Protein AF-A0A5C5FW45-F1 (afdb_monomer)

Structure (mmCIF, N/CA/C/O backbone):
data_AF-A0A5C5FW45-F1
#
_entry.id   AF-A0A5C5FW45-F1
#
loop_
_atom_site.group_PDB
_atom_site.id
_atom_site.type_symbol
_atom_site.label_atom_id
_atom_site.label_alt_id
_atom_site.label_comp_id
_atom_site.label_asym_id
_atom_site.label_entity_id
_atom_site.label_seq_id
_atom_site.pdbx_PDB_ins_code
_atom_site.Cartn_x
_atom_site.Cartn_y
_atom_site.Cartn_z
_atom_site.occupancy
_atom_site.B_iso_or_equiv
_atom_site.auth_seq_id
_atom_site.auth_comp_id
_atom_site.auth_asym_id
_atom_site.auth_atom_id
_atom_site.pdbx_PDB_model_num
ATOM 1 N N . MET A 1 1 ? -10.918 19.985 85.681 1.00 41.72 1 MET A N 1
ATOM 2 C CA . MET A 1 1 ? -12.193 20.568 86.143 1.00 41.72 1 MET A CA 1
ATOM 3 C C . MET A 1 1 ? -12.943 19.518 86.945 1.00 41.72 1 MET A C 1
ATOM 5 O O . MET A 1 1 ? -13.151 18.430 86.439 1.00 41.72 1 MET A O 1
ATOM 9 N N . ARG A 1 2 ? -13.214 19.870 88.206 1.00 37.56 2 ARG A N 1
ATOM 10 C CA . ARG A 1 2 ? -14.243 19.406 89.155 1.00 37.56 2 ARG A CA 1
ATOM 11 C C . ARG A 1 2 ? -14.847 17.993 89.010 1.00 37.56 2 ARG A C 1
ATOM 13 O O . ARG A 1 2 ? -15.637 17.720 88.117 1.00 37.56 2 ARG A O 1
ATOM 20 N N . TYR A 1 3 ? -14.532 17.192 90.030 1.00 40.47 3 TYR A N 1
ATOM 21 C CA . TYR A 1 3 ? -15.326 16.121 90.638 1.00 40.47 3 TYR A CA 1
ATOM 22 C C . TYR A 1 3 ? -16.831 16.421 90.696 1.00 40.47 3 TYR A C 1
ATOM 24 O O . TYR A 1 3 ? -17.191 17.474 91.217 1.00 40.47 3 TYR A O 1
ATOM 32 N N . ILE A 1 4 ? -17.670 15.446 90.317 1.00 49.06 4 ILE A N 1
ATOM 33 C CA . ILE A 1 4 ? -18.947 15.153 90.995 1.00 49.06 4 ILE A CA 1
ATOM 34 C C . ILE A 1 4 ? -19.133 13.628 91.060 1.00 49.06 4 ILE A C 1
ATOM 36 O O . ILE A 1 4 ? -19.554 12.972 90.114 1.00 49.06 4 ILE A O 1
ATOM 40 N N . THR A 1 5 ? -18.784 13.086 92.220 1.00 48.81 5 THR A N 1
ATOM 41 C CA . THR A 1 5 ? -19.364 11.895 92.849 1.00 48.81 5 THR A CA 1
ATOM 42 C C . THR A 1 5 ? -20.823 12.164 93.226 1.00 48.81 5 THR A C 1
ATOM 44 O O . THR A 1 5 ? -21.064 13.187 93.862 1.00 48.81 5 THR A O 1
ATOM 47 N N . ALA A 1 6 ? -21.766 11.256 92.942 1.00 44.22 6 ALA A N 1
ATOM 48 C CA . ALA A 1 6 ? -23.039 11.199 93.677 1.00 44.22 6 ALA A CA 1
ATOM 49 C C . ALA A 1 6 ? -23.880 9.937 93.388 1.00 44.22 6 ALA A C 1
ATOM 51 O O . ALA A 1 6 ? -24.436 9.777 92.310 1.00 44.22 6 ALA A O 1
ATOM 52 N N . PHE A 1 7 ? -24.014 9.133 94.447 1.00 45.94 7 PHE A N 1
ATOM 53 C CA . PHE A 1 7 ? -25.191 8.373 94.885 1.00 45.94 7 PHE A CA 1
ATOM 54 C C . PHE A 1 7 ? -25.723 7.199 94.050 1.00 45.94 7 PHE A C 1
ATOM 56 O O . PHE A 1 7 ? -26.656 7.300 93.260 1.00 45.94 7 PHE A O 1
ATOM 63 N N . ALA A 1 8 ? -25.208 6.024 94.422 1.00 48.69 8 ALA A N 1
ATOM 64 C CA . ALA A 1 8 ? -25.955 4.777 94.437 1.00 48.69 8 ALA A CA 1
ATOM 65 C C . ALA A 1 8 ? -27.114 4.860 95.452 1.00 48.69 8 ALA A C 1
ATOM 67 O O . ALA A 1 8 ? -26.883 5.056 96.646 1.00 48.69 8 ALA A O 1
ATOM 68 N N . ALA A 1 9 ? -28.345 4.670 94.978 1.00 48.38 9 ALA A N 1
ATOM 69 C CA . ALA A 1 9 ? -29.506 4.356 95.802 1.00 48.38 9 ALA A CA 1
ATOM 70 C C . ALA A 1 9 ? -30.006 2.961 95.403 1.00 48.38 9 ALA A C 1
ATOM 72 O O . ALA A 1 9 ? -30.673 2.773 94.387 1.00 48.38 9 ALA A O 1
ATOM 73 N N . LEU A 1 10 ? -29.609 1.972 96.202 1.00 47.12 10 LEU A N 1
ATOM 74 C CA . LEU A 1 10 ? -30.090 0.595 96.165 1.00 47.12 10 LEU A CA 1
ATOM 75 C C . LEU A 1 10 ? -31.496 0.569 96.781 1.00 47.12 10 LEU A C 1
ATOM 77 O O . LEU A 1 10 ? -31.642 0.611 97.999 1.00 47.12 10 LEU A O 1
ATOM 81 N N . VAL A 1 11 ? -32.532 0.511 95.941 1.00 50.19 11 VAL A N 1
ATOM 82 C CA . VAL A 1 11 ? -33.899 0.182 96.370 1.00 50.19 11 VAL A CA 1
ATOM 83 C C . VAL A 1 11 ? -34.140 -1.287 96.043 1.00 50.19 11 VAL A C 1
ATOM 85 O O . VAL A 1 11 ? -34.416 -1.653 94.903 1.00 50.19 11 VAL A O 1
ATOM 88 N N . ALA A 1 12 ? -34.003 -2.141 97.055 1.00 51.41 12 ALA A N 1
ATOM 89 C CA . ALA A 1 12 ? -34.423 -3.535 97.001 1.00 51.41 12 ALA A CA 1
ATOM 90 C C . ALA A 1 12 ? -35.956 -3.599 97.123 1.00 51.41 12 ALA A C 1
ATOM 92 O O . ALA A 1 12 ? -36.507 -3.752 98.210 1.00 51.41 12 ALA A O 1
ATOM 93 N N . GLY A 1 13 ? -36.648 -3.429 95.996 1.00 49.34 13 GLY A N 1
ATOM 94 C CA . GLY A 1 13 ? -38.068 -3.743 95.874 1.00 49.34 13 GLY A CA 1
ATOM 95 C C . GLY A 1 13 ? -38.241 -5.236 95.610 1.00 49.34 13 GLY A C 1
ATOM 96 O O . GLY A 1 13 ? -37.914 -5.714 94.526 1.00 49.34 13 GLY A O 1
ATOM 97 N N . ALA A 1 14 ? -38.752 -5.975 96.592 1.00 50.53 14 ALA A N 1
ATOM 98 C CA . ALA A 1 14 ? -39.216 -7.345 96.410 1.00 50.53 14 ALA A CA 1
ATOM 99 C C . ALA A 1 14 ? -40.459 -7.340 95.503 1.00 50.53 14 ALA A C 1
ATOM 101 O O . ALA A 1 14 ? -41.590 -7.209 95.969 1.00 50.53 14 ALA A O 1
ATOM 102 N N . ALA A 1 15 ? -40.247 -7.432 94.189 1.00 50.91 15 ALA A N 1
ATOM 103 C CA . ALA A 1 15 ? -41.321 -7.670 93.240 1.00 50.91 15 ALA A CA 1
ATOM 104 C C . ALA A 1 15 ? -41.749 -9.136 93.355 1.00 50.91 15 ALA A C 1
ATOM 106 O O . ALA A 1 15 ? -40.992 -10.053 93.035 1.00 50.91 15 ALA A O 1
ATOM 107 N N . LEU A 1 16 ? -42.979 -9.348 93.820 1.00 46.97 16 LEU A N 1
ATOM 108 C CA . LEU A 1 16 ? -43.719 -10.582 93.598 1.00 46.97 16 LEU A CA 1
ATOM 109 C C . LEU A 1 16 ? -43.704 -10.843 92.088 1.00 46.97 16 LEU A C 1
ATOM 111 O O . LEU A 1 16 ? -44.321 -10.102 91.326 1.00 46.97 16 LEU A O 1
ATOM 115 N N . ALA A 1 17 ? -42.955 -11.856 91.653 1.00 46.78 17 ALA A N 1
ATOM 116 C CA . ALA A 1 17 ? -42.943 -12.323 90.277 1.00 46.78 17 ALA A CA 1
ATOM 117 C C . ALA A 1 17 ? -44.314 -12.934 89.954 1.00 46.78 17 ALA A C 1
ATOM 119 O O . ALA A 1 17 ? -44.490 -14.150 89.963 1.00 46.78 17 ALA A O 1
ATOM 120 N N . SER A 1 18 ? -45.315 -12.088 89.700 1.00 53.38 18 SER A N 1
ATOM 121 C CA . SER A 1 18 ? -46.502 -12.504 88.970 1.00 53.38 18 SER A CA 1
ATOM 122 C C . SER A 1 18 ? -45.998 -12.945 87.605 1.00 53.38 18 SER A C 1
ATOM 124 O O . SER A 1 18 ? -45.477 -12.116 86.855 1.00 53.38 18 SER A O 1
ATOM 126 N N . ALA A 1 19 ? -46.062 -14.247 87.327 1.00 58.03 19 ALA A N 1
ATOM 127 C CA . ALA A 1 19 ? -45.695 -14.802 86.036 1.00 58.03 19 ALA A CA 1
ATOM 128 C C . ALA A 1 19 ? -46.361 -13.950 84.951 1.00 58.03 19 ALA A C 1
ATOM 130 O O . ALA A 1 19 ? -47.591 -13.887 84.885 1.00 58.03 19 ALA A O 1
ATOM 131 N N . ALA A 1 20 ? -45.550 -13.217 84.182 1.00 63.06 20 ALA A N 1
ATOM 132 C CA . ALA A 1 20 ? -46.061 -12.360 83.128 1.00 63.06 20 ALA A CA 1
ATOM 133 C C . ALA A 1 20 ? -46.954 -13.223 82.223 1.00 63.06 20 ALA A C 1
ATOM 135 O O . ALA A 1 20 ? -46.548 -14.341 81.882 1.00 63.06 20 ALA A O 1
ATOM 136 N N . PRO A 1 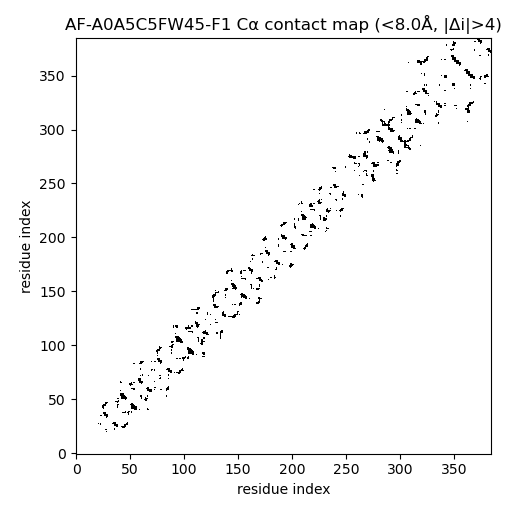21 ? -48.171 -12.763 81.883 1.00 74.81 21 PRO A N 1
ATOM 137 C CA . PRO A 1 21 ? -49.086 -13.545 81.069 1.00 74.81 21 PRO A CA 1
ATOM 138 C C . PRO A 1 21 ? -48.382 -13.953 79.771 1.00 74.81 21 PRO A C 1
ATOM 140 O O . PRO A 1 21 ? -47.899 -13.110 79.013 1.00 74.81 21 PRO A O 1
ATOM 143 N N . ILE A 1 22 ? -48.282 -15.264 79.544 1.00 82.75 22 ILE A N 1
ATOM 144 C CA . ILE A 1 22 ? -47.680 -15.819 78.334 1.00 82.75 22 ILE A CA 1
ATOM 145 C C . ILE A 1 22 ? -48.723 -15.683 77.230 1.00 82.75 22 ILE A C 1
ATOM 147 O O . ILE A 1 22 ? -49.700 -16.431 77.186 1.00 82.75 22 ILE A O 1
ATOM 151 N N . CYS A 1 23 ? -48.539 -14.693 76.362 1.00 89.12 23 CYS A N 1
ATOM 152 C CA . CYS A 1 23 ? -49.390 -14.532 75.193 1.00 89.12 23 CYS A CA 1
ATOM 153 C C . CYS A 1 23 ? -49.230 -15.723 74.239 1.00 89.12 23 CYS A C 1
ATOM 155 O O . CYS A 1 23 ? -48.144 -16.293 74.101 1.00 89.12 23 CYS A O 1
ATOM 157 N N . ALA A 1 24 ? -50.324 -16.105 73.577 1.00 89.44 24 ALA A N 1
ATOM 158 C CA . ALA A 1 24 ? -50.309 -17.186 72.600 1.00 89.44 24 ALA A CA 1
ATOM 159 C C . ALA A 1 24 ? -49.443 -16.826 71.373 1.00 89.44 24 ALA A C 1
ATOM 161 O O . ALA A 1 24 ? -49.064 -15.671 71.162 1.00 89.44 24 ALA A O 1
ATOM 162 N N . SER A 1 25 ? -49.147 -17.816 70.524 1.00 86.31 25 SER A N 1
ATOM 163 C CA . SER A 1 25 ? -48.470 -17.569 69.241 1.00 86.31 25 SER A CA 1
ATOM 164 C C . SER A 1 25 ? -49.217 -16.498 68.427 1.00 86.31 25 SER A C 1
ATOM 166 O O . SER A 1 25 ? -50.448 -16.502 68.396 1.00 86.31 25 SER A O 1
ATOM 168 N N . ARG A 1 26 ? -48.475 -15.594 67.766 1.00 91.56 26 ARG A N 1
ATOM 169 C CA . ARG A 1 26 ? -48.977 -14.399 67.048 1.00 91.56 26 ARG A CA 1
ATOM 170 C C . ARG A 1 26 ? -49.588 -13.291 67.913 1.00 91.56 26 ARG A C 1
ATOM 172 O O . ARG A 1 26 ? -50.303 -12.440 67.389 1.00 91.56 26 ARG A O 1
ATOM 179 N N . GLN A 1 27 ? -49.297 -13.255 69.209 1.00 94.62 27 GLN A N 1
ATOM 180 C CA . GLN A 1 27 ? -49.718 -12.163 70.085 1.00 94.62 27 GLN A CA 1
ATOM 181 C C . GLN A 1 27 ? -48.533 -11.520 70.810 1.00 94.62 27 GLN A C 1
ATOM 183 O O . GLN A 1 27 ? -47.504 -12.161 71.020 1.00 94.62 27 GLN A O 1
ATOM 188 N N . TYR A 1 28 ? -48.694 -10.260 71.210 1.00 94.19 28 TYR A N 1
ATOM 189 C CA . TYR A 1 28 ? -47.754 -9.527 72.059 1.00 94.19 28 TYR A CA 1
ATOM 190 C C . TYR A 1 28 ? -48.471 -8.965 73.288 1.00 94.19 28 TYR A C 1
ATOM 192 O O . TYR A 1 28 ? -49.662 -8.654 73.227 1.00 94.19 28 TYR A O 1
ATOM 200 N N . LEU A 1 29 ? -47.748 -8.827 74.401 1.00 94.88 29 LEU A N 1
ATOM 201 C CA . LEU A 1 29 ? -48.277 -8.203 75.611 1.00 94.88 29 LEU A CA 1
ATOM 202 C C . LEU A 1 29 ? -48.255 -6.683 75.447 1.00 94.88 29 LEU A C 1
ATOM 204 O O . LEU A 1 29 ? -47.193 -6.064 75.389 1.00 94.88 29 LEU A O 1
ATOM 208 N N . ASP A 1 30 ? -49.430 -6.074 75.369 1.00 93.06 30 ASP A N 1
ATOM 209 C CA . ASP A 1 30 ? -49.564 -4.631 75.261 1.00 93.06 30 ASP A CA 1
ATOM 210 C C . ASP A 1 30 ? -49.322 -3.982 76.626 1.00 93.06 30 ASP A C 1
ATOM 212 O O . ASP A 1 30 ? -50.157 -4.074 77.522 1.00 93.06 30 ASP A O 1
ATOM 216 N N . ALA A 1 31 ? -48.177 -3.316 76.789 1.00 89.69 31 ALA A N 1
ATOM 217 C CA . ALA A 1 31 ? -47.758 -2.754 78.075 1.00 89.69 31 ALA A CA 1
ATOM 218 C C . ALA A 1 31 ? -48.751 -1.735 78.667 1.00 89.69 31 ALA A C 1
ATOM 220 O O . ALA A 1 31 ? -48.792 -1.565 79.881 1.00 89.69 31 ALA A O 1
ATOM 221 N N . ALA A 1 32 ? -49.554 -1.069 77.828 1.00 91.44 32 ALA A N 1
ATOM 222 C CA . ALA A 1 32 ? -50.538 -0.085 78.274 1.00 91.44 32 ALA A CA 1
ATOM 223 C C . ALA A 1 32 ? -51.795 -0.731 78.878 1.00 91.44 32 ALA A C 1
ATOM 225 O O . ALA A 1 32 ? -52.352 -0.206 79.837 1.00 91.44 32 ALA A O 1
ATOM 226 N N . THR A 1 33 ? -52.252 -1.853 78.317 1.00 92.62 33 THR A N 1
ATOM 227 C CA . THR A 1 33 ? -53.494 -2.523 78.746 1.00 92.62 33 THR A CA 1
ATOM 228 C C . THR A 1 33 ? -53.258 -3.784 79.573 1.00 92.62 33 THR A C 1
ATOM 230 O O . THR A 1 33 ? -54.187 -4.274 80.208 1.00 92.62 33 THR A O 1
ATOM 233 N N . GLY A 1 34 ? -52.043 -4.336 79.558 1.00 90.38 34 GLY A N 1
ATOM 234 C CA . GLY A 1 34 ? -51.732 -5.635 80.157 1.00 90.38 34 GLY A CA 1
ATOM 235 C C . GLY A 1 34 ? -52.391 -6.819 79.438 1.00 90.38 34 GLY A C 1
ATOM 236 O O . GLY A 1 34 ? -52.371 -7.932 79.958 1.00 90.38 34 GLY A O 1
ATOM 237 N N . LEU A 1 35 ? -52.981 -6.598 78.257 1.00 92.75 35 LEU A N 1
ATOM 238 C CA . LEU A 1 35 ? -53.672 -7.620 77.475 1.00 92.75 35 LEU A CA 1
ATOM 239 C C . LEU A 1 35 ? -52.823 -8.081 76.290 1.00 92.75 35 LEU A C 1
ATOM 241 O O . LEU A 1 35 ? -52.060 -7.314 75.701 1.00 92.75 35 LEU A O 1
ATOM 245 N N . CYS A 1 36 ? -52.998 -9.341 75.903 1.00 94.81 36 CYS A N 1
ATOM 246 C CA . CYS A 1 36 ? -52.393 -9.877 74.692 1.00 94.81 36 CYS A CA 1
ATOM 247 C C . CYS A 1 36 ? -53.145 -9.365 73.454 1.00 94.81 36 CYS A C 1
ATOM 249 O O . CYS A 1 36 ? -54.340 -9.621 73.297 1.00 94.81 36 CYS A O 1
ATOM 251 N N . LYS A 1 37 ? -52.447 -8.656 72.562 1.00 95.56 37 LYS A N 1
ATOM 252 C CA . LYS A 1 37 ? -52.977 -8.170 71.277 1.00 95.56 37 LYS A CA 1
ATOM 253 C C . LYS A 1 37 ? -52.381 -8.957 70.115 1.00 95.56 37 LYS A C 1
ATOM 255 O O . LYS A 1 37 ? -51.263 -9.454 70.210 1.00 95.56 37 LYS A O 1
ATOM 260 N N . GLN A 1 38 ? -53.130 -9.079 69.019 1.00 95.81 38 GLN A N 1
ATOM 261 C CA . GLN A 1 38 ? -52.660 -9.747 67.802 1.00 95.81 38 GLN A CA 1
ATOM 262 C C . GLN A 1 38 ? -51.523 -8.962 67.144 1.00 95.81 38 GLN A C 1
ATOM 264 O O . GLN A 1 38 ? -51.552 -7.732 67.083 1.00 95.81 38 GLN A O 1
ATOM 269 N N . CYS A 1 39 ? -50.543 -9.696 66.628 1.00 96.06 39 CYS A N 1
ATOM 270 C CA . CYS A 1 39 ? -49.522 -9.146 65.752 1.00 96.06 39 CYS A CA 1
ATOM 271 C C . CYS A 1 39 ? -50.110 -8.733 64.390 1.00 96.06 39 CYS A C 1
ATOM 273 O O . CYS A 1 39 ? -51.158 -9.251 63.991 1.00 96.06 39 CYS A O 1
ATOM 275 N N . PRO A 1 40 ? -49.419 -7.851 63.642 1.00 94.62 40 PRO A N 1
ATOM 276 C CA . PRO A 1 40 ? -49.719 -7.582 62.236 1.00 94.62 40 PRO A CA 1
ATOM 277 C C . PRO A 1 40 ? -49.857 -8.862 61.405 1.00 94.62 40 PRO A C 1
ATOM 279 O O . PRO A 1 40 ? -49.209 -9.875 61.682 1.00 94.62 40 PRO A O 1
ATOM 282 N N . SER A 1 41 ? -50.703 -8.825 60.372 1.00 93.50 41 SER A N 1
ATOM 283 C CA . SER A 1 41 ? -51.081 -10.009 59.585 1.00 93.50 41 SER A CA 1
ATOM 284 C C . SER A 1 41 ? -49.923 -10.683 58.848 1.00 93.50 41 SER A C 1
ATOM 286 O O . SER A 1 41 ? -50.070 -11.816 58.409 1.00 93.50 41 SER A O 1
ATOM 288 N N . ASP A 1 42 ? -48.796 -10.005 58.702 1.00 93.94 42 ASP A N 1
ATOM 289 C CA . ASP A 1 42 ? -47.555 -10.413 58.045 1.00 93.94 42 ASP A CA 1
ATOM 290 C C . ASP A 1 42 ? -46.445 -10.834 59.034 1.00 93.94 42 ASP A C 1
ATOM 292 O O . ASP A 1 42 ? -45.458 -11.460 58.630 1.00 93.94 42 ASP A O 1
ATOM 296 N N . ALA A 1 43 ? -46.632 -10.580 60.334 1.00 95.62 43 ALA A N 1
ATOM 297 C CA . ALA A 1 43 ? -45.733 -10.985 61.410 1.00 95.62 43 ALA A CA 1
ATOM 298 C C . ALA A 1 43 ? -46.148 -12.333 62.035 1.00 95.62 43 ALA A C 1
ATOM 300 O O . ALA A 1 43 ? -47.330 -12.678 62.131 1.00 95.62 43 ALA A O 1
ATOM 301 N N . LEU A 1 44 ? -45.161 -13.133 62.448 1.00 94.56 44 LEU A N 1
ATOM 302 C CA . LEU A 1 44 ? -45.361 -14.376 63.206 1.00 94.56 44 LEU A CA 1
ATOM 303 C C . LEU A 1 44 ? -45.185 -14.141 64.713 1.00 94.56 44 LEU A C 1
ATOM 305 O O . LEU A 1 44 ? -45.954 -14.670 65.513 1.00 94.56 44 LEU A O 1
ATOM 309 N N . THR A 1 45 ? -44.199 -13.326 65.088 1.00 94.69 45 THR A N 1
ATOM 310 C CA . THR A 1 45 ? -44.010 -12.804 66.448 1.00 94.69 45 THR A CA 1
ATOM 311 C C . THR A 1 45 ? -43.714 -11.310 66.375 1.00 94.69 45 THR A C 1
ATOM 313 O O . THR A 1 45 ? -43.084 -10.846 65.422 1.00 94.69 45 THR A O 1
ATOM 316 N N . CYS A 1 46 ? -44.162 -10.542 67.364 1.00 96.12 46 CYS A N 1
ATOM 317 C CA . CYS A 1 46 ? -44.008 -9.090 67.412 1.00 96.12 46 CYS A CA 1
ATOM 318 C C . CYS A 1 46 ? -43.853 -8.616 68.863 1.00 96.12 46 CYS A C 1
ATOM 320 O O . CYS A 1 46 ? -44.245 -9.322 69.792 1.00 96.12 46 CYS A O 1
ATOM 322 N N . SER A 1 47 ? -43.259 -7.439 69.062 1.00 94.75 47 SER A N 1
ATOM 323 C CA . SER A 1 47 ? -43.188 -6.774 70.373 1.00 94.75 47 SER A CA 1
ATOM 324 C C . SER A 1 47 ? -44.212 -5.646 70.518 1.00 94.75 47 SER A C 1
ATOM 326 O O . SER A 1 47 ? -44.462 -5.187 71.628 1.00 94.75 47 SER A O 1
ATOM 328 N N . SER A 1 48 ? -44.789 -5.181 69.409 1.00 94.44 48 SER A N 1
ATOM 329 C CA . SER A 1 48 ? -45.870 -4.194 69.374 1.00 94.44 48 SER A CA 1
ATOM 330 C C . SER A 1 48 ? -46.712 -4.365 68.104 1.00 94.44 48 SER A C 1
ATOM 332 O O . SER A 1 48 ? -46.372 -5.164 67.229 1.00 94.44 48 SER A O 1
ATOM 334 N N . ALA A 1 49 ? -47.768 -3.560 67.958 1.00 92.06 49 ALA A N 1
ATOM 335 C CA . ALA A 1 49 ? -48.572 -3.492 66.737 1.00 92.06 49 ALA A CA 1
ATOM 336 C C . ALA A 1 49 ? -47.793 -3.032 65.484 1.00 92.06 49 ALA A C 1
ATOM 338 O O . ALA A 1 49 ? -48.331 -3.119 64.388 1.00 92.06 49 ALA A O 1
ATOM 339 N N . THR A 1 50 ? -46.559 -2.534 65.624 1.00 93.69 50 THR A N 1
ATOM 340 C CA . THR A 1 50 ? -45.735 -2.032 64.508 1.00 93.69 50 THR A CA 1
ATOM 341 C C . THR A 1 50 ? -44.327 -2.624 64.457 1.00 93.69 50 THR A C 1
ATOM 343 O O . THR A 1 50 ? -43.615 -2.388 63.495 1.00 93.69 50 THR A O 1
ATOM 346 N N . VAL A 1 51 ? -43.901 -3.385 65.471 1.00 95.44 51 VAL A N 1
ATOM 347 C CA . VAL A 1 51 ? -42.533 -3.916 65.568 1.00 95.44 51 VAL A CA 1
ATOM 348 C C . VAL A 1 51 ? -42.576 -5.440 65.533 1.00 95.44 51 VAL A C 1
ATOM 350 O O . VAL A 1 51 ? -42.892 -6.094 66.532 1.00 95.44 51 VAL A O 1
ATOM 353 N N . ALA A 1 52 ? -42.242 -6.017 64.381 1.00 96.31 52 ALA A N 1
ATOM 354 C CA . ALA A 1 52 ? -42.129 -7.455 64.191 1.00 96.31 52 ALA A CA 1
ATOM 355 C C . ALA A 1 52 ? -40.778 -7.996 64.698 1.00 96.31 52 ALA A C 1
ATOM 357 O O . ALA A 1 52 ? -39.724 -7.371 64.575 1.00 96.31 52 ALA A O 1
ATOM 358 N N . LEU A 1 53 ? -40.805 -9.204 65.257 1.00 95.12 53 LEU A N 1
ATOM 359 C CA . LEU A 1 53 ? -39.617 -9.957 65.676 1.00 95.12 53 LEU A CA 1
ATOM 360 C C . LEU A 1 53 ? -39.320 -11.116 64.716 1.00 95.12 53 LEU A C 1
ATOM 362 O O . LEU A 1 53 ? -38.163 -11.490 64.542 1.00 95.12 53 LEU A O 1
ATOM 366 N N . SER A 1 54 ? -40.352 -11.670 64.076 1.00 95.75 54 SER A N 1
ATOM 367 C CA . SER A 1 54 ? -40.232 -12.637 62.984 1.00 95.75 54 SER A CA 1
ATOM 368 C C . SER A 1 54 ? -41.426 -12.530 62.037 1.00 95.75 54 SER A C 1
ATOM 370 O O . SER A 1 54 ? -42.519 -12.134 62.448 1.00 95.75 54 SER A O 1
ATOM 372 N N . CYS A 1 55 ? -41.232 -12.903 60.773 1.00 96.44 55 CYS A N 1
ATOM 373 C CA . CYS A 1 55 ? -42.249 -12.779 59.731 1.00 96.44 55 CYS A CA 1
ATOM 374 C C . CYS A 1 55 ? -42.883 -14.119 59.355 1.00 96.44 55 CYS A C 1
ATOM 376 O O . CYS A 1 55 ? -42.311 -15.196 59.564 1.00 96.44 55 CYS A O 1
ATOM 378 N N . GLN A 1 56 ? -44.086 -14.052 58.786 1.00 94.81 56 GLN A N 1
ATOM 379 C CA . GLN A 1 56 ? -44.767 -15.222 58.243 1.00 94.81 56 GLN A CA 1
ATOM 380 C C . GLN A 1 56 ? -44.044 -15.785 57.013 1.00 94.81 56 GLN A C 1
ATOM 382 O O . GLN A 1 56 ? -43.177 -15.148 56.415 1.00 94.81 56 GLN A O 1
ATOM 387 N N . ARG A 1 57 ? -44.392 -17.018 56.628 1.00 94.06 57 ARG A N 1
ATOM 388 C CA . ARG A 1 57 ? -43.814 -17.670 55.446 1.00 94.06 57 ARG A CA 1
ATOM 389 C C . ARG A 1 57 ? -44.105 -16.827 54.197 1.00 94.06 57 ARG A C 1
ATOM 391 O O . ARG A 1 57 ? -45.260 -16.534 53.923 1.00 94.06 57 ARG A O 1
ATOM 398 N N . GLY A 1 58 ? -43.059 -16.495 53.441 1.00 93.31 58 GLY A N 1
ATOM 399 C CA . GLY A 1 58 ? -43.145 -15.629 52.256 1.00 93.31 58 GLY A CA 1
ATOM 400 C C . GLY A 1 58 ? -42.819 -14.154 52.524 1.00 93.31 58 GLY A C 1
ATOM 401 O O . GLY A 1 58 ? -42.625 -13.408 51.564 1.00 93.31 58 GLY A O 1
ATOM 402 N N . SER A 1 59 ? -42.687 -13.762 53.796 1.00 96.56 59 SER A N 1
ATOM 403 C CA . SER A 1 59 ? -42.289 -12.418 54.222 1.00 96.56 59 SER A CA 1
ATOM 404 C C . SER A 1 59 ? -40.910 -12.420 54.890 1.00 96.56 59 SER A C 1
ATOM 406 O O . SER A 1 59 ? -40.471 -13.426 55.453 1.00 96.56 59 SER A O 1
ATOM 408 N N . PHE A 1 60 ? -40.235 -11.274 54.834 1.00 97.75 60 PHE A N 1
ATOM 409 C CA . PHE A 1 60 ? -38.857 -11.069 55.270 1.00 97.75 60 PHE A CA 1
ATOM 410 C C . PHE A 1 60 ? -38.785 -9.877 56.222 1.00 97.75 60 PHE A C 1
ATOM 412 O O . PHE A 1 60 ? -39.414 -8.848 55.979 1.00 97.75 60 PHE A O 1
ATOM 419 N N . LEU A 1 61 ? -38.022 -10.020 57.306 1.00 98.00 61 LEU A N 1
ATOM 420 C CA . LEU A 1 61 ? -37.863 -8.974 58.317 1.00 98.00 61 LEU A CA 1
ATOM 421 C C . LEU A 1 61 ? -36.866 -7.901 57.852 1.00 98.00 61 LEU A C 1
ATOM 423 O O . LEU A 1 61 ? -35.726 -8.226 57.509 1.00 98.00 61 LEU A O 1
ATOM 427 N N . THR A 1 62 ? -37.268 -6.631 57.881 1.00 97.62 62 THR A N 1
ATOM 428 C CA . THR A 1 62 ? -36.401 -5.482 57.575 1.00 97.62 62 THR A CA 1
ATOM 429 C C . THR A 1 62 ? -35.604 -5.018 58.803 1.00 97.62 62 THR A C 1
ATOM 431 O O . THR A 1 62 ? -35.903 -5.379 59.945 1.00 97.62 62 THR A O 1
ATOM 434 N N . ALA A 1 63 ? -34.596 -4.162 58.594 1.00 95.25 63 ALA A N 1
ATOM 435 C CA . ALA A 1 63 ? -33.857 -3.521 59.689 1.00 95.25 63 ALA A CA 1
ATOM 436 C C . ALA A 1 63 ? -34.759 -2.659 60.598 1.00 95.25 63 ALA A C 1
ATOM 438 O O . ALA A 1 63 ? -34.520 -2.592 61.803 1.00 95.25 63 ALA A O 1
ATOM 439 N N . ASN A 1 64 ? -35.830 -2.083 60.038 1.00 95.75 64 ASN A N 1
ATOM 440 C CA . ASN A 1 64 ? -36.820 -1.276 60.757 1.00 95.75 64 ASN A CA 1
ATOM 441 C C . ASN A 1 64 ? -37.849 -2.112 61.530 1.00 95.75 64 ASN A C 1
ATOM 443 O O . ASN A 1 64 ? -38.721 -1.540 62.172 1.00 95.75 64 ASN A O 1
ATOM 447 N N . LYS A 1 65 ? -37.715 -3.448 61.522 1.00 95.75 65 LYS A N 1
ATOM 448 C CA . LYS A 1 65 ? -38.638 -4.393 62.169 1.00 95.75 65 LYS A CA 1
ATOM 449 C C . LYS A 1 65 ? -40.018 -4.478 61.508 1.00 95.75 65 LYS A C 1
ATOM 451 O O . LYS A 1 65 ? -40.979 -4.859 62.166 1.00 95.75 65 LYS A O 1
ATOM 456 N N . ASP A 1 66 ? -40.087 -4.233 60.203 1.00 96.31 66 ASP A N 1
ATOM 457 C CA . ASP A 1 66 ? -41.281 -4.469 59.386 1.00 96.31 66 ASP A CA 1
ATOM 458 C C . ASP A 1 66 ? -41.179 -5.812 58.651 1.00 96.31 66 ASP A C 1
ATOM 460 O O . ASP A 1 66 ? -40.076 -6.274 58.339 1.00 96.31 66 ASP A O 1
ATOM 464 N N . CYS A 1 67 ? -42.316 -6.426 58.330 1.00 97.06 67 CYS A N 1
ATOM 465 C CA . CYS A 1 67 ? -42.371 -7.606 57.473 1.00 97.06 67 CYS A CA 1
ATOM 466 C C . CYS A 1 67 ? -42.755 -7.199 56.048 1.00 97.06 67 CYS A C 1
ATOM 468 O O . CYS A 1 67 ? -43.747 -6.523 55.817 1.00 97.06 67 CYS A O 1
ATOM 470 N N . VAL A 1 68 ? -41.955 -7.605 55.064 1.00 97.12 68 VAL A N 1
ATOM 471 C CA . VAL A 1 68 ? -42.187 -7.250 53.655 1.00 97.12 68 VAL A CA 1
ATOM 472 C C . VAL A 1 68 ? -42.076 -8.474 52.756 1.00 97.12 68 VAL A C 1
ATOM 474 O O . VAL A 1 68 ? -41.399 -9.445 53.091 1.00 97.12 68 VAL A O 1
ATOM 477 N N . THR A 1 69 ? -42.733 -8.457 51.598 1.00 96.62 69 THR A N 1
ATOM 478 C CA . THR A 1 69 ? -42.542 -9.495 50.575 1.00 96.62 69 THR A CA 1
ATOM 479 C C . THR A 1 69 ? -41.147 -9.385 49.950 1.00 96.62 69 THR A C 1
ATOM 481 O O . THR A 1 69 ? -40.518 -8.330 50.004 1.00 96.62 69 THR A O 1
ATOM 484 N N . ALA A 1 70 ? -40.653 -10.457 49.319 1.00 95.31 70 ALA A N 1
ATOM 485 C CA . ALA A 1 70 ? -39.290 -10.500 48.768 1.00 95.31 70 ALA A CA 1
ATOM 486 C C . ALA A 1 70 ? -38.950 -9.314 47.838 1.00 95.31 70 ALA A C 1
ATOM 488 O O . ALA A 1 70 ? -37.877 -8.728 47.931 1.00 95.31 70 ALA A O 1
ATOM 489 N N . ASN A 1 71 ? -39.891 -8.915 46.978 1.00 93.69 71 ASN A N 1
ATOM 490 C CA . ASN A 1 71 ? -39.762 -7.790 46.041 1.00 93.69 71 ASN A CA 1
ATOM 491 C C . ASN A 1 71 ? -39.956 -6.400 46.683 1.00 93.69 71 ASN A C 1
ATOM 493 O O . ASN A 1 71 ? -39.950 -5.392 45.978 1.00 93.69 71 ASN A O 1
ATOM 497 N N . LYS A 1 72 ? -40.198 -6.348 47.995 1.00 95.62 72 LYS A N 1
ATOM 498 C CA . LYS A 1 72 ? -40.393 -5.132 48.794 1.00 95.62 72 LYS A CA 1
ATOM 499 C C . LYS A 1 72 ? -39.320 -4.965 49.870 1.00 95.62 72 LYS A C 1
ATOM 501 O O . LYS A 1 72 ? -39.436 -4.063 50.696 1.00 95.62 72 LYS A O 1
ATOM 506 N N . CYS A 1 73 ? -38.273 -5.794 49.855 1.00 96.38 73 CYS A N 1
ATOM 507 C CA . CYS A 1 73 ? -37.079 -5.508 50.639 1.00 96.38 73 CYS A CA 1
ATOM 508 C C . CYS A 1 73 ? -36.543 -4.101 50.284 1.00 96.38 73 CYS A C 1
ATOM 510 O O . CYS A 1 73 ? -36.590 -3.714 49.111 1.00 96.38 73 CYS A O 1
ATOM 512 N N . PRO A 1 74 ? -36.074 -3.314 51.272 1.00 96.31 74 PRO A N 1
ATOM 513 C CA . PRO A 1 74 ? -35.563 -1.967 51.031 1.00 96.31 74 PRO A CA 1
ATOM 514 C C . PRO A 1 74 ? -34.444 -1.927 49.973 1.00 96.31 74 PRO A C 1
ATOM 516 O O . PRO A 1 74 ? -33.747 -2.930 49.784 1.00 96.31 74 PRO A O 1
ATOM 519 N N . PRO A 1 75 ? -34.206 -0.776 49.316 1.00 95.44 75 PRO A N 1
ATOM 520 C CA . PRO A 1 75 ? -33.075 -0.616 48.405 1.00 95.44 75 PRO A CA 1
ATOM 521 C C . PRO A 1 75 ? -31.755 -1.067 49.041 1.00 95.44 75 PRO A C 1
ATOM 523 O O . PRO A 1 75 ? -31.560 -0.912 50.249 1.00 95.44 75 PRO A O 1
ATOM 526 N N . LYS A 1 76 ? -30.841 -1.603 48.225 1.00 96.56 76 LYS A N 1
ATOM 527 C CA . LYS A 1 76 ? -29.552 -2.172 48.666 1.00 96.56 76 LYS A CA 1
ATOM 528 C C . LYS A 1 76 ? -29.664 -3.401 49.575 1.00 96.56 76 LYS A C 1
ATOM 530 O O . LYS A 1 76 ? -28.700 -3.746 50.261 1.00 96.56 76 LYS A O 1
ATOM 535 N N . THR A 1 77 ? -30.811 -4.076 49.577 1.00 97.31 77 THR A N 1
ATOM 536 C CA . THR A 1 77 ? -31.005 -5.347 50.284 1.00 97.31 77 THR A CA 1
ATOM 537 C C . THR A 1 77 ? -31.636 -6.405 49.377 1.00 97.31 77 THR A C 1
ATOM 539 O O . THR A 1 77 ? -32.233 -6.079 48.353 1.00 97.31 77 THR A O 1
ATOM 542 N N . PHE A 1 78 ? -31.500 -7.674 49.756 1.00 97.56 78 PHE A N 1
ATOM 543 C CA . PHE A 1 78 ? -32.136 -8.824 49.118 1.00 97.56 78 PHE A CA 1
ATOM 544 C C . PHE A 1 78 ? -32.832 -9.698 50.162 1.00 97.56 78 PHE A C 1
ATOM 546 O O . PHE A 1 78 ? -32.503 -9.670 51.350 1.00 97.56 78 PHE A O 1
ATOM 553 N N . ALA A 1 79 ? -33.792 -10.496 49.710 1.00 97.75 79 ALA A N 1
ATOM 554 C CA . ALA A 1 79 ? -34.543 -11.411 50.552 1.00 97.75 79 ALA A CA 1
ATOM 555 C C . ALA A 1 79 ? -33.728 -12.687 50.837 1.00 97.75 79 ALA A C 1
ATOM 557 O O . ALA A 1 79 ? -33.592 -13.553 49.973 1.00 97.75 79 ALA A O 1
ATOM 558 N N . ASP A 1 80 ? -33.191 -12.827 52.050 1.00 97.06 80 ASP A N 1
ATOM 559 C CA . ASP A 1 80 ? -32.461 -14.029 52.458 1.00 97.06 80 ASP A CA 1
ATOM 560 C C . ASP A 1 80 ? -33.433 -15.129 52.897 1.00 97.06 80 ASP A C 1
ATOM 562 O O . ASP A 1 80 ? -34.015 -15.076 53.984 1.00 97.06 80 ASP A O 1
ATOM 566 N N . GLY A 1 81 ? -33.593 -16.153 52.058 1.00 94.12 81 GLY A N 1
ATOM 567 C CA . GLY A 1 81 ? -34.465 -17.297 52.332 1.00 94.12 81 GLY A CA 1
ATOM 568 C C . GLY A 1 81 ? -34.073 -18.104 53.573 1.00 94.12 81 GLY A C 1
ATOM 569 O O . GLY A 1 81 ? -34.956 -18.664 54.225 1.00 94.12 81 GLY A O 1
ATOM 570 N N . ALA A 1 82 ? -32.783 -18.139 53.931 1.00 93.62 82 ALA A N 1
ATOM 571 C CA . ALA A 1 82 ? -32.301 -18.885 55.092 1.00 93.62 82 ALA A CA 1
ATOM 572 C C . ALA A 1 82 ? -32.600 -18.138 56.399 1.00 93.62 82 ALA A C 1
ATOM 574 O O . ALA A 1 82 ? -33.146 -18.715 57.338 1.00 93.62 82 ALA A O 1
ATOM 575 N N . GLY A 1 83 ? -32.282 -16.840 56.444 1.00 93.94 83 GLY A N 1
ATOM 576 C CA . GLY A 1 83 ? -32.530 -15.988 57.607 1.00 93.94 83 GLY A CA 1
ATOM 577 C C . GLY A 1 83 ? -33.966 -15.471 57.731 1.00 93.94 83 GLY A C 1
ATOM 578 O O . GLY A 1 83 ? -34.344 -15.013 58.806 1.00 93.94 83 GLY A O 1
ATOM 579 N N . ARG A 1 84 ? -34.766 -15.525 56.654 1.00 95.31 84 ARG A N 1
ATOM 580 C CA . ARG A 1 84 ? -36.064 -14.827 56.524 1.00 95.31 84 ARG A CA 1
ATOM 581 C C . ARG A 1 84 ? -35.963 -13.335 56.857 1.00 95.31 84 ARG A C 1
ATOM 583 O O . ARG A 1 84 ? -36.859 -12.749 57.467 1.00 95.31 84 ARG A O 1
ATOM 590 N N . THR A 1 85 ? -34.860 -12.712 56.457 1.00 97.31 85 THR A N 1
ATOM 591 C CA . THR A 1 85 ? -34.589 -11.286 5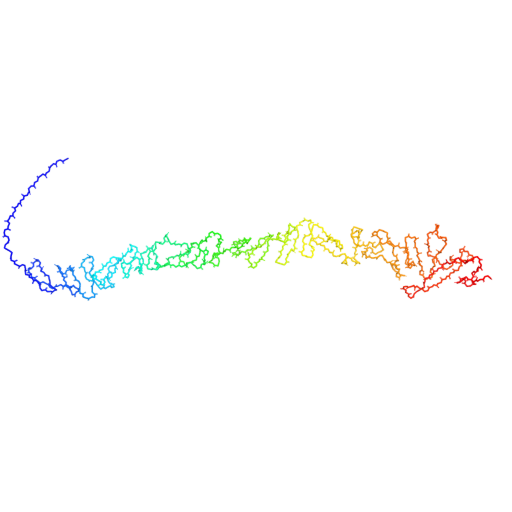6.659 1.00 97.31 85 THR A CA 1
ATOM 592 C C . THR A 1 85 ? -34.188 -10.628 55.344 1.00 97.31 85 THR A C 1
ATOM 594 O O . THR A 1 85 ? -33.716 -11.297 54.426 1.00 97.31 85 THR A O 1
ATOM 597 N N . CYS A 1 86 ? -34.377 -9.316 55.235 1.00 97.94 86 CYS A N 1
ATOM 598 C CA . CYS A 1 86 ? -33.765 -8.542 54.161 1.00 97.94 86 CYS A CA 1
ATOM 599 C C . CYS A 1 86 ? -32.306 -8.257 54.551 1.00 97.94 86 CYS A C 1
ATOM 601 O O . CYS A 1 86 ? -32.054 -7.542 55.524 1.00 97.94 86 CYS A O 1
ATOM 603 N N . LYS A 1 87 ? -31.344 -8.833 53.826 1.00 97.56 87 LYS A N 1
ATOM 604 C CA . LYS A 1 87 ? -29.905 -8.644 54.063 1.00 97.56 87 LYS A CA 1
ATOM 605 C C . LYS A 1 87 ? -29.318 -7.656 53.071 1.00 97.56 87 LYS A C 1
ATOM 607 O O . LYS A 1 87 ? -29.727 -7.628 51.918 1.00 97.56 87 LYS A O 1
ATOM 612 N N . SER A 1 88 ? -28.346 -6.862 53.506 1.00 97.00 88 SER A N 1
ATOM 613 C CA . SER A 1 88 ? -27.654 -5.921 52.625 1.00 97.00 88 SER A CA 1
ATOM 614 C C . SER A 1 88 ? -26.928 -6.634 51.487 1.00 97.00 88 SER A C 1
ATOM 616 O O . SER A 1 88 ? -26.369 -7.717 51.675 1.00 97.00 88 SER A O 1
ATOM 618 N N . CYS A 1 89 ? -26.906 -5.999 50.319 1.00 97.75 89 CYS A N 1
ATOM 619 C CA . CYS A 1 89 ? -26.081 -6.432 49.200 1.00 97.75 89 CYS A CA 1
ATOM 620 C C . CYS A 1 89 ? -24.596 -6.425 49.578 1.00 97.75 89 CYS A C 1
ATOM 622 O O . CYS A 1 89 ? -24.149 -5.597 50.372 1.00 97.75 89 CYS A O 1
ATOM 624 N N . TYR A 1 90 ? -23.815 -7.318 48.963 1.00 97.62 90 TYR A N 1
ATOM 625 C CA . TYR A 1 90 ? -22.365 -7.365 49.177 1.00 97.62 90 TYR A CA 1
ATOM 626 C C . TYR A 1 90 ? -21.670 -6.069 48.740 1.00 97.62 90 TYR A C 1
ATOM 628 O O . TYR A 1 90 ? -20.758 -5.580 49.404 1.00 97.62 90 TYR A O 1
ATOM 636 N N . GLN A 1 91 ? -22.084 -5.516 47.597 1.00 97.06 91 GLN A N 1
ATOM 637 C CA . GLN A 1 91 ? -21.472 -4.322 47.023 1.00 97.06 91 GLN A CA 1
ATOM 638 C C . GLN A 1 91 ? -22.200 -3.058 47.476 1.00 97.06 91 GLN A C 1
ATOM 640 O O . GLN A 1 91 ? -23.415 -2.946 47.339 1.00 97.06 91 GLN A O 1
ATOM 645 N N . VAL A 1 92 ? -21.439 -2.078 47.966 1.00 96.19 92 VAL A N 1
ATOM 646 C CA . VAL A 1 92 ? -21.974 -0.814 48.508 1.00 96.19 92 VAL A CA 1
ATOM 647 C C . VAL A 1 92 ? -22.714 0.043 47.467 1.00 96.19 92 VAL A C 1
ATOM 649 O O . VAL A 1 92 ? -23.613 0.812 47.817 1.00 96.19 92 VAL A O 1
ATOM 652 N N . ASN A 1 93 ? -22.341 -0.105 46.195 1.00 96.50 93 ASN A N 1
ATOM 653 C CA . ASN A 1 93 ? -22.896 0.598 45.037 1.00 96.50 93 ASN A CA 1
ATOM 654 C C . ASN A 1 93 ? -23.904 -0.251 44.235 1.00 96.50 93 ASN A C 1
ATOM 656 O O . ASN A 1 93 ? -24.241 0.110 43.106 1.00 96.50 93 ASN A O 1
ATOM 660 N N . ALA A 1 94 ? -24.367 -1.381 44.780 1.00 97.50 94 ALA A N 1
ATOM 661 C CA . ALA A 1 94 ? -25.485 -2.128 44.211 1.00 97.50 94 ALA A CA 1
ATOM 662 C C . ALA A 1 94 ? -26.813 -1.518 44.678 1.00 97.50 94 ALA A C 1
ATOM 664 O O . ALA A 1 94 ? -27.089 -1.463 45.877 1.00 97.50 94 ALA A O 1
ATOM 665 N N . ALA A 1 95 ? -27.650 -1.108 43.725 1.00 96.50 95 ALA A N 1
ATOM 666 C CA . ALA A 1 95 ? -29.008 -0.643 43.994 1.00 96.50 95 ALA A CA 1
ATOM 667 C C . ALA A 1 95 ? -29.935 -1.823 44.336 1.00 96.50 95 ALA A C 1
ATOM 669 O O . ALA A 1 95 ? -30.768 -1.728 45.240 1.00 96.50 95 ALA A O 1
ATOM 670 N N . THR A 1 96 ? -29.757 -2.952 43.636 1.00 96.69 96 THR A N 1
ATOM 671 C CA . THR A 1 96 ? -30.437 -4.233 43.898 1.00 96.69 96 THR A CA 1
ATOM 672 C C . THR A 1 96 ? -29.470 -5.407 43.722 1.00 96.69 96 THR A C 1
ATOM 674 O O . THR A 1 96 ? -28.493 -5.313 42.970 1.00 96.69 96 THR A O 1
ATOM 677 N N . CYS A 1 97 ? -29.735 -6.518 44.409 1.00 97.62 97 CYS A N 1
ATOM 678 C CA . CYS A 1 97 ? -28.968 -7.756 44.295 1.00 97.62 97 CYS A CA 1
ATOM 679 C C . CYS A 1 97 ? -29.864 -8.993 44.470 1.00 97.62 97 CYS A C 1
ATOM 681 O O . CYS A 1 97 ? -30.907 -8.925 45.120 1.00 97.62 97 CYS A O 1
ATOM 683 N N . SER A 1 98 ? -29.447 -10.124 43.900 1.00 96.69 98 SER A N 1
ATOM 684 C CA . SER A 1 98 ? -30.068 -11.440 44.084 1.00 96.69 98 SER A CA 1
ATOM 685 C C . SER A 1 98 ? -29.657 -12.101 45.398 1.00 96.69 98 SER A C 1
ATOM 687 O O . SER A 1 98 ? -30.432 -12.863 45.972 1.00 96.69 98 SER A O 1
ATOM 689 N N . ASP A 1 99 ? -28.438 -11.824 45.863 1.00 96.12 99 ASP A N 1
ATOM 690 C CA . ASP A 1 99 ? -27.835 -12.434 47.043 1.00 96.12 99 ASP A CA 1
ATOM 691 C C . ASP A 1 99 ? -26.688 -11.579 47.620 1.00 96.12 99 ASP A C 1
ATOM 693 O O . ASP A 1 99 ? -26.338 -10.508 47.115 1.00 96.12 99 ASP A O 1
ATOM 697 N N . GLY A 1 100 ? -26.100 -12.063 48.717 1.00 95.31 100 GLY A N 1
ATOM 698 C CA . GLY A 1 100 ? -24.986 -11.430 49.423 1.00 95.31 100 GLY A CA 1
ATOM 699 C C . GLY A 1 100 ? -23.604 -11.821 48.895 1.00 95.31 100 GLY A C 1
ATOM 700 O O . GLY A 1 100 ? -22.629 -11.680 49.632 1.00 95.31 100 GLY A O 1
ATOM 701 N N . SER A 1 101 ? -23.495 -12.358 47.676 1.00 97.12 101 SER A N 1
ATOM 702 C CA . SER A 1 101 ? -22.214 -12.740 47.077 1.00 97.12 101 SER A CA 1
ATOM 703 C C . SER A 1 101 ? -21.542 -11.569 46.338 1.00 97.12 101 SER A C 1
ATOM 705 O O . SER A 1 101 ? -22.208 -10.614 45.924 1.00 97.12 101 SER A O 1
ATOM 707 N N . PRO A 1 102 ? -20.221 -11.643 46.078 1.00 96.50 102 PRO A N 1
ATOM 708 C CA . PRO A 1 102 ? -19.508 -10.638 45.291 1.00 96.50 102 PRO A CA 1
ATOM 709 C C . PRO A 1 102 ? -19.999 -10.451 43.852 1.00 96.50 102 PRO A C 1
ATOM 711 O O . PRO A 1 102 ? -19.580 -9.484 43.221 1.00 96.50 102 PRO A O 1
ATOM 714 N N . THR A 1 10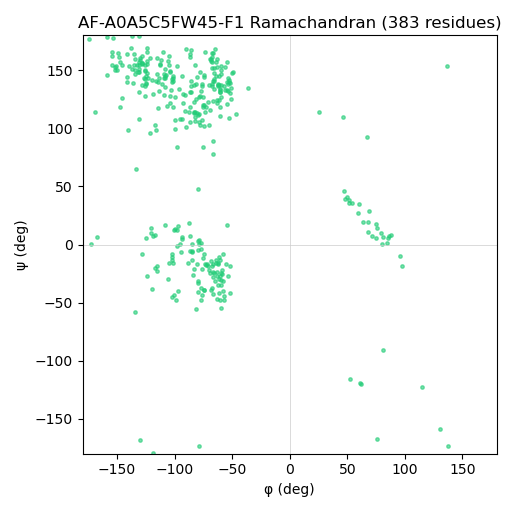3 ? -20.828 -11.356 43.326 1.00 96.81 103 THR A N 1
ATOM 715 C CA . THR A 1 103 ? -21.392 -11.346 41.963 1.00 96.81 103 THR A CA 1
ATOM 716 C C . THR A 1 103 ? -22.924 -11.314 41.963 1.00 96.81 103 THR A C 1
ATOM 718 O O . THR A 1 103 ? -23.539 -11.592 40.940 1.00 96.81 103 THR A O 1
ATOM 721 N N . GLY A 1 104 ? -23.549 -11.005 43.100 1.00 96.94 104 GLY A N 1
ATOM 722 C CA . GLY A 1 104 ? -25.004 -11.010 43.241 1.00 96.94 104 GLY A CA 1
ATOM 723 C C . GLY A 1 104 ? -25.696 -9.719 42.802 1.00 96.94 104 GLY A C 1
ATOM 724 O O . GLY A 1 104 ? -26.904 -9.615 42.960 1.00 96.94 104 GLY A O 1
ATOM 725 N N . ALA A 1 105 ? -24.990 -8.692 42.317 1.00 97.75 105 ALA A N 1
ATOM 726 C CA . ALA A 1 105 ? -25.639 -7.429 41.956 1.00 97.75 105 ALA A CA 1
ATOM 727 C C . ALA A 1 105 ? -26.515 -7.591 40.702 1.00 97.75 105 ALA A C 1
ATOM 729 O O . ALA A 1 105 ? -26.097 -8.197 39.719 1.00 97.75 105 ALA A O 1
ATOM 730 N N . THR A 1 106 ? -27.714 -7.007 40.720 1.00 96.81 106 THR A N 1
ATOM 731 C CA . THR A 1 106 ? -28.674 -7.042 39.599 1.00 96.81 106 THR A CA 1
ATOM 732 C C . THR A 1 106 ? -28.969 -5.660 39.027 1.00 96.81 106 THR A C 1
ATOM 734 O O . THR A 1 106 ? -29.399 -5.553 37.884 1.00 96.81 106 THR A O 1
ATOM 737 N N . ALA A 1 107 ? -28.712 -4.597 39.791 1.00 97.00 107 ALA A N 1
ATOM 738 C CA . ALA A 1 107 ? -28.684 -3.219 39.312 1.00 97.00 107 ALA A CA 1
ATOM 739 C C . ALA A 1 107 ? -27.729 -2.394 40.179 1.00 97.00 107 ALA A C 1
ATOM 741 O O . ALA A 1 107 ? -27.537 -2.693 41.361 1.00 97.00 107 ALA A O 1
ATOM 742 N N . CYS A 1 108 ? -27.162 -1.335 39.611 1.00 97.50 108 CYS A N 1
ATOM 743 C CA . CYS A 1 108 ? -26.182 -0.484 40.278 1.00 97.50 108 CYS A CA 1
ATOM 744 C C . CYS A 1 108 ? -26.729 0.920 40.534 1.00 97.50 108 CYS A C 1
ATOM 746 O O . CYS A 1 108 ? -27.636 1.376 39.840 1.00 97.50 108 CYS A O 1
ATOM 748 N N . ASP A 1 109 ? -26.166 1.591 41.536 1.00 96.62 109 ASP A N 1
ATOM 749 C CA . ASP A 1 109 ? -26.436 3.003 41.793 1.00 96.62 109 ASP A CA 1
ATOM 750 C C . ASP A 1 109 ? -25.955 3.876 40.622 1.00 96.62 109 ASP A C 1
ATOM 752 O O . ASP A 1 109 ? -25.026 3.511 39.892 1.00 96.62 109 ASP A O 1
ATOM 756 N N . SER A 1 110 ? -26.537 5.071 40.490 1.00 94.69 110 SER A N 1
ATOM 757 C CA . SER A 1 110 ? -26.093 6.078 39.522 1.00 94.69 110 SER A CA 1
ATOM 758 C C . SER A 1 110 ? -24.588 6.341 39.639 1.00 94.69 110 SER A C 1
ATOM 760 O O . SER A 1 110 ? -24.062 6.575 40.728 1.00 94.69 110 SER A O 1
ATOM 762 N N . GLY A 1 111 ? -23.887 6.312 38.503 1.00 93.56 111 GLY A N 1
ATOM 763 C CA . GLY A 1 111 ? -22.425 6.433 38.452 1.00 93.56 111 GLY A CA 1
ATOM 764 C C . GLY A 1 111 ? -21.680 5.101 38.597 1.00 93.56 111 GLY A C 1
ATOM 765 O O . GLY A 1 111 ? -20.450 5.100 38.695 1.00 93.56 111 GLY A O 1
ATOM 766 N N . SER A 1 112 ? -22.392 3.971 38.593 1.00 96.69 112 SER A N 1
ATOM 767 C CA . SER A 1 112 ? -21.832 2.619 38.529 1.00 96.69 112 SER A CA 1
ATOM 768 C C . SER A 1 112 ? -22.472 1.791 37.411 1.00 96.69 112 SER A C 1
ATOM 770 O O . SER A 1 112 ? -23.588 2.051 36.985 1.00 96.69 112 SER A O 1
ATOM 772 N N . CYS A 1 113 ? -21.753 0.775 36.944 1.00 97.25 113 CYS A N 1
ATOM 773 C CA . CYS A 1 113 ? -22.079 -0.027 35.772 1.00 97.25 113 CYS A CA 1
ATOM 774 C C . CYS A 1 113 ? -22.117 -1.499 36.141 1.00 97.25 113 CYS A C 1
ATOM 776 O O . CYS A 1 113 ? -21.146 -2.026 36.692 1.00 97.25 113 CYS A O 1
ATOM 778 N N . LEU A 1 114 ? -23.207 -2.168 35.793 1.00 97.81 114 LEU A N 1
ATOM 779 C CA . LEU A 1 114 ? -23.375 -3.592 35.994 1.00 97.81 114 LEU A CA 1
ATOM 780 C C . LEU A 1 114 ? -22.561 -4.373 34.959 1.00 97.81 114 LEU A C 1
ATOM 782 O O . LEU A 1 114 ? -22.696 -4.165 33.755 1.00 97.81 114 LEU A O 1
ATOM 786 N N . SER A 1 115 ? -21.724 -5.291 35.433 1.00 97.19 115 SER A N 1
ATOM 787 C CA . SER A 1 115 ? -20.934 -6.212 34.619 1.00 97.19 115 SER A CA 1
ATOM 788 C C . SER A 1 115 ? -20.755 -7.532 35.356 1.00 97.19 115 SER A C 1
ATOM 790 O O . SER A 1 115 ? -20.182 -7.558 36.445 1.00 97.19 115 SER A O 1
ATOM 792 N N . ALA A 1 116 ? -21.268 -8.625 34.781 1.00 95.88 116 ALA A N 1
ATOM 793 C CA . ALA A 1 116 ? -21.184 -9.978 35.347 1.00 95.88 116 ALA A CA 1
ATOM 794 C C . ALA A 1 116 ? -21.557 -10.042 36.848 1.00 95.88 116 ALA A C 1
ATOM 796 O O . ALA A 1 116 ? -20.830 -10.615 37.662 1.00 95.88 116 ALA A O 1
ATOM 797 N N . GLY A 1 117 ? -22.661 -9.385 37.221 1.00 96.62 117 GLY A N 1
ATOM 798 C CA . GLY A 1 117 ? -23.147 -9.358 38.602 1.00 96.62 117 GLY A CA 1
ATOM 799 C C . GLY A 1 117 ? -22.360 -8.444 39.551 1.00 96.62 117 GLY A C 1
ATOM 800 O O . GLY A 1 117 ? -22.486 -8.550 40.771 1.00 96.62 117 GLY A O 1
ATOM 801 N N . LYS A 1 118 ? -21.514 -7.555 39.015 1.00 97.12 118 LYS A N 1
ATOM 802 C CA . LYS A 1 118 ? -20.729 -6.579 39.780 1.00 97.12 118 LYS A CA 1
ATOM 803 C C . LYS A 1 118 ? -21.000 -5.154 39.320 1.00 97.12 118 LYS A C 1
ATOM 805 O O . LYS A 1 118 ? -21.121 -4.903 38.129 1.00 97.12 118 LYS A O 1
ATOM 810 N N . CYS A 1 119 ? -21.009 -4.223 40.258 1.00 97.50 119 CYS A N 1
ATOM 811 C CA . CYS A 1 119 ? -21.104 -2.791 40.042 1.00 97.50 119 CYS A CA 1
ATOM 812 C C . CYS A 1 119 ? -19.712 -2.158 40.022 1.00 97.50 119 CYS A C 1
ATOM 814 O O . CYS A 1 119 ? -19.037 -2.017 41.043 1.00 97.50 119 CYS A O 1
ATOM 816 N N . LEU A 1 120 ? -19.276 -1.749 38.835 1.00 96.75 120 LEU A N 1
ATOM 817 C CA . LEU A 1 120 ? -18.018 -1.043 38.613 1.00 96.75 120 LEU A CA 1
ATOM 818 C C . LEU A 1 120 ? -18.284 0.459 38.579 1.00 96.75 120 LEU A C 1
ATOM 820 O O . LEU A 1 120 ? -19.193 0.889 37.881 1.00 96.75 120 LEU A O 1
ATOM 824 N N . TYR A 1 121 ? -17.498 1.277 39.274 1.00 95.75 121 TYR A N 1
ATOM 825 C CA . TYR A 1 121 ? -17.650 2.730 39.154 1.00 95.75 121 TYR A CA 1
ATOM 826 C C . TYR A 1 121 ? -17.401 3.185 37.711 1.00 95.75 121 TYR A C 1
ATOM 828 O O . TYR A 1 121 ? -16.408 2.787 37.098 1.00 95.75 121 TYR A O 1
ATOM 836 N N . ALA A 1 122 ? -18.276 4.045 37.187 1.00 92.69 122 ALA A N 1
ATOM 837 C CA . ALA A 1 122 ? -18.231 4.508 35.801 1.00 92.69 122 ALA A CA 1
ATOM 838 C C . ALA A 1 122 ? -16.896 5.190 35.450 1.00 92.69 122 ALA A C 1
ATOM 840 O O . ALA A 1 122 ? -16.398 5.051 34.340 1.00 92.69 122 ALA A O 1
ATOM 841 N N . ASN A 1 123 ? -16.254 5.858 36.413 1.00 91.06 123 ASN A N 1
ATOM 842 C CA . ASN A 1 123 ? -14.935 6.479 36.239 1.00 91.06 123 ASN A CA 1
ATOM 843 C C . ASN A 1 123 ? -13.750 5.490 36.271 1.00 91.06 123 ASN A C 1
ATOM 845 O O . ASN A 1 123 ? -12.608 5.909 36.100 1.00 91.06 123 ASN A O 1
ATOM 849 N N . ARG A 1 124 ? -13.997 4.199 36.519 1.00 93.19 124 ARG A N 1
ATOM 850 C CA . ARG A 1 124 ? -12.989 3.125 36.583 1.00 93.19 124 ARG A CA 1
ATOM 851 C C . ARG A 1 124 ? -13.238 2.016 35.563 1.00 93.19 124 ARG A C 1
ATOM 853 O O . ARG A 1 124 ? -12.608 0.961 35.645 1.00 93.19 124 ARG A O 1
ATOM 860 N N . ILE A 1 125 ? -14.158 2.219 34.622 1.00 94.31 125 ILE A N 1
ATOM 861 C CA . ILE A 1 125 ? -14.368 1.260 33.539 1.00 94.31 125 ILE A CA 1
ATOM 862 C C . ILE A 1 125 ? -13.127 1.212 32.644 1.00 94.31 125 ILE A C 1
ATOM 864 O O . ILE A 1 125 ? -12.458 2.219 32.409 1.00 94.31 125 ILE A O 1
ATOM 868 N N . ARG A 1 126 ? -12.795 0.010 32.174 1.00 93.75 126 ARG A N 1
ATOM 869 C CA . ARG A 1 126 ? -11.646 -0.208 31.290 1.00 93.75 126 ARG A CA 1
ATOM 870 C C . ARG A 1 126 ? -11.858 0.489 29.932 1.00 93.75 126 ARG A C 1
ATOM 872 O O . ARG A 1 126 ? -13.007 0.603 29.502 1.00 93.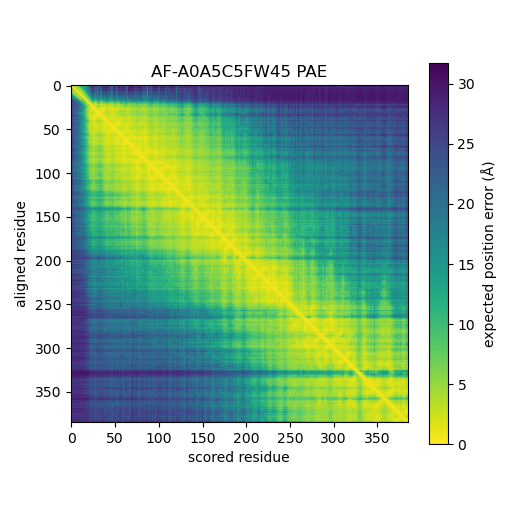75 126 ARG A O 1
ATOM 879 N N . PRO A 1 127 ? -10.780 0.893 29.231 1.00 94.19 127 PRO A N 1
ATOM 880 C CA . PRO A 1 127 ? -10.884 1.505 27.908 1.00 94.19 127 PRO A CA 1
ATOM 881 C C . PRO A 1 127 ? -11.690 0.653 26.919 1.00 94.19 127 PRO A C 1
ATOM 883 O O . PRO A 1 127 ? -11.596 -0.577 26.938 1.00 94.19 127 PRO A O 1
ATOM 886 N N . GLY A 1 128 ? -12.460 1.313 26.053 1.00 95.19 128 GLY A N 1
ATOM 887 C CA . GLY A 1 128 ? -13.323 0.662 25.056 1.00 95.19 128 GLY A CA 1
ATOM 888 C C . GLY A 1 128 ? -14.719 0.278 25.560 1.00 95.19 128 GLY A C 1
ATOM 889 O O . GLY A 1 128 ? -15.471 -0.375 24.838 1.00 95.19 128 GLY A O 1
ATOM 890 N N . PHE A 1 129 ? -15.084 0.690 26.776 1.00 96.44 129 PHE A N 1
ATOM 891 C CA . PHE A 1 129 ? -16.416 0.495 27.343 1.00 96.44 129 PHE A CA 1
ATOM 892 C C . PHE A 1 129 ? -17.012 1.825 27.802 1.00 96.44 129 PHE A C 1
ATOM 894 O O . PHE A 1 129 ? -16.292 2.758 28.158 1.00 96.44 129 PHE A O 1
ATOM 901 N N . TYR A 1 130 ? -18.337 1.878 27.824 1.00 95.69 130 TYR A N 1
ATOM 902 C CA . TYR A 1 130 ? -19.137 2.955 28.393 1.00 95.69 130 TYR A CA 1
ATOM 903 C C . TYR A 1 130 ? -20.309 2.368 29.185 1.00 95.69 130 TYR A C 1
ATOM 905 O O . TYR A 1 130 ? -20.431 1.150 29.334 1.00 95.69 130 TYR A O 1
ATOM 913 N N . CYS A 1 131 ? -21.123 3.241 29.768 1.00 96.19 131 CYS A N 1
ATOM 914 C CA . CYS A 1 131 ? -22.100 2.869 30.783 1.00 96.19 131 CYS A CA 1
ATOM 915 C C . CYS A 1 131 ? -23.479 3.483 30.513 1.00 96.19 131 CYS A C 1
ATOM 917 O O . CYS A 1 131 ? -23.918 4.344 31.279 1.00 96.19 131 CYS A O 1
ATOM 919 N N . PRO A 1 132 ? -24.146 3.106 29.409 1.00 95.25 132 PRO A N 1
ATOM 920 C CA . PRO A 1 132 ? -25.534 3.490 29.200 1.00 95.25 132 PRO A CA 1
ATOM 921 C C . PRO A 1 132 ? -26.407 2.768 30.233 1.00 95.25 132 PRO A C 1
ATOM 923 O O . PRO A 1 132 ? -26.193 1.589 30.514 1.00 95.25 132 PRO A O 1
ATOM 926 N N . ASP A 1 133 ? -27.353 3.487 30.837 1.00 94.38 133 ASP A N 1
ATOM 927 C CA . ASP A 1 133 ? -28.359 2.927 31.752 1.00 94.38 133 ASP A CA 1
ATOM 928 C C . ASP A 1 133 ? -27.789 2.056 32.891 1.00 94.38 133 ASP A C 1
ATOM 930 O O . ASP A 1 133 ? -28.387 1.064 33.303 1.00 94.38 133 ASP A O 1
ATOM 934 N N . ASN A 1 134 ? -26.612 2.424 33.417 1.00 95.25 134 ASN A N 1
ATOM 935 C CA . ASN A 1 134 ? -25.884 1.678 34.453 1.00 95.25 134 ASN A CA 1
ATOM 936 C C . ASN A 1 134 ? -25.512 0.235 34.049 1.00 95.25 134 ASN A C 1
ATOM 938 O O . ASN A 1 134 ? -25.332 -0.622 34.917 1.00 95.25 134 ASN A O 1
ATOM 942 N N . VAL A 1 135 ? -25.347 -0.054 32.755 1.00 95.69 135 VAL A N 1
ATOM 943 C CA . VAL A 1 135 ? -24.898 -1.357 32.237 1.00 95.69 135 VAL A CA 1
ATOM 944 C C . VAL A 1 135 ? -23.593 -1.188 31.469 1.00 95.69 135 VAL A C 1
ATOM 946 O O . VAL A 1 135 ? -23.477 -0.338 30.591 1.00 95.69 135 VAL A O 1
ATOM 949 N N . LEU A 1 136 ? -22.580 -2.001 31.778 1.00 96.88 136 LEU A N 1
ATOM 950 C CA . LEU A 1 136 ? -21.301 -1.934 31.074 1.00 96.88 136 LEU A CA 1
ATOM 951 C C . LEU A 1 136 ? -21.462 -2.422 29.627 1.00 96.88 136 LEU A C 1
ATOM 953 O O . LEU A 1 136 ? -21.709 -3.602 29.389 1.00 96.88 136 LEU A O 1
ATOM 957 N N . THR A 1 137 ? -21.245 -1.527 28.667 1.00 96.25 137 THR A N 1
ATOM 958 C CA . THR A 1 137 ? -21.442 -1.788 27.235 1.00 96.25 137 THR A CA 1
ATOM 959 C C . THR A 1 137 ? -20.169 -1.465 26.454 1.00 96.25 137 THR A C 1
ATOM 961 O O . THR A 1 137 ? -19.452 -0.524 26.789 1.00 96.25 137 THR A O 1
ATOM 964 N N . ALA A 1 138 ? -19.845 -2.253 25.426 1.00 95.94 138 ALA A N 1
ATOM 965 C CA . ALA A 1 138 ? -18.692 -1.994 24.561 1.00 95.94 138 ALA A CA 1
ATOM 966 C C . ALA A 1 138 ? -18.958 -0.818 23.601 1.00 95.94 138 ALA A C 1
ATOM 968 O O . ALA A 1 138 ? -20.078 -0.645 23.120 1.00 95.94 138 ALA A O 1
ATOM 969 N N . CYS A 1 139 ? -17.934 -0.015 23.305 1.00 96.62 139 CYS A N 1
ATOM 970 C CA . CYS A 1 139 ? -18.022 1.055 22.307 1.00 96.62 139 CYS A CA 1
ATOM 971 C C . CYS A 1 139 ? -18.179 0.490 20.875 1.00 96.62 139 CYS A C 1
ATOM 973 O O . CYS A 1 139 ? -17.666 -0.585 20.568 1.00 96.62 139 CYS A O 1
ATOM 975 N N . LYS A 1 140 ? -18.819 1.239 19.963 1.00 92.56 140 LYS A N 1
ATOM 976 C CA . LYS A 1 140 ? -19.163 0.798 18.590 1.00 92.56 140 LYS A CA 1
ATOM 977 C C . LYS A 1 140 ? -18.009 0.841 17.563 1.00 92.56 140 LYS A C 1
ATOM 979 O O . LYS A 1 140 ? -18.231 0.527 16.403 1.00 92.56 140 LYS A O 1
ATOM 984 N N . GLY A 1 141 ? -16.785 1.189 17.968 1.00 89.06 141 GLY A N 1
ATOM 985 C CA . GLY A 1 141 ? -15.640 1.422 17.064 1.00 89.06 141 GLY A CA 1
ATOM 986 C C . GLY A 1 141 ? -14.533 0.360 17.075 1.00 89.06 141 GLY A C 1
ATOM 987 O O . GLY A 1 141 ? -13.416 0.656 16.655 1.00 89.06 141 GLY A O 1
ATOM 988 N N . GLY A 1 142 ? -14.802 -0.837 17.607 1.00 91.31 142 GLY A N 1
ATOM 989 C CA . GLY A 1 142 ? -13.844 -1.949 17.652 1.00 91.31 142 GLY A CA 1
ATOM 990 C C . GLY A 1 142 ? -12.743 -1.824 18.717 1.00 91.31 142 GLY A C 1
ATOM 991 O O . GLY A 1 142 ? -12.795 -0.986 19.620 1.00 91.31 142 GLY A O 1
ATOM 992 N N . ASP A 1 143 ? -11.721 -2.678 18.613 1.00 91.69 143 ASP A N 1
ATOM 993 C CA . ASP A 1 143 ? -10.676 -2.838 19.637 1.00 91.69 143 ASP A CA 1
ATOM 994 C C . ASP A 1 143 ? -9.768 -1.613 19.813 1.00 91.69 143 ASP A C 1
ATOM 996 O O . ASP A 1 143 ? -9.099 -1.484 20.842 1.00 91.69 143 ASP A O 1
ATOM 1000 N N . GLY A 1 144 ? -9.750 -0.692 18.849 1.00 94.88 144 GLY A N 1
ATOM 1001 C CA . GLY A 1 144 ? -8.956 0.536 18.896 1.00 94.88 144 GLY A CA 1
ATOM 1002 C C . GLY A 1 144 ? -9.505 1.621 19.822 1.00 94.88 144 GLY A C 1
ATOM 1003 O O . GLY A 1 144 ? -8.808 2.599 20.091 1.00 94.88 144 GLY A O 1
ATOM 1004 N N . VAL A 1 145 ? -10.735 1.486 20.325 1.00 97.38 145 VAL A N 1
ATOM 1005 C CA . VAL A 1 145 ? -11.402 2.555 21.082 1.00 97.38 145 VAL A CA 1
ATOM 1006 C C . VAL A 1 145 ? -10.869 2.649 22.509 1.00 97.38 145 VAL A C 1
ATOM 1008 O O . VAL A 1 145 ? -10.771 1.655 23.229 1.00 97.38 145 VAL A O 1
ATOM 1011 N N . SER A 1 146 ? -10.548 3.869 22.938 1.00 96.44 146 SER A N 1
ATOM 1012 C CA . SER A 1 146 ? -10.157 4.171 24.318 1.00 96.44 146 SER A CA 1
ATOM 1013 C C . SER A 1 146 ? -11.334 4.735 25.115 1.00 96.44 146 SER A C 1
ATOM 1015 O O . SER A 1 146 ? -11.631 4.235 26.200 1.00 96.44 146 SER A O 1
ATOM 1017 N N . LYS A 1 147 ? -12.058 5.711 24.553 1.00 95.25 147 LYS A N 1
ATOM 1018 C CA . LYS A 1 147 ? -13.269 6.300 25.144 1.00 95.25 147 LYS A CA 1
ATOM 1019 C C . LYS A 1 147 ? -14.348 6.477 24.082 1.00 95.25 147 LYS A C 1
ATOM 1021 O O . LYS A 1 147 ? -14.035 6.695 22.912 1.00 95.25 147 LYS A O 1
ATOM 1026 N N . CYS A 1 148 ? -15.605 6.419 24.503 1.00 96.50 148 CYS A N 1
ATOM 1027 C CA . CYS A 1 148 ? -16.755 6.771 23.680 1.00 96.50 148 CYS A CA 1
ATOM 1028 C C . CYS A 1 148 ? -17.754 7.642 24.455 1.00 96.50 148 CYS A C 1
ATOM 1030 O O . CYS A 1 148 ? -17.662 7.768 25.678 1.00 96.50 148 CYS A O 1
ATOM 1032 N N . ASN A 1 149 ? -18.662 8.293 23.729 1.00 94.94 149 ASN A N 1
ATOM 1033 C CA . ASN A 1 149 ? -19.750 9.088 24.297 1.00 94.94 149 ASN A CA 1
ATOM 1034 C C . ASN A 1 149 ? -20.915 8.198 24.794 1.00 94.94 149 ASN A C 1
ATOM 1036 O O . ASN A 1 149 ? -20.827 6.970 24.783 1.00 94.94 149 ASN A O 1
ATOM 1040 N N . SER A 1 150 ? -22.021 8.821 25.214 1.00 92.88 150 SER A N 1
ATOM 1041 C CA . SER A 1 150 ? -23.240 8.136 25.677 1.00 92.88 150 SER A CA 1
ATOM 1042 C C . SER A 1 150 ? -23.948 7.293 24.613 1.00 92.88 150 SER A C 1
ATOM 1044 O O . SER A 1 150 ? -24.750 6.444 24.975 1.00 92.88 150 SER A O 1
ATOM 1046 N N . ASP A 1 151 ? -23.645 7.485 23.328 1.00 94.94 151 ASP A N 1
ATOM 1047 C CA . ASP A 1 151 ? -24.220 6.710 22.217 1.00 94.94 151 ASP A CA 1
ATOM 1048 C C . ASP A 1 151 ? -23.321 5.532 21.796 1.00 94.94 151 ASP A C 1
ATOM 1050 O O . ASP A 1 151 ? -23.628 4.785 20.852 1.00 94.94 151 ASP A O 1
ATOM 1054 N N . GLY A 1 152 ? -22.179 5.379 22.477 1.00 95.19 152 GLY A N 1
ATOM 1055 C CA . GLY A 1 152 ? -21.138 4.409 22.161 1.00 95.19 152 GLY A CA 1
ATOM 1056 C C . GLY A 1 152 ? -20.220 4.829 21.007 1.00 95.19 152 GLY A C 1
ATOM 1057 O O . GLY A 1 152 ? -19.428 4.001 20.552 1.00 95.19 152 GLY A O 1
ATOM 1058 N N . ILE A 1 153 ? -20.296 6.081 20.536 1.00 96.69 153 ILE A N 1
ATOM 1059 C CA . ILE A 1 153 ? -19.457 6.617 19.452 1.00 96.69 153 ILE A CA 1
ATOM 1060 C C . ILE A 1 153 ? -18.067 6.961 20.003 1.00 96.69 153 ILE A C 1
ATOM 1062 O O . ILE A 1 153 ? -17.981 7.689 20.997 1.00 96.69 153 ILE A O 1
ATOM 1066 N N . PRO A 1 154 ? -16.973 6.468 19.393 1.00 97.06 154 PRO A N 1
ATOM 1067 C CA . PRO A 1 154 ? -15.615 6.762 19.838 1.00 97.06 154 PRO A CA 1
ATOM 1068 C C . PRO A 1 154 ? -15.325 8.263 19.895 1.00 97.06 154 PRO A C 1
ATOM 1070 O O . PRO A 1 154 ? -15.589 8.999 18.949 1.00 97.06 154 PRO A O 1
ATOM 1073 N N . THR A 1 155 ? -14.742 8.704 21.004 1.00 96.81 155 THR A N 1
ATOM 1074 C CA . THR A 1 155 ? -14.257 10.079 21.208 1.00 96.81 155 THR A CA 1
ATOM 1075 C C . THR A 1 155 ? -12.743 10.130 21.371 1.00 96.81 155 THR A C 1
ATOM 1077 O O . THR A 1 155 ? -12.138 11.183 21.198 1.00 96.81 155 THR A O 1
ATOM 1080 N N . SER A 1 156 ? -12.106 8.997 21.684 1.00 96.94 156 SER A N 1
ATOM 1081 C CA . SER A 1 156 ? -10.653 8.859 21.651 1.00 96.94 156 SER A CA 1
ATOM 1082 C C . SER A 1 156 ? -10.233 7.418 21.374 1.00 96.94 156 SER A C 1
ATOM 1084 O O . SER A 1 156 ? -10.903 6.464 21.783 1.00 96.94 156 SER A O 1
ATOM 1086 N N . CYS A 1 157 ? -9.078 7.258 20.734 1.00 97.56 157 CYS A N 1
ATOM 1087 C CA . CYS A 1 157 ? -8.507 5.961 20.386 1.00 97.56 157 CYS A CA 1
ATOM 1088 C C . CYS A 1 157 ? -7.325 5.589 21.294 1.00 97.56 157 CYS A C 1
ATOM 1090 O O . CYS A 1 157 ? -6.789 6.422 22.029 1.00 97.56 157 CYS A O 1
ATOM 1092 N N . LYS A 1 158 ? -6.966 4.304 21.307 1.00 96.75 158 LYS A N 1
ATOM 1093 C CA . LYS A 1 158 ? -5.762 3.786 21.969 1.00 96.75 158 LYS A CA 1
ATOM 1094 C C . LYS A 1 158 ? -4.505 4.275 21.225 1.00 96.75 158 LYS A C 1
ATOM 1096 O O . LYS A 1 158 ? -4.597 4.589 20.040 1.00 96.75 158 LYS A O 1
ATOM 1101 N N . PRO A 1 159 ? -3.326 4.315 21.874 1.00 96.19 159 PRO A N 1
ATOM 1102 C CA . PRO A 1 159 ? -2.072 4.628 21.188 1.00 96.19 159 PRO A CA 1
ATOM 1103 C C . PRO A 1 159 ? -1.864 3.756 19.939 1.00 96.19 159 PRO A C 1
ATOM 1105 O O . PRO A 1 159 ? -2.094 2.547 19.984 1.00 96.19 159 PRO A O 1
ATOM 1108 N N . GLY A 1 160 ? -1.451 4.381 18.833 1.00 94.69 160 GLY A N 1
ATOM 1109 C CA . GLY A 1 160 ? -1.286 3.727 17.528 1.00 94.69 160 GLY A CA 1
ATOM 1110 C C . GLY A 1 160 ? -2.563 3.619 16.684 1.00 94.69 160 GLY A C 1
ATOM 1111 O O . GLY A 1 160 ? -2.509 3.058 15.596 1.00 94.69 160 GLY A O 1
ATOM 1112 N N . TYR A 1 161 ? -3.695 4.141 17.162 1.00 97.12 161 TYR A N 1
ATOM 1113 C CA . TYR A 1 161 ? -4.937 4.248 16.398 1.00 97.12 161 TYR A CA 1
ATOM 1114 C C . TYR A 1 161 ? -5.310 5.716 16.176 1.00 97.12 161 TYR A C 1
ATOM 1116 O O . TYR A 1 161 ? -5.124 6.556 17.057 1.00 97.12 161 TYR A O 1
ATOM 1124 N N . ASN A 1 162 ? -5.920 5.990 15.030 1.00 96.88 162 ASN A N 1
ATOM 1125 C CA . ASN A 1 162 ? -6.420 7.293 14.618 1.00 96.88 162 ASN A CA 1
ATOM 1126 C C . ASN A 1 162 ? -7.952 7.317 14.655 1.00 96.88 162 ASN A C 1
ATOM 1128 O O . ASN A 1 162 ? -8.607 6.319 14.347 1.00 96.88 162 ASN A O 1
ATOM 1132 N N . LEU A 1 163 ? -8.536 8.448 15.053 1.00 97.44 163 LEU A N 1
ATOM 1133 C CA . LEU A 1 163 ? -9.988 8.605 15.150 1.00 97.44 163 LEU A CA 1
ATOM 1134 C C . LEU A 1 163 ? -10.582 8.960 13.779 1.00 97.44 163 LEU A C 1
ATOM 1136 O O . LEU A 1 163 ? -10.354 10.055 13.273 1.00 97.44 163 LEU A O 1
ATOM 1140 N N . ALA A 1 164 ? -11.387 8.059 13.215 1.00 96.81 164 ALA A N 1
ATOM 1141 C CA . ALA A 1 164 ? -12.138 8.280 11.981 1.00 96.81 164 ALA A CA 1
ATOM 1142 C C . ALA A 1 164 ? -13.585 8.673 12.318 1.00 96.81 164 ALA A C 1
ATOM 1144 O O . ALA A 1 164 ? -14.488 7.832 12.382 1.00 96.81 164 ALA A O 1
ATOM 1145 N N . THR A 1 165 ? -13.799 9.963 12.586 1.00 94.06 165 THR A N 1
ATOM 1146 C CA . THR A 1 165 ? -15.066 10.513 13.096 1.00 94.06 165 THR A CA 1
ATOM 1147 C C . THR A 1 165 ? -16.272 10.224 12.195 1.00 94.06 165 THR A C 1
ATOM 1149 O O . THR A 1 165 ? -17.334 9.881 12.706 1.00 94.06 165 THR A O 1
ATOM 1152 N N . MET A 1 166 ? -16.125 10.303 10.868 1.00 93.19 166 MET A N 1
ATOM 1153 C CA . MET A 1 166 ? -17.207 10.046 9.904 1.00 93.19 166 MET A CA 1
ATOM 1154 C C . MET A 1 166 ? -17.644 8.579 9.906 1.00 93.19 166 MET A C 1
ATOM 1156 O O . MET A 1 166 ? -18.797 8.275 9.619 1.00 93.19 166 MET A O 1
ATOM 1160 N N . ARG A 1 167 ? -16.730 7.668 10.256 1.00 93.50 167 ARG A N 1
ATOM 1161 C CA . ARG A 1 167 ? -16.978 6.222 10.335 1.00 93.50 167 ARG A CA 1
ATOM 1162 C C . ARG A 1 167 ? -17.267 5.737 11.757 1.00 93.50 167 ARG A C 1
ATOM 1164 O O . ARG A 1 167 ? -17.485 4.544 11.948 1.00 93.50 167 ARG A O 1
ATOM 1171 N N . ALA A 1 168 ? -17.248 6.632 12.750 1.00 95.69 168 ALA A N 1
ATOM 1172 C CA . ALA A 1 168 ? -17.418 6.310 14.167 1.00 95.69 168 ALA A CA 1
ATOM 1173 C C . ALA A 1 168 ? -16.514 5.148 14.642 1.00 95.69 168 ALA A C 1
ATOM 1175 O O . ALA A 1 168 ? -16.944 4.278 15.402 1.00 95.69 168 ALA A O 1
ATOM 1176 N N . THR A 1 169 ? -15.255 5.124 14.193 1.00 96.44 169 THR A N 1
ATOM 1177 C CA . THR A 1 169 ? -14.312 4.020 14.443 1.00 96.44 169 THR A CA 1
ATOM 1178 C C . THR A 1 169 ? -12.889 4.518 14.707 1.00 96.44 169 THR A C 1
ATOM 1180 O O . THR A 1 169 ? -12.555 5.672 14.435 1.00 96.44 169 THR A O 1
ATOM 1183 N N . CYS A 1 170 ? -12.052 3.645 15.267 1.00 97.25 170 CYS A N 1
ATOM 1184 C CA . CYS A 1 170 ? -10.622 3.865 15.448 1.00 97.25 170 CYS A CA 1
ATOM 1185 C C . CYS A 1 170 ? -9.844 3.003 14.449 1.00 97.25 170 CYS A C 1
ATOM 1187 O O . CYS A 1 170 ? -9.929 1.777 14.491 1.00 97.25 170 CYS A O 1
ATOM 1189 N N . VAL A 1 171 ? -9.064 3.636 13.576 1.00 95.69 171 VAL A N 1
ATOM 1190 C CA . VAL A 1 171 ? -8.326 2.981 12.488 1.00 95.69 171 VAL A CA 1
ATOM 1191 C C . VAL A 1 171 ? -6.852 2.862 12.861 1.00 95.69 171 VAL A C 1
ATOM 1193 O O . VAL A 1 171 ? -6.249 3.831 13.315 1.00 95.69 171 VAL A O 1
ATOM 1196 N N . LYS A 1 172 ? -6.261 1.682 12.673 1.00 95.62 172 LYS A N 1
ATOM 1197 C CA . LYS A 1 172 ? -4.816 1.473 12.804 1.00 95.62 172 LYS A CA 1
ATOM 1198 C C . LYS A 1 172 ? -4.209 1.360 11.414 1.00 95.62 172 LYS A C 1
ATOM 1200 O O . LYS A 1 172 ? -4.599 0.469 10.667 1.00 95.62 172 LYS A O 1
ATOM 1205 N N . CYS A 1 173 ? -3.262 2.238 11.112 1.00 95.38 173 CYS A N 1
ATOM 1206 C CA . CYS A 1 173 ? -2.459 2.149 9.900 1.00 95.38 173 CYS A CA 1
ATOM 1207 C C . CYS A 1 173 ? -1.317 1.143 10.120 1.00 95.38 173 CYS A C 1
ATOM 1209 O O . CYS A 1 173 ? -0.742 1.078 11.214 1.00 95.38 173 CYS A O 1
ATOM 1211 N N . ASN A 1 174 ? -1.047 0.303 9.123 1.00 91.94 174 ASN A N 1
ATOM 1212 C CA . ASN A 1 174 ? -0.069 -0.780 9.185 1.00 91.94 174 ASN A CA 1
ATOM 1213 C C . ASN A 1 174 ? 1.236 -0.402 8.471 1.00 91.94 174 ASN A C 1
ATOM 1215 O O . ASN A 1 174 ? 1.234 0.250 7.430 1.00 91.94 174 ASN A O 1
ATOM 1219 N N . GLY A 1 175 ? 2.367 -0.845 9.025 1.00 89.38 175 GLY A N 1
ATOM 1220 C CA . GLY A 1 175 ? 3.680 -0.622 8.418 1.00 89.38 175 GLY A CA 1
ATOM 1221 C C . GLY A 1 175 ? 4.018 0.865 8.296 1.00 89.38 175 GLY A C 1
ATOM 1222 O O . GLY A 1 175 ? 4.096 1.561 9.308 1.00 89.38 175 GLY A O 1
ATOM 1223 N N . PHE A 1 176 ? 4.237 1.321 7.060 1.00 92.62 176 PHE A N 1
ATOM 1224 C CA . PHE A 1 176 ? 4.538 2.718 6.723 1.00 92.62 176 PHE A CA 1
ATOM 1225 C C . PHE A 1 176 ? 3.316 3.525 6.256 1.00 92.62 176 PHE A C 1
ATOM 1227 O O . PHE A 1 176 ? 3.486 4.610 5.710 1.00 92.62 176 PHE A O 1
ATOM 1234 N N . GLU A 1 177 ? 2.098 3.010 6.436 1.00 95.50 177 GLU A N 1
ATOM 1235 C CA . GLU A 1 177 ? 0.885 3.776 6.148 1.00 95.50 177 GLU A CA 1
ATOM 1236 C C . GLU A 1 177 ? 0.783 5.024 7.042 1.00 95.50 177 GLU A C 1
ATOM 1238 O O . GLU A 1 177 ? 0.968 4.960 8.262 1.00 95.50 177 GLU A O 1
ATOM 1243 N N . GLU A 1 178 ? 0.397 6.146 6.441 1.00 95.88 178 GLU A N 1
ATOM 1244 C CA . GLU A 1 178 ? 0.046 7.381 7.137 1.00 95.88 178 GLU A CA 1
ATOM 1245 C C . GLU A 1 178 ? -1.473 7.569 7.152 1.00 95.88 178 GLU A C 1
ATOM 1247 O O . GLU A 1 178 ? -2.180 7.131 6.247 1.00 95.88 178 GLU A O 1
ATOM 1252 N N . PHE A 1 179 ? -1.998 8.202 8.203 1.00 96.94 179 PHE A N 1
ATOM 1253 C CA . PHE A 1 179 ? -3.425 8.496 8.310 1.00 96.94 179 PHE A CA 1
ATOM 1254 C C . PHE A 1 179 ? -3.718 9.885 7.761 1.00 96.94 179 PHE A C 1
ATOM 1256 O O . PHE A 1 179 ? -3.204 10.875 8.285 1.00 96.94 179 PHE A O 1
ATOM 1263 N N . ASP A 1 180 ? -4.591 9.967 6.763 1.00 96.94 180 ASP A N 1
ATOM 1264 C CA . ASP A 1 180 ? -5.090 11.241 6.265 1.00 96.94 180 ASP A CA 1
ATOM 1265 C C . ASP A 1 180 ? -6.320 11.678 7.086 1.00 96.94 180 ASP A C 1
ATOM 1267 O O . ASP A 1 180 ? -7.370 11.031 7.020 1.00 96.94 180 ASP A O 1
ATOM 1271 N N . PRO A 1 181 ? -6.246 12.783 7.855 1.00 94.44 181 PRO A N 1
ATOM 1272 C CA . PRO A 1 181 ? -7.370 13.257 8.659 1.00 94.44 181 PRO A CA 1
ATOM 1273 C C . PRO A 1 181 ? -8.554 13.768 7.824 1.00 94.44 181 PRO A C 1
ATOM 1275 O O . PRO A 1 181 ? -9.656 13.884 8.367 1.00 94.44 181 PRO A O 1
ATOM 1278 N N . VAL A 1 182 ? -8.348 14.086 6.539 1.00 95.25 182 VAL A N 1
ATOM 1279 C CA . VAL A 1 182 ? -9.389 14.605 5.643 1.00 95.25 182 VAL A CA 1
ATOM 1280 C C . VAL A 1 182 ? -10.239 13.463 5.093 1.00 95.25 182 VAL A C 1
ATOM 1282 O O . VAL A 1 182 ? -11.455 13.471 5.283 1.00 95.25 182 VAL A O 1
ATOM 1285 N N . SER A 1 183 ? -9.617 12.466 4.458 1.00 95.94 183 SER A N 1
ATOM 1286 C CA . SER A 1 183 ? -10.324 11.271 3.967 1.00 95.94 183 SER A CA 1
ATOM 1287 C C . SER A 1 183 ? -10.684 10.279 5.078 1.00 95.94 183 SER A C 1
ATOM 1289 O O . SER A 1 183 ? -11.618 9.492 4.923 1.00 95.94 183 SER A O 1
ATOM 1291 N N . GLN A 1 184 ? -9.990 10.347 6.220 1.00 96.19 184 GLN A N 1
ATOM 1292 C CA . GLN A 1 184 ? -10.071 9.394 7.331 1.00 96.19 184 GLN A CA 1
ATOM 1293 C C . GLN A 1 184 ? -9.686 7.966 6.932 1.00 96.19 184 GLN A C 1
ATOM 1295 O O . GLN A 1 184 ? -10.239 6.985 7.447 1.00 96.19 184 GLN A O 1
ATOM 1300 N N . GLU A 1 185 ? -8.722 7.855 6.020 1.00 95.50 185 GLU A N 1
ATOM 1301 C CA . GLU A 1 185 ? -8.172 6.596 5.530 1.00 95.50 185 GLU A CA 1
ATOM 1302 C C . GLU A 1 185 ? -6.653 6.538 5.721 1.00 95.50 185 GLU A C 1
ATOM 1304 O O . GLU A 1 185 ? -5.978 7.558 5.869 1.00 95.50 185 GLU A O 1
ATOM 1309 N N . CYS A 1 186 ? -6.120 5.317 5.749 1.00 96.12 186 CYS A N 1
ATOM 1310 C CA . CYS A 1 186 ? -4.682 5.083 5.713 1.00 96.12 186 CYS A CA 1
ATOM 1311 C C . CYS A 1 186 ? -4.215 5.055 4.252 1.00 96.12 186 CYS A C 1
ATOM 1313 O O . CYS A 1 186 ? -4.863 4.423 3.413 1.00 96.12 186 CYS A O 1
ATOM 1315 N N . PHE A 1 187 ? -3.099 5.710 3.949 1.00 95.38 187 PHE A N 1
ATOM 1316 C CA . PHE A 1 187 ? -2.511 5.760 2.612 1.00 95.38 187 PHE A CA 1
ATOM 1317 C C . PHE A 1 187 ? -0.999 5.523 2.664 1.00 95.38 187 PHE A C 1
ATOM 1319 O O . PHE A 1 187 ? -0.365 5.688 3.706 1.00 95.38 187 PHE A O 1
ATOM 1326 N N . CYS A 1 188 ? -0.418 5.133 1.530 1.00 94.94 188 CYS A N 1
ATOM 1327 C CA . CYS A 1 188 ? 1.029 4.998 1.387 1.00 94.94 188 CYS A CA 1
ATOM 1328 C C . CYS A 1 188 ? 1.638 6.347 0.979 1.00 94.94 188 CYS A C 1
ATOM 1330 O O . CYS A 1 188 ? 1.282 6.849 -0.091 1.00 94.94 188 CYS A O 1
ATOM 1332 N N . PRO A 1 189 ? 2.526 6.953 1.790 1.00 94.56 189 PRO A N 1
ATOM 1333 C CA . PRO A 1 189 ? 3.220 8.175 1.398 1.00 94.56 189 PRO A CA 1
ATOM 1334 C C . PRO A 1 189 ? 4.185 7.918 0.229 1.00 94.56 189 PRO A C 1
ATOM 1336 O O . PRO A 1 189 ? 4.539 6.774 -0.077 1.00 94.56 189 PRO A O 1
ATOM 1339 N N . SER A 1 190 ? 4.646 8.989 -0.421 1.00 90.94 190 SER A N 1
ATOM 1340 C CA . SER A 1 190 ? 5.636 8.905 -1.503 1.00 90.94 190 SER A CA 1
ATOM 1341 C C . SER A 1 190 ? 6.881 8.110 -1.086 1.00 90.94 190 SER A C 1
ATOM 1343 O O . SER A 1 190 ? 7.344 8.209 0.050 1.00 90.94 190 SER A O 1
ATOM 1345 N N . GLY A 1 191 ? 7.427 7.315 -2.010 1.00 91.25 191 GLY A N 1
ATOM 1346 C CA . GLY A 1 191 ? 8.542 6.399 -1.735 1.00 91.25 191 GLY A CA 1
ATOM 1347 C C . GLY A 1 191 ? 8.129 5.077 -1.072 1.00 91.25 191 GLY A C 1
ATOM 1348 O O . GLY A 1 191 ? 8.991 4.276 -0.699 1.00 91.25 191 GLY A O 1
ATOM 1349 N N . THR A 1 192 ? 6.825 4.821 -0.934 1.00 94.75 192 THR A N 1
ATOM 1350 C CA . THR A 1 192 ? 6.273 3.536 -0.489 1.00 94.75 192 THR A CA 1
ATOM 1351 C C . THR A 1 192 ? 5.202 3.029 -1.455 1.00 94.75 192 THR A C 1
ATOM 1353 O O . THR A 1 192 ? 4.671 3.792 -2.260 1.00 94.75 192 THR A O 1
ATOM 1356 N N . TYR A 1 193 ? 4.885 1.738 -1.382 1.00 92.69 193 TYR A N 1
ATOM 1357 C CA . TYR A 1 193 ? 3.835 1.099 -2.175 1.00 92.69 193 TYR A CA 1
ATOM 1358 C C . TYR A 1 193 ? 2.987 0.169 -1.309 1.00 92.69 193 TYR A C 1
ATOM 1360 O O . TYR A 1 193 ? 3.446 -0.330 -0.279 1.00 92.69 193 TYR A O 1
ATOM 1368 N N . LYS A 1 194 ? 1.738 -0.053 -1.725 1.00 93.25 194 LYS A N 1
ATOM 1369 C CA . LYS A 1 194 ? 0.782 -0.883 -0.989 1.00 93.25 194 LYS A CA 1
ATOM 1370 C C . LYS A 1 194 ? 1.090 -2.370 -1.176 1.00 93.25 194 LYS A C 1
ATOM 1372 O O . LYS A 1 194 ? 1.364 -2.815 -2.283 1.00 93.25 194 LYS A O 1
ATOM 1377 N N . THR A 1 195 ? 0.994 -3.130 -0.092 1.00 91.62 195 THR A N 1
ATOM 1378 C CA . THR A 1 195 ? 1.151 -4.586 -0.042 1.00 91.62 195 THR A CA 1
ATOM 1379 C C . THR A 1 195 ? -0.010 -5.201 0.731 1.00 91.62 195 THR A C 1
ATOM 1381 O O . THR A 1 195 ? -0.526 -4.595 1.673 1.00 91.62 195 THR A O 1
ATOM 1384 N N . ASP A 1 196 ? -0.372 -6.439 0.408 1.00 86.81 196 ASP A N 1
ATOM 1385 C CA . ASP A 1 196 ? -1.461 -7.136 1.103 1.00 86.81 196 ASP A CA 1
ATOM 1386 C C . ASP A 1 196 ? -1.093 -7.581 2.530 1.00 86.81 196 ASP A C 1
ATOM 1388 O O . ASP A 1 196 ? -1.973 -7.886 3.334 1.00 86.81 196 ASP A O 1
ATOM 1392 N N . VAL A 1 197 ? 0.203 -7.628 2.866 1.00 85.75 197 VAL A N 1
ATOM 1393 C CA . VAL A 1 197 ? 0.693 -8.220 4.124 1.00 85.75 197 VAL A CA 1
ATOM 1394 C C . VAL A 1 197 ? 1.015 -7.168 5.184 1.00 85.75 197 VAL A C 1
ATOM 1396 O O . VAL A 1 197 ? 0.681 -7.358 6.353 1.00 85.75 197 VAL A O 1
ATOM 1399 N N . VAL A 1 198 ? 1.683 -6.071 4.808 1.00 86.12 198 VAL A N 1
ATOM 1400 C CA . VAL A 1 198 ? 2.239 -5.100 5.772 1.00 86.12 198 VAL A CA 1
ATOM 1401 C C . VAL A 1 198 ? 1.660 -3.689 5.644 1.00 86.12 198 VAL A C 1
ATOM 1403 O O . VAL A 1 198 ? 2.129 -2.782 6.329 1.00 86.12 198 VAL A O 1
ATOM 1406 N N . GLY A 1 199 ? 0.628 -3.486 4.820 1.00 90.56 199 GLY A N 1
ATOM 1407 C CA . GLY A 1 199 ? 0.100 -2.152 4.520 1.00 90.56 199 GLY A CA 1
ATOM 1408 C C . GLY A 1 199 ? 0.964 -1.493 3.454 1.00 90.56 199 GLY A C 1
ATOM 1409 O O . GLY A 1 199 ? 0.754 -1.748 2.274 1.00 90.56 199 GLY A O 1
ATOM 1410 N N . CYS A 1 200 ? 1.998 -0.745 3.848 1.00 94.31 200 CYS A N 1
ATOM 1411 C CA . CYS A 1 200 ? 2.969 -0.165 2.909 1.00 94.31 200 CYS A CA 1
ATOM 1412 C C . CYS A 1 200 ? 4.387 -0.711 3.115 1.00 94.31 200 CYS A C 1
ATOM 1414 O O . CYS A 1 200 ? 4.839 -0.853 4.253 1.00 94.31 200 CYS A O 1
ATOM 1416 N N . ALA A 1 201 ? 5.099 -0.952 2.013 1.00 92.81 201 ALA A N 1
ATOM 1417 C CA . ALA A 1 201 ? 6.523 -1.296 1.965 1.00 92.81 201 ALA A CA 1
ATOM 1418 C C . ALA A 1 201 ? 7.325 -0.189 1.261 1.00 92.81 201 ALA A C 1
ATOM 1420 O O . ALA A 1 201 ? 6.754 0.643 0.556 1.00 92.81 201 ALA A O 1
ATOM 1421 N N . ARG A 1 202 ? 8.645 -0.131 1.474 1.00 94.06 202 ARG A N 1
ATOM 1422 C CA . ARG A 1 202 ? 9.476 0.954 0.926 1.00 94.06 202 ARG A CA 1
ATOM 1423 C C . ARG A 1 202 ? 9.904 0.626 -0.494 1.00 94.06 202 ARG A C 1
ATOM 1425 O O . ARG A 1 202 ? 10.326 -0.487 -0.777 1.00 94.06 202 ARG A O 1
ATOM 1432 N N . CYS A 1 203 ? 9.916 1.624 -1.372 1.00 95.06 203 CYS A N 1
ATOM 1433 C CA . CYS A 1 203 ? 10.434 1.436 -2.727 1.00 95.06 203 CYS A CA 1
ATOM 1434 C C . CYS A 1 203 ? 11.925 1.088 -2.760 1.00 95.06 203 CYS A C 1
ATOM 1436 O O . CYS A 1 203 ? 12.379 0.416 -3.683 1.00 95.06 203 CYS A O 1
ATOM 1438 N N . THR A 1 204 ? 12.668 1.457 -1.714 1.00 93.06 204 THR A N 1
ATOM 1439 C CA . THR A 1 204 ? 14.076 1.080 -1.547 1.00 93.06 204 THR A CA 1
ATOM 1440 C C . THR A 1 204 ? 14.299 -0.427 -1.442 1.00 93.06 204 THR A C 1
ATOM 1442 O O . THR A 1 204 ? 15.429 -0.874 -1.625 1.00 93.06 204 THR A O 1
ATOM 1445 N N . ASP A 1 205 ? 13.251 -1.213 -1.172 1.00 92.50 205 ASP A N 1
ATOM 1446 C CA . ASP A 1 205 ? 13.327 -2.677 -1.140 1.00 92.50 205 ASP A CA 1
ATOM 1447 C C . ASP A 1 205 ? 13.604 -3.258 -2.544 1.00 92.50 205 ASP A C 1
ATOM 1449 O O . ASP A 1 205 ? 14.192 -4.331 -2.659 1.00 92.50 205 ASP A O 1
ATOM 1453 N N . PHE A 1 206 ? 13.274 -2.516 -3.612 1.00 92.75 206 PHE A N 1
ATOM 1454 C CA . PHE A 1 206 ? 13.658 -2.834 -4.996 1.00 92.75 206 PHE A CA 1
ATOM 1455 C C . PHE A 1 206 ? 15.057 -2.317 -5.382 1.00 92.75 206 PHE A C 1
ATOM 1457 O O . PHE A 1 206 ? 15.545 -2.608 -6.473 1.00 92.75 206 PHE A O 1
ATOM 1464 N N . GLY A 1 207 ? 15.713 -1.546 -4.510 1.00 94.06 207 GLY A N 1
ATOM 1465 C CA . GLY A 1 207 ? 17.034 -0.963 -4.740 1.00 94.06 207 GLY A CA 1
ATOM 1466 C C . GLY A 1 207 ? 17.130 0.494 -4.285 1.00 94.06 207 GLY A C 1
ATOM 1467 O O . GLY A 1 207 ? 16.153 1.238 -4.273 1.00 94.06 207 GLY A O 1
ATOM 1468 N N . SER A 1 208 ? 18.341 0.937 -3.942 1.00 95.56 208 SER A N 1
ATOM 1469 C CA . SER A 1 208 ? 18.589 2.291 -3.420 1.00 95.56 208 SER A CA 1
ATOM 1470 C C . SER A 1 208 ? 18.374 3.417 -4.436 1.00 95.56 208 SER A C 1
ATOM 1472 O O . SER A 1 208 ? 18.307 4.574 -4.037 1.00 95.56 208 SER A O 1
ATOM 1474 N N . LEU A 1 209 ? 18.277 3.094 -5.728 1.00 96.00 209 LEU A N 1
ATOM 1475 C CA . LEU A 1 209 ? 18.085 4.053 -6.820 1.00 96.00 209 LEU A CA 1
ATOM 1476 C C . LEU A 1 209 ? 16.609 4.261 -7.196 1.00 96.00 209 LEU A C 1
ATOM 1478 O O . LEU A 1 209 ? 16.325 4.954 -8.172 1.00 96.00 209 LEU A O 1
ATOM 1482 N N . VAL A 1 210 ? 15.674 3.651 -6.467 1.00 96.25 210 VAL A N 1
ATOM 1483 C CA . VAL A 1 210 ? 14.237 3.713 -6.759 1.00 96.25 210 VAL A CA 1
ATOM 1484 C C . VAL A 1 210 ? 13.598 4.882 -6.011 1.00 96.25 210 VAL A C 1
ATOM 1486 O O . VAL A 1 210 ? 13.759 5.011 -4.799 1.00 96.25 210 VAL A O 1
ATOM 1489 N N . ASP A 1 211 ? 12.861 5.717 -6.740 1.00 94.81 211 ASP A N 1
ATOM 1490 C CA . ASP A 1 211 ? 12.165 6.902 -6.220 1.00 94.81 211 ASP A CA 1
ATOM 1491 C C . ASP A 1 211 ? 10.661 6.636 -6.039 1.00 94.81 211 ASP A C 1
ATOM 1493 O O . ASP A 1 211 ? 10.091 6.894 -4.979 1.00 94.81 211 ASP A O 1
ATOM 1497 N N . ALA A 1 212 ? 10.031 6.009 -7.037 1.00 93.81 212 ALA A N 1
ATOM 1498 C CA . ALA A 1 212 ? 8.648 5.547 -6.963 1.00 93.81 212 ALA A CA 1
ATOM 1499 C C . ALA A 1 212 ? 8.511 4.120 -7.504 1.00 93.81 212 ALA A C 1
ATOM 1501 O O . ALA A 1 212 ? 9.271 3.684 -8.374 1.00 93.81 212 ALA A O 1
ATOM 1502 N N . CYS A 1 213 ? 7.539 3.384 -6.976 1.00 95.25 213 CYS A N 1
ATOM 1503 C CA . CYS A 1 213 ? 7.329 1.981 -7.297 1.00 95.25 213 CYS A CA 1
ATOM 1504 C C . CYS A 1 213 ? 5.869 1.561 -7.095 1.00 95.25 213 CYS A C 1
ATOM 1506 O O . CYS A 1 213 ? 5.073 2.257 -6.464 1.00 95.25 213 CYS A O 1
ATOM 1508 N N . THR A 1 214 ? 5.543 0.396 -7.638 1.00 94.19 214 THR A N 1
ATOM 1509 C CA . THR A 1 214 ? 4.308 -0.355 -7.399 1.00 94.19 214 THR A CA 1
ATOM 1510 C C . THR A 1 214 ? 4.656 -1.712 -6.790 1.00 94.19 214 THR A C 1
ATOM 1512 O O . THR A 1 214 ? 5.829 -2.039 -6.612 1.00 94.19 214 THR A O 1
ATOM 1515 N N . ASP A 1 215 ? 3.644 -2.525 -6.514 1.00 91.75 215 ASP A N 1
ATOM 1516 C CA . ASP A 1 215 ? 3.809 -3.930 -6.132 1.00 91.75 215 ASP A CA 1
ATOM 1517 C C . ASP A 1 215 ? 4.525 -4.775 -7.200 1.00 91.75 215 ASP A C 1
ATOM 1519 O O . ASP A 1 215 ? 5.171 -5.764 -6.864 1.00 91.75 215 ASP A O 1
ATOM 1523 N N . THR A 1 216 ? 4.470 -4.361 -8.469 1.00 93.88 216 THR A N 1
ATOM 1524 C CA . THR A 1 216 ? 5.183 -5.025 -9.574 1.00 93.88 216 THR A CA 1
ATOM 1525 C C . THR A 1 216 ? 6.635 -4.573 -9.749 1.00 93.88 216 THR A C 1
ATOM 1527 O O . THR A 1 216 ? 7.393 -5.246 -10.446 1.00 93.88 216 THR A O 1
ATOM 1530 N N . GLY A 1 217 ? 7.043 -3.467 -9.116 1.00 94.44 217 GLY A N 1
ATOM 1531 C CA . GLY A 1 217 ? 8.411 -2.959 -9.192 1.00 94.44 217 GLY A CA 1
ATOM 1532 C C . GLY A 1 217 ? 8.538 -1.438 -9.357 1.00 94.44 217 GLY A C 1
ATOM 1533 O O . GLY A 1 217 ? 7.548 -0.702 -9.274 1.00 94.44 217 GLY A O 1
ATOM 1534 N N . PRO A 1 218 ? 9.774 -0.950 -9.567 1.00 95.69 218 PRO A N 1
ATOM 1535 C CA . PRO A 1 218 ? 10.101 0.451 -9.829 1.00 95.69 218 PRO A CA 1
ATOM 1536 C C . PRO A 1 218 ? 9.330 1.040 -11.014 1.00 95.69 218 PRO A C 1
ATOM 1538 O O . PRO A 1 218 ? 9.296 0.461 -12.096 1.00 95.69 218 PRO A O 1
ATOM 1541 N N . THR A 1 219 ? 8.772 2.234 -10.827 1.00 95.75 219 THR A N 1
ATOM 1542 C CA . THR A 1 219 ? 8.146 3.035 -11.895 1.00 95.75 219 THR A CA 1
ATOM 1543 C C . THR A 1 219 ? 8.886 4.343 -12.147 1.00 95.75 219 THR A C 1
ATOM 1545 O O . THR A 1 219 ? 8.798 4.895 -13.241 1.00 95.75 219 THR A O 1
ATOM 1548 N N . HIS A 1 220 ? 9.642 4.833 -11.159 1.00 95.19 220 HIS A N 1
ATOM 1549 C CA . HIS A 1 220 ? 10.476 6.021 -11.280 1.00 95.19 220 HIS A CA 1
ATOM 1550 C C . HIS A 1 220 ? 11.794 5.829 -10.527 1.00 95.19 220 HIS A C 1
ATOM 1552 O O . HIS A 1 220 ? 11.823 5.278 -9.422 1.00 95.19 220 HIS A O 1
ATOM 1558 N N . CYS A 1 221 ? 12.887 6.303 -11.118 1.00 96.31 221 CYS A N 1
ATOM 1559 C CA . CYS A 1 221 ? 14.221 6.218 -10.536 1.00 96.31 221 CYS A CA 1
ATOM 1560 C C . CYS A 1 221 ? 14.669 7.577 -9.996 1.00 96.31 221 CYS A C 1
ATOM 1562 O O . CYS A 1 221 ? 14.234 8.624 -10.474 1.00 96.31 221 CYS A O 1
ATOM 1564 N N . MET A 1 222 ? 15.572 7.560 -9.016 1.00 95.31 222 MET A N 1
ATOM 1565 C CA . MET A 1 222 ? 16.178 8.779 -8.484 1.00 95.31 222 MET A CA 1
ATOM 1566 C C . MET A 1 222 ? 16.928 9.556 -9.582 1.00 95.31 222 MET A C 1
ATOM 1568 O O . MET A 1 222 ? 17.429 8.944 -10.534 1.00 95.31 222 MET A O 1
ATOM 1572 N N . PRO A 1 223 ? 17.071 10.891 -9.455 1.00 95.31 223 PRO A N 1
ATOM 1573 C CA . PRO A 1 223 ? 17.816 11.699 -10.416 1.00 95.31 223 PRO A CA 1
ATOM 1574 C C . PRO A 1 223 ? 19.213 11.132 -10.701 1.00 95.31 223 PRO A C 1
ATOM 1576 O O . PRO A 1 223 ? 20.011 10.919 -9.791 1.00 95.31 223 PRO A O 1
ATOM 1579 N N . GLY A 1 224 ? 19.503 10.893 -11.981 1.00 93.69 224 GLY A N 1
ATOM 1580 C CA . GLY A 1 224 ? 20.765 10.302 -12.443 1.00 93.69 224 GLY A CA 1
ATOM 1581 C C . GLY A 1 224 ? 20.708 8.796 -12.715 1.00 93.69 224 GLY A C 1
ATOM 1582 O O . GLY A 1 224 ? 21.530 8.312 -13.484 1.00 93.69 224 GLY A O 1
ATOM 1583 N N . ALA A 1 225 ? 19.717 8.075 -12.187 1.00 96.62 225 ALA A N 1
ATOM 1584 C CA . ALA A 1 225 ? 19.453 6.684 -12.550 1.00 96.62 225 ALA A CA 1
ATOM 1585 C C . ALA A 1 225 ? 18.476 6.583 -13.739 1.00 96.62 225 ALA A C 1
ATOM 1587 O O . ALA A 1 225 ? 17.877 7.578 -14.163 1.00 96.62 225 ALA A O 1
ATOM 1588 N N . ARG A 1 226 ? 18.349 5.384 -14.316 1.00 96.94 226 ARG A N 1
ATOM 1589 C CA . ARG A 1 226 ? 17.491 5.077 -15.470 1.00 96.94 226 ARG A CA 1
ATOM 1590 C C . ARG A 1 226 ? 16.735 3.770 -15.252 1.00 96.94 226 ARG A C 1
ATOM 1592 O O . ARG A 1 226 ? 17.318 2.811 -14.753 1.00 96.94 226 ARG A O 1
ATOM 1599 N N . LEU A 1 227 ? 15.461 3.733 -15.635 1.00 97.25 227 LEU A N 1
ATOM 1600 C CA . LEU A 1 227 ? 14.620 2.540 -15.579 1.00 97.25 227 LEU A CA 1
ATOM 1601 C C . LEU A 1 227 ? 14.880 1.650 -16.802 1.00 97.25 227 LEU A C 1
ATOM 1603 O O . LEU A 1 227 ? 14.758 2.105 -17.940 1.00 97.25 227 LEU A O 1
ATOM 1607 N N . TYR A 1 228 ? 15.209 0.384 -16.566 1.00 96.62 228 TYR A N 1
ATOM 1608 C CA . TYR A 1 228 ? 15.385 -0.631 -17.600 1.00 96.62 228 TYR A CA 1
ATOM 1609 C C . TYR A 1 228 ? 14.922 -1.990 -17.074 1.00 96.62 228 TYR A C 1
ATOM 1611 O O . TYR A 1 228 ? 15.346 -2.397 -15.997 1.00 96.62 228 TYR A O 1
ATOM 1619 N N . GLU A 1 229 ? 14.017 -2.658 -17.797 1.00 94.94 229 GLU A N 1
ATOM 1620 C CA . GLU A 1 229 ? 13.476 -3.984 -17.434 1.00 94.94 229 GLU A CA 1
ATOM 1621 C C . GLU A 1 229 ? 13.004 -4.097 -15.966 1.00 94.94 229 GLU A C 1
ATOM 1623 O O . GLU A 1 229 ? 13.215 -5.098 -15.285 1.00 94.94 229 GLU A O 1
ATOM 1628 N N . GLY A 1 230 ? 12.366 -3.040 -15.448 1.00 94.81 230 GLY A N 1
ATOM 1629 C CA . GLY A 1 230 ? 11.881 -3.006 -14.064 1.00 94.81 230 GLY A CA 1
ATOM 1630 C C . GLY A 1 230 ? 12.978 -2.807 -13.011 1.00 94.81 230 GLY A C 1
ATOM 1631 O O . GLY A 1 230 ? 12.750 -3.069 -11.835 1.00 94.81 230 GLY A O 1
ATOM 1632 N N . GLN A 1 231 ? 14.167 -2.342 -13.393 1.00 96.12 231 GLN A N 1
ATOM 1633 C CA . GLN A 1 231 ? 15.254 -2.016 -12.471 1.00 96.12 231 GLN A CA 1
ATOM 1634 C C . GLN A 1 231 ? 15.761 -0.593 -12.694 1.00 96.12 231 GLN A C 1
ATOM 1636 O O . GLN A 1 231 ? 15.846 -0.114 -13.822 1.00 96.12 231 GLN A O 1
ATOM 1641 N N . CYS A 1 232 ? 16.123 0.085 -11.607 1.00 97.38 232 CYS A N 1
ATOM 1642 C CA . CYS A 1 232 ? 16.790 1.381 -11.672 1.00 97.38 232 CYS A CA 1
ATOM 1643 C C . CYS A 1 232 ? 18.306 1.185 -11.690 1.00 97.38 232 CYS A C 1
ATOM 1645 O O . CYS A 1 232 ? 18.889 0.725 -10.708 1.00 97.38 232 CYS A O 1
ATOM 1647 N N . LEU A 1 233 ? 18.943 1.556 -12.799 1.00 96.44 233 LEU A N 1
ATOM 1648 C CA . LEU A 1 233 ? 20.377 1.409 -13.033 1.00 96.44 233 LEU A CA 1
ATOM 1649 C C . LEU A 1 233 ? 21.070 2.775 -13.020 1.00 96.44 233 LEU A C 1
ATOM 1651 O O . LEU A 1 233 ? 20.503 3.772 -13.462 1.00 96.44 233 LEU A O 1
ATOM 1655 N N . ALA A 1 234 ? 22.317 2.827 -12.545 1.00 96.38 234 ALA A N 1
ATOM 1656 C CA . ALA A 1 234 ? 23.125 4.052 -12.584 1.00 96.38 234 ALA A CA 1
ATOM 1657 C C . ALA A 1 234 ? 23.550 4.438 -14.016 1.00 96.38 234 ALA A C 1
ATOM 1659 O O . ALA A 1 234 ? 23.811 5.604 -14.296 1.00 96.38 234 ALA A O 1
ATOM 1660 N N . SER A 1 235 ? 23.616 3.461 -14.922 1.00 95.06 235 SER A N 1
ATOM 1661 C CA . SER A 1 235 ? 23.950 3.634 -16.337 1.00 95.06 235 SER A CA 1
ATOM 1662 C C . SER A 1 235 ? 23.252 2.566 -17.174 1.00 95.06 235 SER A C 1
ATOM 1664 O O . SER A 1 235 ? 23.045 1.450 -16.696 1.00 95.06 235 SER A O 1
ATOM 1666 N N . CYS A 1 236 ? 22.932 2.890 -18.425 1.00 94.00 236 CYS A N 1
ATOM 1667 C CA . CYS A 1 236 ? 22.308 1.943 -19.341 1.00 94.00 236 CYS A CA 1
ATOM 1668 C C . CYS A 1 236 ? 23.266 0.796 -19.716 1.00 94.00 236 CYS A C 1
ATOM 1670 O O . CYS A 1 236 ? 24.458 1.050 -19.920 1.00 94.00 236 CYS A O 1
ATOM 1672 N N . PRO A 1 237 ? 22.787 -0.462 -19.765 1.00 93.56 237 PRO A N 1
ATOM 1673 C CA . PRO A 1 237 ? 23.613 -1.603 -20.146 1.00 93.56 237 PRO A CA 1
ATOM 1674 C C . PRO A 1 237 ? 24.030 -1.540 -21.630 1.00 93.56 237 PRO A C 1
ATOM 1676 O O . PRO A 1 237 ? 23.400 -0.834 -22.424 1.00 93.56 237 PRO A O 1
ATOM 1679 N N . PRO A 1 238 ? 25.075 -2.286 -22.043 1.00 89.44 238 PRO A N 1
ATOM 1680 C CA . PRO A 1 238 ? 25.476 -2.365 -23.448 1.00 89.44 238 PRO A CA 1
ATOM 1681 C C . PRO A 1 238 ? 24.312 -2.760 -24.366 1.00 89.44 238 PRO A C 1
ATOM 1683 O O . PRO A 1 238 ? 23.537 -3.652 -24.032 1.00 89.44 238 PRO A O 1
ATOM 1686 N N . GLY A 1 239 ? 24.209 -2.114 -25.531 1.00 86.25 239 GLY A N 1
ATOM 1687 C CA . GLY A 1 239 ? 23.101 -2.329 -26.473 1.00 86.25 239 GLY A CA 1
ATOM 1688 C C . GLY A 1 239 ? 21.855 -1.484 -26.194 1.00 86.25 239 GLY A C 1
ATOM 1689 O O . GLY A 1 239 ? 20.849 -1.631 -26.891 1.00 86.25 239 GLY A O 1
ATOM 1690 N N . THR A 1 240 ? 21.928 -0.572 -25.222 1.00 91.88 240 THR A N 1
ATOM 1691 C CA . THR A 1 240 ? 20.862 0.387 -24.919 1.00 91.88 240 THR A CA 1
ATOM 1692 C C . THR A 1 240 ? 21.404 1.810 -24.804 1.00 91.88 240 THR A C 1
ATOM 1694 O O . THR A 1 240 ? 22.590 2.028 -24.550 1.00 91.88 240 THR A O 1
ATOM 1697 N N . LEU A 1 241 ? 20.519 2.786 -24.996 1.00 89.75 241 LEU A N 1
ATOM 1698 C CA . LEU A 1 241 ? 20.803 4.215 -24.960 1.00 89.75 241 LEU A CA 1
ATOM 1699 C C . LEU A 1 241 ? 19.981 4.902 -23.866 1.00 89.75 241 LEU A C 1
ATOM 1701 O O . LEU A 1 241 ? 18.803 4.574 -23.692 1.00 89.75 241 LEU A O 1
ATOM 1705 N N . PRO A 1 242 ? 20.549 5.886 -23.145 1.00 91.12 242 PRO A N 1
ATOM 1706 C CA . PRO A 1 242 ? 19.764 6.689 -22.222 1.00 91.12 242 PRO A CA 1
ATOM 1707 C C . PRO A 1 242 ? 18.752 7.542 -22.994 1.00 91.12 242 PRO A C 1
ATOM 1709 O O . PRO A 1 242 ? 19.123 8.355 -23.841 1.00 91.12 242 PRO A O 1
ATOM 1712 N N . HIS A 1 243 ? 17.475 7.392 -22.651 1.00 89.38 243 HIS A N 1
ATOM 1713 C CA . HIS A 1 243 ? 16.382 8.205 -23.169 1.00 89.38 243 HIS A CA 1
ATOM 1714 C C . HIS A 1 243 ? 15.524 8.702 -22.005 1.00 89.38 243 HIS A C 1
ATOM 1716 O O . HIS A 1 243 ? 14.818 7.928 -21.354 1.00 89.38 243 HIS A O 1
ATOM 1722 N N . GLU A 1 244 ? 15.630 10.000 -21.716 1.00 90.69 244 GLU A N 1
ATOM 1723 C CA . GLU A 1 244 ? 15.022 10.625 -20.536 1.00 90.69 244 GLU A CA 1
ATOM 1724 C C . GLU A 1 244 ? 15.406 9.879 -19.244 1.00 90.69 244 GLU A C 1
ATOM 1726 O O . GLU A 1 244 ? 16.591 9.821 -18.910 1.00 90.69 244 GLU A O 1
ATOM 1731 N N . ASN A 1 245 ? 14.432 9.284 -18.544 1.00 93.06 245 ASN A N 1
ATOM 1732 C CA . ASN A 1 245 ? 14.617 8.495 -17.323 1.00 93.06 245 ASN A CA 1
ATOM 1733 C C . ASN A 1 245 ? 14.615 6.977 -17.575 1.00 93.06 245 ASN A C 1
ATOM 1735 O O . ASN A 1 245 ? 14.530 6.203 -16.624 1.00 93.06 245 ASN A O 1
ATOM 1739 N N . THR A 1 246 ? 14.721 6.534 -18.828 1.00 95.94 246 THR A N 1
ATOM 1740 C CA . THR A 1 246 ? 14.722 5.114 -19.214 1.00 95.94 246 THR A CA 1
ATOM 1741 C C . THR A 1 246 ? 15.966 4.749 -20.022 1.00 95.94 246 THR A C 1
ATOM 1743 O O . THR A 1 246 ? 16.694 5.627 -20.494 1.00 95.94 246 THR A O 1
ATOM 1746 N N . CYS A 1 247 ? 16.223 3.452 -20.169 1.00 94.94 247 CYS A N 1
ATOM 1747 C CA . CYS A 1 247 ? 17.117 2.938 -21.202 1.00 94.94 247 CYS A CA 1
ATOM 1748 C C . CYS A 1 247 ? 16.271 2.329 -22.320 1.00 94.94 247 CYS A C 1
ATOM 1750 O O . CYS A 1 247 ? 15.399 1.506 -22.050 1.00 94.94 247 CYS A O 1
ATOM 1752 N N . GLN A 1 248 ? 16.521 2.746 -23.557 1.00 93.19 248 GLN A N 1
ATOM 1753 C CA . GLN A 1 248 ? 15.852 2.218 -24.746 1.00 93.19 248 GLN A CA 1
ATOM 1754 C C . GLN A 1 248 ? 16.811 1.342 -25.538 1.00 93.19 248 GLN A C 1
ATOM 1756 O O . GLN A 1 248 ? 18.013 1.619 -25.583 1.00 93.19 248 GLN A O 1
ATOM 1761 N N . GLU A 1 249 ? 16.297 0.291 -26.169 1.00 92.44 249 GLU A N 1
ATOM 1762 C CA . GLU A 1 249 ? 17.126 -0.551 -27.019 1.00 92.44 249 GLU A CA 1
ATOM 1763 C C . GLU A 1 249 ? 17.605 0.235 -28.239 1.00 92.44 249 GLU A C 1
ATOM 1765 O O . GLU A 1 249 ? 16.858 0.982 -28.868 1.00 92.44 249 GLU A O 1
ATOM 1770 N N . CYS A 1 250 ? 18.856 0.018 -28.642 1.00 89.50 250 CYS A N 1
ATOM 1771 C CA . CYS A 1 250 ? 19.409 0.665 -29.835 1.00 89.50 250 CYS A CA 1
ATOM 1772 C C . CYS A 1 250 ? 18.613 0.347 -31.112 1.00 89.50 250 CYS A C 1
ATOM 1774 O O . CYS A 1 250 ? 18.634 1.096 -32.087 1.00 89.50 250 CYS A O 1
ATOM 1776 N N . ASN A 1 251 ? 17.874 -0.757 -31.101 1.00 89.00 251 ASN A N 1
ATOM 1777 C CA . ASN A 1 251 ? 17.035 -1.198 -32.206 1.00 89.00 251 ASN A CA 1
ATOM 1778 C C . ASN A 1 251 ? 15.887 -0.233 -32.497 1.00 89.00 251 ASN A C 1
ATOM 1780 O O . ASN A 1 251 ? 15.530 -0.070 -33.663 1.00 89.00 251 ASN A O 1
ATOM 1784 N N . ASP A 1 252 ? 15.379 0.440 -31.467 1.00 89.44 252 ASP A N 1
ATOM 1785 C CA . ASP A 1 252 ? 14.251 1.364 -31.576 1.00 89.44 252 ASP A CA 1
ATOM 1786 C C . ASP A 1 252 ? 14.638 2.665 -32.298 1.00 89.44 252 ASP A C 1
ATOM 1788 O O . ASP A 1 252 ? 13.779 3.387 -32.802 1.00 89.44 252 ASP A O 1
ATOM 1792 N N . PHE A 1 253 ? 15.940 2.950 -32.407 1.00 87.62 253 PHE A N 1
ATOM 1793 C CA . PHE A 1 253 ? 16.458 4.149 -33.067 1.00 87.62 253 PHE A CA 1
ATOM 1794 C C . PHE A 1 253 ? 16.821 3.943 -34.540 1.00 87.62 253 PHE A C 1
ATOM 1796 O O . PHE A 1 253 ? 17.151 4.918 -35.224 1.00 87.62 253 PHE A O 1
ATOM 1803 N N . VAL A 1 254 ? 16.773 2.714 -35.061 1.00 91.19 254 VAL A N 1
ATOM 1804 C CA . VAL A 1 254 ? 17.145 2.445 -36.457 1.00 91.19 254 VAL A CA 1
ATOM 1805 C C . VAL A 1 254 ? 16.191 3.178 -37.405 1.00 91.19 254 VAL A C 1
ATOM 1807 O O . VAL A 1 254 ? 14.977 3.011 -37.337 1.00 91.19 254 VAL A O 1
ATOM 1810 N N . GLY A 1 255 ? 16.746 4.001 -38.298 1.00 89.75 255 GLY A N 1
ATOM 1811 C CA . GLY A 1 255 ? 15.982 4.828 -39.239 1.00 89.75 255 GLY A CA 1
ATOM 1812 C C . GLY A 1 255 ? 15.408 6.124 -38.650 1.00 89.75 255 GLY A C 1
ATOM 1813 O O . GLY A 1 255 ? 14.775 6.889 -39.376 1.00 89.75 255 GLY A O 1
ATOM 1814 N N . THR A 1 256 ? 15.640 6.410 -37.365 1.00 90.56 256 THR A N 1
ATOM 1815 C CA . THR A 1 256 ? 15.292 7.701 -36.743 1.00 90.56 256 THR A CA 1
ATOM 1816 C C . THR A 1 256 ? 16.410 8.726 -36.927 1.00 90.56 256 THR A C 1
ATOM 1818 O O . THR A 1 256 ? 17.543 8.361 -37.251 1.00 90.56 256 THR A O 1
ATOM 1821 N N . SER A 1 257 ? 16.111 10.015 -36.719 1.00 90.69 257 SER A N 1
ATOM 1822 C CA . SER A 1 257 ? 17.123 11.071 -36.789 1.00 90.69 257 SER A CA 1
ATOM 1823 C C . SER A 1 257 ? 18.228 10.861 -35.750 1.00 90.69 257 SER A C 1
ATOM 1825 O O . SER A 1 257 ? 17.985 10.631 -34.559 1.00 90.69 257 SER A O 1
ATOM 1827 N N . CYS A 1 258 ? 19.465 10.955 -36.220 1.00 87.56 258 CYS A N 1
ATOM 1828 C CA . CYS A 1 258 ? 20.646 10.563 -35.469 1.00 87.56 258 CYS A CA 1
ATOM 1829 C C . CYS A 1 258 ? 21.643 11.707 -35.405 1.00 87.56 258 CYS A C 1
ATOM 1831 O O . CYS A 1 258 ? 21.740 12.513 -36.325 1.00 87.56 258 CYS A O 1
ATOM 1833 N N . ASP A 1 259 ? 22.398 11.754 -34.321 1.00 88.50 259 ASP A N 1
ATOM 1834 C CA . ASP A 1 259 ? 23.584 12.585 -34.198 1.00 88.50 259 ASP A CA 1
ATOM 1835 C C . ASP A 1 259 ? 24.772 11.684 -33.840 1.00 88.50 259 ASP A C 1
ATOM 1837 O O . ASP A 1 259 ? 24.612 10.494 -33.543 1.00 88.50 259 ASP A O 1
ATOM 1841 N N . LEU A 1 260 ? 25.979 12.245 -33.901 1.00 84.56 260 LEU A N 1
ATOM 1842 C CA . LEU A 1 260 ? 27.197 11.482 -33.648 1.00 84.56 260 LEU A CA 1
ATOM 1843 C C . LEU A 1 260 ? 27.237 10.921 -32.215 1.00 84.56 260 LEU A C 1
ATOM 1845 O O . LEU A 1 260 ? 27.685 9.795 -32.016 1.00 84.56 260 LEU A O 1
ATOM 1849 N N . ALA A 1 261 ? 26.695 11.660 -31.241 1.00 82.75 261 ALA A N 1
ATOM 1850 C CA . ALA A 1 261 ? 26.668 11.242 -29.841 1.00 82.75 261 ALA A CA 1
ATOM 1851 C C . ALA A 1 261 ? 25.756 10.023 -29.618 1.00 82.75 261 ALA A C 1
ATOM 1853 O O . ALA A 1 261 ? 26.099 9.128 -28.846 1.00 82.75 261 ALA A O 1
ATOM 1854 N N . LYS A 1 262 ? 24.615 9.943 -30.317 1.00 80.75 262 LYS A N 1
ATOM 1855 C CA . LYS A 1 262 ? 23.744 8.758 -30.316 1.00 80.75 262 LYS A CA 1
ATOM 1856 C C . LYS A 1 262 ? 24.420 7.565 -30.987 1.00 80.75 262 LYS A C 1
ATOM 1858 O O . LYS A 1 262 ? 24.341 6.456 -30.460 1.00 80.75 262 LYS A O 1
ATOM 1863 N N . ALA A 1 263 ? 25.094 7.785 -32.117 1.00 83.19 263 ALA A N 1
ATOM 1864 C CA . ALA A 1 263 ? 25.753 6.718 -32.863 1.00 83.19 263 ALA A CA 1
ATOM 1865 C C . ALA A 1 263 ? 26.882 6.052 -32.060 1.00 83.19 263 ALA A C 1
ATOM 1867 O O . ALA A 1 263 ? 26.886 4.834 -31.928 1.00 83.19 263 ALA A O 1
ATOM 1868 N N . GLU A 1 264 ? 27.765 6.828 -31.423 1.00 82.00 264 GLU A N 1
ATOM 1869 C CA . GLU A 1 264 ? 28.952 6.322 -30.704 1.00 82.00 264 GLU A CA 1
ATOM 1870 C C . GLU A 1 264 ? 28.677 5.262 -29.620 1.00 82.00 264 GLU A C 1
ATOM 1872 O O . GLU A 1 264 ? 29.591 4.550 -29.209 1.00 82.00 264 GLU A O 1
ATOM 1877 N N . SER A 1 265 ? 27.432 5.118 -29.171 1.00 77.94 265 SER A N 1
ATOM 1878 C CA . SER A 1 265 ? 27.043 4.135 -28.161 1.00 77.94 265 SER A CA 1
ATOM 1879 C C . SER A 1 265 ? 26.855 2.702 -28.690 1.00 77.94 265 SER A C 1
ATOM 1881 O O . SER A 1 265 ? 27.230 1.749 -28.006 1.00 77.94 265 SER A O 1
ATOM 1883 N N . CYS A 1 266 ? 26.242 2.523 -29.867 1.00 84.56 266 CYS A N 1
ATOM 1884 C CA . CYS A 1 266 ? 25.778 1.211 -30.350 1.00 84.56 266 CYS A CA 1
ATOM 1885 C C . CYS A 1 266 ? 25.247 1.187 -31.799 1.00 84.56 266 CYS A C 1
ATOM 1887 O O . CYS A 1 266 ? 24.794 0.135 -32.257 1.00 84.56 266 CYS A O 1
ATOM 1889 N N . LEU A 1 267 ? 25.250 2.316 -32.514 1.00 90.94 267 LEU A N 1
ATOM 1890 C CA . LEU A 1 267 ? 24.754 2.441 -33.890 1.00 90.94 267 LEU A CA 1
ATOM 1891 C C . LEU A 1 267 ? 25.797 3.168 -34.750 1.00 90.94 267 LEU A C 1
ATOM 1893 O O . LEU A 1 267 ? 26.860 3.556 -34.284 1.00 90.94 267 LEU A O 1
ATOM 1897 N N . LEU A 1 268 ? 25.511 3.350 -36.031 1.00 93.12 268 LEU A N 1
ATOM 1898 C CA . LEU A 1 268 ? 26.322 4.150 -36.940 1.00 93.12 268 LEU A CA 1
ATOM 1899 C C . LEU A 1 268 ? 25.507 5.362 -37.392 1.00 93.12 268 LEU A C 1
ATOM 1901 O O . LEU A 1 268 ? 24.309 5.247 -37.656 1.00 93.12 268 LEU A O 1
ATOM 1905 N N . PHE A 1 269 ? 26.154 6.522 -37.481 1.00 94.75 269 PHE A N 1
ATOM 1906 C CA . PHE A 1 269 ? 25.552 7.737 -38.020 1.00 94.75 269 PHE A CA 1
ATOM 1907 C C . PHE A 1 269 ? 25.663 7.720 -39.543 1.00 94.75 269 PHE A C 1
ATOM 1909 O O . PHE A 1 269 ? 26.764 7.798 -40.085 1.00 94.75 269 PHE A O 1
ATOM 1916 N N . ASP A 1 270 ? 24.540 7.626 -40.248 1.00 94.75 270 ASP A N 1
ATOM 1917 C CA . ASP A 1 270 ? 24.526 7.707 -41.703 1.00 94.75 270 ASP A CA 1
ATOM 1918 C C . ASP A 1 270 ? 24.429 9.155 -42.172 1.00 94.75 270 ASP A C 1
ATOM 1920 O O . ASP A 1 270 ? 23.361 9.764 -42.123 1.00 94.75 270 ASP A O 1
ATOM 1924 N N . GLU A 1 271 ? 25.542 9.706 -42.658 1.00 93.69 271 GLU A N 1
ATOM 1925 C CA . GLU A 1 271 ? 25.621 11.130 -43.005 1.00 93.69 271 GLU A CA 1
ATOM 1926 C C . GLU A 1 271 ? 24.717 11.516 -44.183 1.00 93.69 271 GLU A C 1
ATOM 1928 O O . GLU A 1 271 ? 24.313 12.669 -44.302 1.00 93.69 271 GLU A O 1
ATOM 1933 N N . THR A 1 272 ? 24.382 10.555 -45.051 1.00 91.38 272 THR A N 1
ATOM 1934 C CA . THR A 1 272 ? 23.563 10.814 -46.246 1.00 91.38 272 THR A CA 1
ATOM 1935 C C . THR A 1 272 ? 22.102 11.016 -45.867 1.00 91.38 272 THR A C 1
ATOM 1937 O O . THR A 1 272 ? 21.414 11.855 -46.440 1.00 91.38 272 THR A O 1
ATOM 1940 N N . THR A 1 273 ? 21.621 10.237 -44.899 1.00 93.69 273 THR A N 1
ATOM 1941 C CA . THR A 1 273 ? 20.217 10.257 -44.457 1.00 93.69 273 THR A CA 1
ATOM 1942 C C . THR A 1 273 ? 20.009 11.022 -43.153 1.00 93.69 273 THR A C 1
ATOM 1944 O O . THR A 1 273 ? 18.873 11.331 -42.806 1.00 93.69 273 THR A O 1
ATOM 1947 N N . MET A 1 274 ? 21.090 11.332 -42.431 1.00 93.69 274 MET A N 1
ATOM 1948 C CA . MET A 1 274 ? 21.076 11.827 -41.051 1.00 93.69 274 MET A CA 1
ATOM 1949 C C . MET A 1 274 ? 20.297 10.904 -40.096 1.00 93.69 274 MET A C 1
ATOM 1951 O O . MET A 1 274 ? 19.626 11.371 -39.172 1.00 93.69 274 MET A O 1
ATOM 1955 N N . THR A 1 275 ? 20.378 9.584 -40.315 1.00 94.62 275 THR A N 1
ATOM 1956 C CA . THR A 1 275 ? 19.689 8.570 -39.496 1.00 94.62 275 THR A CA 1
ATOM 1957 C C . THR A 1 275 ? 20.643 7.564 -38.858 1.00 94.62 275 THR A C 1
ATOM 1959 O O . THR A 1 275 ? 21.794 7.435 -39.278 1.00 94.62 275 THR A O 1
ATOM 1962 N N . CYS A 1 276 ? 20.187 6.873 -37.807 1.00 93.25 276 CYS A N 1
ATOM 1963 C CA . CYS A 1 276 ? 20.982 5.841 -37.148 1.00 93.25 276 CYS A CA 1
ATOM 1964 C C . CYS A 1 276 ? 20.772 4.519 -37.890 1.00 93.25 276 CYS A C 1
ATOM 1966 O O . CYS A 1 276 ? 19.636 4.102 -38.129 1.00 93.25 276 CYS A O 1
ATOM 1968 N N . VAL A 1 277 ? 21.859 3.828 -38.214 1.00 93.81 277 VAL A N 1
ATOM 1969 C CA . VAL A 1 277 ? 21.833 2.529 -38.895 1.00 93.81 277 VAL A CA 1
ATOM 1970 C C . VAL A 1 277 ? 22.680 1.516 -38.134 1.00 93.81 277 VAL A C 1
ATOM 1972 O O . VAL A 1 277 ? 23.591 1.881 -37.401 1.00 93.81 277 VAL A O 1
ATOM 1975 N N . ARG A 1 278 ? 22.391 0.219 -38.284 1.00 91.38 278 ARG A N 1
ATOM 1976 C CA . ARG A 1 278 ? 23.226 -0.837 -37.676 1.00 91.38 278 ARG A CA 1
ATOM 1977 C C . ARG A 1 278 ? 24.487 -1.125 -38.481 1.00 91.38 278 ARG A C 1
ATOM 1979 O O . ARG A 1 278 ? 25.513 -1.493 -37.927 1.00 91.38 278 ARG A O 1
ATOM 1986 N N . THR A 1 279 ? 24.377 -0.999 -39.794 1.00 93.69 279 THR A N 1
ATOM 1987 C CA . THR A 1 279 ? 25.435 -1.277 -40.760 1.00 93.69 279 THR A CA 1
ATOM 1988 C C . THR A 1 279 ? 25.360 -0.228 -41.855 1.00 93.69 279 THR A C 1
ATOM 1990 O O . THR A 1 279 ? 24.259 0.168 -42.245 1.00 93.69 279 THR A O 1
ATOM 1993 N N . CYS A 1 280 ? 26.507 0.194 -42.379 1.00 95.12 280 CYS A N 1
ATOM 1994 C CA . CYS A 1 280 ? 26.534 1.067 -43.547 1.00 95.12 280 CYS A CA 1
ATOM 1995 C C . CYS A 1 280 ? 25.919 0.370 -44.767 1.00 95.12 280 CYS A C 1
ATOM 1997 O O . CYS A 1 280 ? 25.909 -0.861 -44.868 1.00 95.12 280 CYS A O 1
ATOM 1999 N N . ARG A 1 281 ? 25.371 1.161 -45.689 1.00 94.38 281 ARG A N 1
ATOM 2000 C CA . ARG A 1 281 ? 24.782 0.669 -46.933 1.00 94.38 281 ARG A CA 1
ATOM 2001 C C . ARG A 1 281 ? 25.889 0.154 -47.840 1.00 94.38 281 ARG A C 1
ATOM 2003 O O . ARG A 1 281 ? 26.553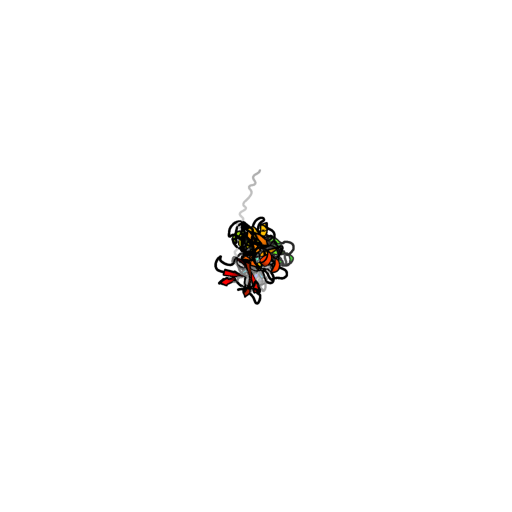 0.934 -48.509 1.00 94.38 281 ARG A O 1
ATOM 2010 N N . ALA A 1 282 ? 26.036 -1.162 -47.922 1.00 91.62 282 ALA A N 1
ATOM 2011 C CA . ALA A 1 282 ? 27.020 -1.773 -48.814 1.00 91.62 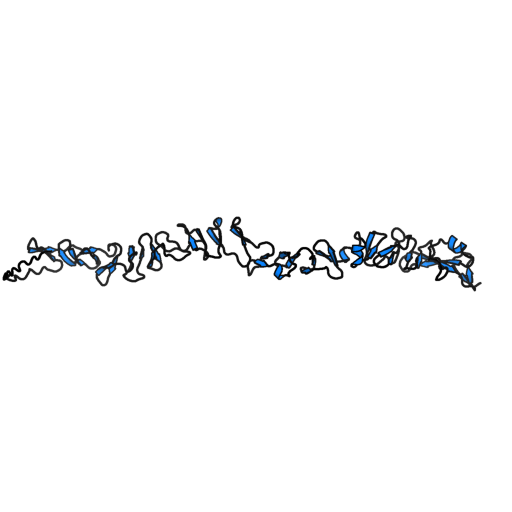282 ALA A CA 1
ATOM 2012 C C . ALA A 1 282 ? 26.791 -1.427 -50.300 1.00 91.62 282 ALA A C 1
ATOM 2014 O O . ALA A 1 282 ? 27.751 -1.416 -51.070 1.00 91.62 282 ALA A O 1
ATOM 2015 N N . PHE A 1 283 ? 25.541 -1.135 -50.687 1.00 91.94 283 PHE A N 1
ATOM 2016 C CA . PHE A 1 283 ? 25.160 -0.859 -52.069 1.00 91.94 283 PHE A CA 1
ATOM 2017 C C . PHE A 1 283 ? 24.299 0.397 -52.212 1.00 91.94 283 PHE A C 1
ATOM 2019 O O . PHE A 1 283 ? 23.511 0.718 -51.318 1.00 91.94 283 PHE A O 1
ATOM 2026 N N . SER A 1 284 ? 24.432 1.086 -53.347 1.00 89.25 284 SER A N 1
ATOM 2027 C CA . SER A 1 284 ? 23.544 2.186 -53.732 1.00 89.25 284 SER A CA 1
ATOM 2028 C C . SER A 1 284 ? 22.211 1.669 -54.280 1.00 89.25 284 SER A C 1
ATOM 2030 O O . SER A 1 284 ? 22.155 0.640 -54.955 1.00 89.25 284 SER A O 1
ATOM 2032 N N . ASP A 1 285 ? 21.129 2.421 -54.059 1.00 88.56 285 ASP A N 1
ATOM 2033 C CA . ASP A 1 285 ? 19.841 2.171 -54.724 1.00 88.56 285 ASP A CA 1
ATOM 2034 C C . ASP A 1 285 ? 19.833 2.609 -56.206 1.00 88.56 285 ASP A C 1
ATOM 2036 O O . ASP A 1 285 ? 18.891 2.313 -56.943 1.00 88.56 285 ASP A O 1
ATOM 2040 N N . GLY A 1 286 ? 20.893 3.290 -56.657 1.00 84.12 286 GLY A N 1
ATOM 2041 C CA . GLY A 1 286 ? 21.053 3.804 -58.013 1.00 84.12 286 GLY A CA 1
ATOM 2042 C C . GLY A 1 286 ? 20.225 5.051 -58.331 1.00 84.12 286 GLY A C 1
ATOM 2043 O O . GLY A 1 286 ? 20.215 5.466 -59.490 1.00 84.12 286 GLY A O 1
ATOM 2044 N N . VAL A 1 287 ? 19.527 5.641 -57.353 1.00 87.12 287 VAL A N 1
ATOM 2045 C CA . VAL A 1 287 ? 18.623 6.784 -57.568 1.00 87.12 287 VAL A CA 1
ATOM 2046 C C . VAL A 1 287 ? 18.824 7.884 -56.528 1.00 87.12 287 VAL A C 1
ATOM 2048 O O . VAL A 1 287 ? 19.099 9.022 -56.903 1.00 87.12 287 VAL A O 1
ATOM 2051 N N . LEU A 1 288 ? 18.670 7.576 -55.240 1.00 88.19 288 LEU A N 1
ATOM 2052 C CA . LEU A 1 288 ? 18.620 8.567 -54.160 1.00 88.19 288 LEU A CA 1
ATOM 2053 C C . LEU A 1 288 ? 19.733 8.367 -53.135 1.00 88.19 288 LEU A C 1
ATOM 2055 O O . LEU A 1 288 ? 20.286 9.346 -52.637 1.00 88.19 288 LEU A O 1
ATOM 2059 N N . LEU A 1 289 ? 20.061 7.118 -52.818 1.00 92.19 289 LEU A N 1
ATOM 2060 C CA . LEU A 1 289 ? 20.985 6.771 -51.751 1.00 92.19 289 LEU A CA 1
ATOM 2061 C C . LEU A 1 289 ? 22.238 6.123 -52.328 1.00 92.19 289 LEU A C 1
ATOM 2063 O O . LEU A 1 289 ? 22.201 5.036 -52.906 1.00 92.19 289 LEU A O 1
ATOM 2067 N N . SER A 1 290 ? 23.375 6.781 -52.129 1.00 92.94 290 SER A N 1
ATOM 2068 C CA . SER A 1 290 ? 24.692 6.214 -52.398 1.00 92.94 290 SER A CA 1
ATOM 2069 C C . SER A 1 290 ? 25.018 5.072 -51.429 1.00 92.94 290 SER A C 1
ATOM 2071 O O . SER A 1 290 ? 24.486 4.989 -50.309 1.00 92.94 290 SER A O 1
ATOM 2073 N N . ALA A 1 291 ? 25.926 4.197 -51.867 1.00 93.44 291 ALA A N 1
ATOM 2074 C CA . ALA A 1 291 ? 26.618 3.285 -50.969 1.00 93.44 291 ALA A CA 1
ATOM 2075 C C . ALA A 1 291 ? 27.388 4.095 -49.912 1.00 93.44 291 ALA A C 1
ATOM 2077 O O . ALA A 1 291 ? 27.877 5.197 -50.189 1.00 93.44 291 ALA A O 1
ATOM 2078 N N . THR A 1 292 ? 27.486 3.549 -48.704 1.00 95.81 292 THR A N 1
ATOM 2079 C CA . THR A 1 292 ? 28.239 4.133 -47.599 1.00 95.81 292 THR A CA 1
ATOM 2080 C C . THR A 1 292 ? 29.270 3.160 -47.047 1.00 95.81 292 THR A C 1
ATOM 2082 O O . THR A 1 292 ? 29.041 1.953 -46.974 1.00 95.81 292 THR A O 1
ATOM 2085 N N . VAL A 1 293 ? 30.409 3.698 -46.617 1.00 95.00 293 VAL A N 1
ATOM 2086 C CA . VAL A 1 293 ? 31.489 2.949 -45.968 1.00 95.00 293 VAL A CA 1
ATOM 2087 C C . VAL A 1 293 ? 31.627 3.381 -44.513 1.00 95.00 293 VAL A C 1
ATOM 2089 O O . VAL A 1 293 ? 31.441 4.552 -44.180 1.00 95.00 293 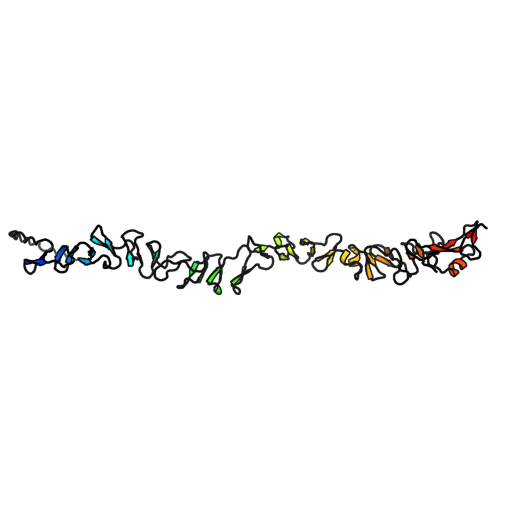VAL A O 1
ATOM 2092 N N . GLN A 1 294 ? 31.936 2.427 -43.638 1.00 95.06 294 GLN A N 1
ATOM 2093 C CA . GLN A 1 294 ? 32.160 2.706 -42.227 1.00 95.06 294 GLN A CA 1
ATOM 2094 C C . GLN A 1 294 ? 33.525 3.376 -42.016 1.00 95.06 294 GLN A C 1
ATOM 2096 O O . GLN A 1 294 ? 34.562 2.783 -42.306 1.00 95.06 294 GLN A O 1
ATOM 2101 N N . ASP A 1 295 ? 33.509 4.583 -41.458 1.00 93.25 295 ASP A N 1
ATOM 2102 C CA . ASP A 1 295 ? 34.665 5.304 -40.929 1.00 93.25 295 ASP A CA 1
ATOM 2103 C C . ASP A 1 295 ? 34.413 5.604 -39.443 1.00 93.25 295 ASP A C 1
ATOM 2105 O O . ASP A 1 295 ? 33.685 6.533 -39.080 1.00 93.25 295 ASP A O 1
ATOM 2109 N N . GLY A 1 296 ? 34.936 4.742 -38.567 1.00 91.75 296 GLY A N 1
ATOM 2110 C CA . GLY A 1 296 ? 34.615 4.765 -37.139 1.00 91.75 296 GLY A CA 1
ATOM 2111 C C . GLY A 1 296 ? 33.121 4.524 -36.883 1.00 91.75 296 GLY A C 1
ATOM 2112 O O . GLY A 1 296 ? 32.587 3.472 -37.243 1.00 91.75 296 GLY A O 1
ATOM 2113 N N . SER A 1 297 ? 32.456 5.500 -36.261 1.00 92.50 297 SER A N 1
ATOM 2114 C CA . SER A 1 297 ? 31.014 5.475 -35.955 1.00 92.50 297 SER A CA 1
ATOM 2115 C C . SER A 1 297 ? 30.152 6.144 -37.037 1.00 92.50 297 SER A C 1
ATOM 2117 O O . SER A 1 297 ? 28.953 6.335 -36.837 1.00 92.50 297 SER A O 1
ATOM 2119 N N . ILE A 1 298 ? 30.746 6.537 -38.169 1.00 94.62 298 ILE A N 1
ATOM 2120 C CA . ILE A 1 298 ? 30.068 7.250 -39.258 1.00 94.62 298 ILE A CA 1
ATOM 2121 C C . ILE A 1 298 ? 30.008 6.353 -40.493 1.00 94.62 298 ILE A C 1
ATOM 2123 O O . ILE A 1 298 ? 31.013 5.790 -40.918 1.00 94.62 298 ILE A O 1
ATOM 2127 N N . CYS A 1 299 ? 28.836 6.261 -41.110 1.00 96.00 299 CYS A N 1
ATOM 2128 C CA . CYS A 1 299 ? 28.672 5.744 -42.459 1.00 96.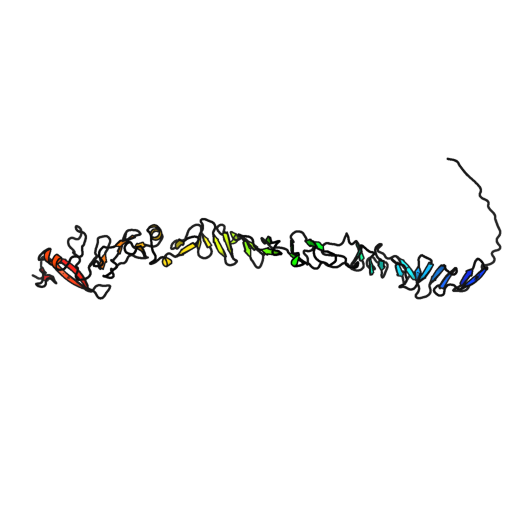00 299 CYS A CA 1
ATOM 2129 C C . CYS A 1 299 ? 28.793 6.899 -43.447 1.00 96.00 299 CYS A C 1
ATOM 2131 O O . CYS A 1 299 ? 27.844 7.667 -43.631 1.00 96.00 299 CYS A O 1
ATOM 2133 N N . ARG A 1 300 ? 29.968 7.020 -44.070 1.00 95.38 300 ARG A N 1
ATOM 2134 C CA . ARG A 1 300 ? 30.254 8.071 -45.047 1.00 95.38 300 ARG A CA 1
ATOM 2135 C C . ARG A 1 300 ? 29.749 7.701 -46.426 1.00 95.38 300 ARG A C 1
ATOM 2137 O O . ARG A 1 300 ? 29.938 6.568 -46.863 1.00 95.38 300 ARG A O 1
ATOM 2144 N N . SER A 1 301 ? 29.145 8.660 -47.114 1.00 93.88 301 SER A N 1
ATOM 2145 C CA . SER A 1 301 ? 28.763 8.553 -48.514 1.00 93.88 301 SER A CA 1
ATOM 2146 C C . SER A 1 301 ? 29.996 8.326 -49.362 1.00 93.88 301 SER A C 1
ATOM 2148 O O . SER A 1 301 ? 30.979 9.061 -49.283 1.00 93.88 301 SER A O 1
ATOM 2150 N N . CYS A 1 302 ? 29.905 7.355 -50.258 1.00 92.69 302 CYS A N 1
ATOM 2151 C CA . CYS A 1 302 ? 30.936 7.148 -51.259 1.00 92.69 302 CYS A CA 1
ATOM 2152 C C . CYS A 1 302 ? 30.854 8.152 -52.412 1.00 92.69 302 CYS A C 1
ATOM 2154 O O . CYS A 1 302 ? 31.672 8.107 -53.323 1.00 92.69 302 CYS A O 1
ATOM 2156 N N . GLY A 1 303 ? 29.903 9.089 -52.360 1.00 91.25 303 GLY A N 1
ATOM 2157 C CA . GLY A 1 303 ? 29.730 10.159 -53.330 1.00 91.25 303 GLY A CA 1
ATOM 2158 C C . GLY A 1 303 ? 28.410 10.018 -54.074 1.00 91.25 303 GLY A C 1
ATOM 2159 O O . GLY A 1 303 ? 27.340 10.027 -53.470 1.00 91.25 303 GLY A O 1
ATOM 2160 N N . SER A 1 304 ? 28.483 9.934 -55.400 1.00 90.06 304 SER A N 1
ATOM 2161 C CA . SER A 1 304 ? 27.303 9.885 -56.265 1.00 90.06 304 SER A CA 1
ATOM 2162 C C . SER A 1 304 ? 26.596 8.515 -56.207 1.00 90.06 304 SER A C 1
ATOM 2164 O O . SER A 1 304 ? 27.287 7.496 -56.147 1.00 90.06 304 SER A O 1
ATOM 2166 N N . PRO A 1 305 ? 25.250 8.448 -56.320 1.00 90.88 305 PRO A N 1
ATOM 2167 C CA . PRO A 1 305 ? 24.487 7.192 -56.433 1.00 90.88 305 PRO A CA 1
ATOM 2168 C C . PRO A 1 305 ? 24.868 6.299 -57.629 1.00 90.88 305 PRO A C 1
ATOM 2170 O O . PRO A 1 305 ? 24.410 5.167 -57.741 1.00 90.88 305 PRO A O 1
ATOM 2173 N N . ILE A 1 306 ? 25.708 6.786 -58.550 1.00 91.19 306 ILE A N 1
ATOM 2174 C CA . ILE A 1 306 ? 26.278 5.956 -59.624 1.00 91.19 306 ILE A CA 1
ATOM 2175 C C . ILE A 1 306 ? 27.325 4.956 -59.105 1.00 91.19 306 ILE A C 1
ATOM 2177 O O . ILE A 1 306 ? 27.656 4.004 -59.812 1.00 91.19 306 ILE A O 1
ATOM 2181 N N . ILE A 1 307 ? 27.876 5.181 -57.906 1.00 93.06 307 ILE A N 1
ATOM 2182 C CA . ILE A 1 307 ? 28.806 4.264 -57.241 1.00 93.06 307 ILE A CA 1
ATOM 2183 C C . ILE A 1 307 ? 27.980 3.159 -56.603 1.00 93.06 307 ILE A C 1
ATOM 2185 O O . ILE A 1 307 ? 27.232 3.395 -55.657 1.00 93.06 307 ILE A O 1
ATOM 2189 N N . ASP A 1 308 ? 28.121 1.956 -57.144 1.00 91.38 308 ASP A N 1
ATOM 2190 C CA . ASP A 1 308 ? 27.301 0.822 -56.754 1.00 91.38 308 ASP A CA 1
ATOM 2191 C C . ASP A 1 308 ? 27.731 0.251 -55.404 1.00 91.38 308 ASP A C 1
ATOM 2193 O O . ASP A 1 308 ? 26.886 0.021 -54.552 1.00 91.38 308 ASP A O 1
ATOM 2197 N N . SER A 1 309 ? 29.038 0.109 -55.177 1.00 93.25 309 SER A N 1
ATOM 2198 C CA . SER A 1 309 ? 29.629 -0.252 -53.885 1.00 93.25 309 SER A CA 1
ATOM 2199 C C . SER A 1 309 ? 30.999 0.397 -53.716 1.00 93.25 309 SER A C 1
ATOM 2201 O O . SER A 1 309 ? 31.626 0.824 -54.691 1.00 93.25 309 SER A O 1
ATOM 2203 N N . CYS A 1 310 ? 31.480 0.479 -52.481 1.00 93.00 310 CYS A N 1
ATOM 2204 C CA . CYS A 1 310 ? 32.719 1.168 -52.133 1.00 93.00 310 CYS A CA 1
ATOM 2205 C C . CYS A 1 310 ? 33.348 0.613 -50.854 1.00 93.00 310 CYS A C 1
ATOM 2207 O O . CYS A 1 310 ? 32.690 -0.051 -50.054 1.00 93.00 310 CYS A O 1
ATOM 2209 N N . ASP A 1 311 ? 34.627 0.916 -50.667 1.00 91.50 311 ASP A N 1
ATOM 2210 C CA . ASP A 1 311 ? 35.363 0.704 -49.426 1.00 91.50 311 ASP A CA 1
ATOM 2211 C C . ASP A 1 311 ? 36.114 1.984 -49.024 1.00 91.50 311 ASP A C 1
ATOM 2213 O O . ASP A 1 311 ? 35.882 3.061 -49.577 1.00 91.50 311 ASP A O 1
ATOM 2217 N N . ALA A 1 312 ? 37.015 1.879 -48.043 1.00 86.94 312 ALA A N 1
ATOM 2218 C CA . ALA A 1 312 ? 37.781 3.020 -47.542 1.00 86.94 312 ALA A CA 1
ATOM 2219 C C . ALA A 1 312 ? 38.723 3.641 -48.597 1.00 86.94 312 ALA A C 1
ATOM 2221 O O . ALA A 1 312 ? 39.233 4.738 -48.381 1.00 86.94 312 ALA A O 1
ATOM 2222 N N . PHE A 1 313 ? 38.956 2.962 -49.727 1.00 86.88 313 PHE A N 1
ATOM 2223 C CA . PHE A 1 313 ? 39.830 3.417 -50.810 1.00 86.88 313 PHE A CA 1
ATOM 2224 C C . PHE A 1 313 ? 39.058 3.979 -52.014 1.00 86.88 313 PHE A C 1
ATOM 2226 O O . PHE A 1 313 ? 39.674 4.554 -52.915 1.00 86.88 313 PHE A O 1
ATOM 2233 N N . GLY A 1 314 ? 37.728 3.850 -52.033 1.00 86.75 314 GLY A N 1
ATOM 2234 C CA . GLY A 1 314 ? 36.860 4.424 -53.059 1.00 86.75 314 GLY A CA 1
ATOM 2235 C C . GLY A 1 314 ? 35.857 3.430 -53.666 1.00 86.75 314 GLY A C 1
ATOM 2236 O O . GLY A 1 314 ? 35.514 2.420 -53.050 1.00 86.75 314 GLY A O 1
ATOM 2237 N N . PRO A 1 315 ? 35.334 3.724 -54.872 1.00 90.00 315 PRO A N 1
ATOM 2238 C CA . PRO A 1 315 ? 34.375 2.888 -55.593 1.00 90.00 315 PRO A CA 1
ATOM 2239 C C . PRO A 1 315 ? 34.923 1.494 -55.920 1.00 90.00 315 PRO A C 1
ATOM 2241 O O . PRO A 1 315 ? 35.845 1.341 -56.718 1.00 90.00 315 PRO A O 1
ATOM 2244 N N . GLN A 1 316 ? 34.285 0.456 -55.386 1.00 90.62 316 GLN A N 1
ATOM 2245 C CA . GLN A 1 316 ? 34.550 -0.940 -55.739 1.00 90.62 316 GLN A CA 1
ATOM 2246 C C . GLN A 1 316 ? 33.787 -1.373 -56.993 1.00 90.62 316 GLN A C 1
ATOM 2248 O O . GLN A 1 316 ? 34.244 -2.252 -57.729 1.00 90.62 316 GLN A O 1
ATOM 2253 N N . SER A 1 317 ? 32.657 -0.733 -57.285 1.00 91.44 317 SER A N 1
ATOM 2254 C CA . SER A 1 317 ? 31.903 -0.942 -58.520 1.00 91.44 317 SER A CA 1
ATOM 2255 C C . SER A 1 317 ? 31.069 0.291 -58.882 1.00 91.44 317 SER A C 1
ATOM 2257 O O . SER A 1 317 ? 30.730 1.103 -58.021 1.00 91.44 317 SER A O 1
ATOM 2259 N N . CYS A 1 318 ? 30.767 0.452 -60.172 1.00 93.38 318 CYS A N 1
ATOM 2260 C CA . CYS A 1 318 ? 29.990 1.569 -60.714 1.00 93.38 318 CYS A CA 1
ATOM 2261 C C . CYS A 1 318 ? 28.807 1.026 -61.514 1.00 93.38 318 CYS A C 1
ATOM 2263 O O . CYS A 1 318 ? 28.975 0.090 -62.298 1.00 93.38 318 CYS A O 1
ATOM 2265 N N . ARG A 1 319 ? 27.623 1.615 -61.346 1.00 92.19 319 ARG A N 1
ATOM 2266 C CA . ARG A 1 319 ? 26.411 1.220 -62.066 1.00 92.19 319 ARG A CA 1
ATOM 2267 C C . ARG A 1 319 ? 26.454 1.730 -63.509 1.00 92.19 319 ARG A C 1
ATOM 2269 O O . ARG A 1 319 ? 26.793 2.891 -63.764 1.00 92.19 319 ARG A O 1
ATOM 2276 N N . ALA A 1 320 ? 26.064 0.873 -64.455 1.00 89.50 320 ALA A N 1
ATOM 2277 C CA . ALA A 1 320 ? 25.947 1.242 -65.862 1.00 89.50 320 ALA A CA 1
ATOM 2278 C C . ALA A 1 320 ? 25.087 2.517 -66.038 1.00 89.50 320 ALA A C 1
ATOM 2280 O O . ALA A 1 320 ? 24.074 2.668 -65.351 1.00 89.50 320 ALA A O 1
ATOM 2281 N N . PRO A 1 321 ? 25.469 3.446 -66.935 1.00 91.81 321 PRO A N 1
ATOM 2282 C CA . PRO A 1 321 ? 26.511 3.317 -67.960 1.00 91.81 321 PRO A CA 1
ATOM 2283 C C . PRO A 1 321 ? 27.940 3.655 -67.488 1.00 91.81 321 PRO A C 1
ATOM 2285 O O . PRO A 1 321 ? 28.849 3.688 -68.317 1.00 91.81 321 PRO A O 1
ATOM 2288 N N . HIS A 1 322 ? 28.172 3.891 -66.198 1.00 92.88 322 HIS A N 1
ATOM 2289 C CA . HIS A 1 322 ? 29.496 4.241 -65.681 1.00 92.88 322 HIS A CA 1
ATOM 2290 C C . HIS A 1 322 ? 30.367 2.999 -65.459 1.00 92.88 322 HIS A C 1
ATOM 2292 O O . HIS A 1 322 ? 29.866 1.894 -65.252 1.00 92.88 322 HIS A O 1
ATOM 2298 N N . LEU A 1 323 ? 31.680 3.193 -65.507 1.00 90.44 323 LEU A N 1
ATOM 2299 C CA . LEU A 1 323 ? 32.717 2.179 -65.401 1.00 90.44 323 LEU A CA 1
ATOM 2300 C C . LEU A 1 323 ? 33.680 2.565 -64.276 1.00 90.44 323 LEU A C 1
ATOM 2302 O O . LEU A 1 323 ? 34.087 3.721 -64.176 1.00 90.44 323 LEU A O 1
ATOM 2306 N N . ARG A 1 324 ? 34.095 1.599 -63.456 1.00 90.62 324 ARG A N 1
ATOM 2307 C CA . ARG A 1 324 ? 35.190 1.792 -62.497 1.00 90.62 324 ARG A CA 1
ATOM 2308 C C . ARG A 1 324 ? 36.512 1.895 -63.253 1.00 90.62 324 ARG A C 1
ATOM 2310 O O . ARG A 1 324 ? 36.865 0.956 -63.968 1.00 90.62 324 ARG A O 1
ATOM 2317 N N . ASN A 1 325 ? 37.248 2.992 -63.078 1.00 88.38 325 ASN A N 1
ATOM 2318 C CA . ASN A 1 325 ? 38.629 3.077 -63.550 1.00 88.38 325 ASN A CA 1
ATOM 2319 C C . ASN A 1 325 ? 39.540 2.223 -62.650 1.00 88.38 325 ASN A C 1
ATOM 2321 O O . ASN A 1 325 ? 39.623 2.477 -61.449 1.00 88.38 325 ASN A O 1
ATOM 2325 N N . THR A 1 326 ? 40.199 1.207 -63.213 1.00 81.94 326 THR A N 1
ATOM 2326 C CA . THR A 1 326 ? 41.128 0.335 -62.473 1.00 81.94 326 THR A CA 1
ATOM 2327 C C . THR A 1 326 ? 42.595 0.742 -62.637 1.00 81.94 326 THR A C 1
ATOM 2329 O O . THR A 1 326 ? 43.474 -0.083 -62.387 1.00 81.94 326 THR A O 1
ATOM 2332 N N . GLU A 1 327 ? 42.882 1.960 -63.109 1.00 72.50 327 GLU A N 1
ATOM 2333 C CA . GLU A 1 327 ? 44.258 2.429 -63.285 1.00 72.50 327 GLU A CA 1
ATOM 2334 C C . GLU A 1 327 ? 45.040 2.470 -61.977 1.00 72.50 327 GLU A C 1
ATOM 2336 O O . GLU A 1 327 ? 44.640 3.126 -61.020 1.00 72.50 327 GLU A O 1
ATOM 2341 N N . ASP A 1 328 ? 46.173 1.765 -62.001 1.00 62.56 328 ASP A N 1
ATOM 2342 C CA . ASP A 1 328 ? 47.178 1.630 -60.953 1.00 62.56 328 ASP A CA 1
ATOM 2343 C C . ASP A 1 328 ? 46.631 1.342 -59.553 1.00 62.56 328 ASP A C 1
ATOM 2345 O O . ASP A 1 328 ? 46.133 2.213 -58.842 1.00 62.56 328 ASP A O 1
ATOM 2349 N N . TYR A 1 329 ? 46.883 0.112 -59.102 1.00 61.03 329 TYR A N 1
ATOM 2350 C CA . TYR A 1 329 ? 46.627 -0.424 -57.760 1.00 61.03 329 TYR A CA 1
ATOM 2351 C C . TYR A 1 329 ? 47.238 0.377 -56.578 1.00 61.03 329 TYR A C 1
ATOM 2353 O O . TYR A 1 329 ? 47.324 -0.157 -55.474 1.00 61.03 329 TYR A O 1
ATOM 2361 N N . GLY A 1 330 ? 47.658 1.637 -56.738 1.00 58.91 330 GLY A N 1
ATOM 2362 C CA . GLY A 1 330 ? 48.189 2.414 -55.620 1.00 58.91 330 GLY A CA 1
ATOM 2363 C C . GLY A 1 330 ? 48.379 3.924 -55.774 1.00 58.91 330 GLY A C 1
ATOM 2364 O O . GLY A 1 330 ? 48.955 4.495 -54.853 1.00 58.91 330 GLY A O 1
ATOM 2365 N N . ALA A 1 331 ? 47.952 4.591 -56.857 1.00 61.91 331 ALA A N 1
ATOM 2366 C CA . ALA A 1 331 ? 48.299 6.014 -57.049 1.00 61.91 331 ALA A CA 1
ATOM 2367 C C . ALA A 1 331 ? 47.124 6.985 -57.240 1.00 61.91 331 ALA A C 1
ATOM 2369 O O . ALA A 1 331 ? 47.263 8.156 -56.885 1.00 61.91 331 ALA A O 1
ATOM 2370 N N . THR A 1 332 ? 45.976 6.542 -57.763 1.00 69.75 332 THR A N 1
ATOM 2371 C CA . THR A 1 332 ? 44.833 7.438 -57.998 1.00 69.75 332 THR A CA 1
ATOM 2372 C C . THR A 1 332 ? 43.568 6.925 -57.312 1.00 69.75 332 THR A C 1
ATOM 2374 O O . THR A 1 332 ? 43.335 5.715 -57.292 1.00 69.75 332 THR A O 1
ATOM 2377 N N . PRO A 1 333 ? 42.759 7.811 -56.697 1.00 73.75 333 PRO A N 1
ATOM 2378 C CA . PRO A 1 333 ? 41.472 7.414 -56.150 1.00 73.75 333 PRO A CA 1
ATOM 2379 C C . PRO A 1 333 ? 40.605 6.886 -57.288 1.00 73.75 333 PRO A C 1
ATOM 2381 O O . PRO A 1 333 ? 40.490 7.517 -58.340 1.00 73.75 333 PRO A O 1
ATOM 2384 N N . GLN A 1 334 ? 40.003 5.721 -57.076 1.00 82.19 334 GLN A N 1
ATOM 2385 C CA . GLN A 1 334 ? 39.131 5.118 -58.072 1.00 82.19 334 GLN A CA 1
ATOM 2386 C C . GLN A 1 334 ? 37.933 6.042 -58.321 1.00 82.19 334 GLN A C 1
ATOM 2388 O O . GLN A 1 334 ? 37.364 6.615 -57.393 1.00 82.19 334 GLN A O 1
ATOM 2393 N N . GLN A 1 335 ? 37.565 6.222 -59.586 1.00 89.62 335 GLN A N 1
ATOM 2394 C CA . GLN A 1 335 ? 36.444 7.069 -59.992 1.00 89.62 335 GLN A CA 1
ATOM 2395 C C . GLN A 1 335 ? 35.541 6.303 -60.956 1.00 89.62 335 GLN A C 1
ATOM 2397 O O . GLN A 1 335 ? 36.002 5.451 -61.723 1.00 89.62 335 GLN A O 1
ATOM 2402 N N . CYS A 1 336 ? 34.246 6.613 -60.904 1.00 92.62 336 CYS A N 1
ATOM 2403 C CA . CYS A 1 336 ? 33.295 6.162 -61.909 1.00 92.62 336 CYS A CA 1
ATOM 2404 C C . CYS A 1 336 ? 33.365 7.103 -63.110 1.00 92.62 336 CYS A C 1
ATOM 2406 O O . CYS A 1 336 ? 33.003 8.271 -62.996 1.00 92.62 336 CYS A O 1
ATOM 2408 N N . ILE A 1 337 ? 33.818 6.578 -64.243 1.00 93.44 337 ILE A N 1
ATOM 2409 C CA . ILE A 1 337 ? 33.952 7.301 -65.509 1.00 93.44 337 ILE A CA 1
ATOM 2410 C C . ILE A 1 337 ? 32.950 6.771 -66.533 1.00 93.44 337 ILE A C 1
ATOM 2412 O O . ILE A 1 337 ? 32.442 5.656 -66.422 1.00 93.44 337 ILE A O 1
ATOM 2416 N N . THR A 1 338 ? 32.637 7.560 -67.543 1.00 95.19 338 THR A N 1
ATOM 2417 C CA . THR A 1 338 ? 31.806 7.140 -68.672 1.00 95.19 338 THR A CA 1
ATOM 2418 C C . THR A 1 338 ? 32.570 6.203 -69.612 1.00 95.19 338 THR A C 1
ATOM 2420 O O . THR A 1 338 ? 33.799 6.080 -69.569 1.00 95.19 338 THR A O 1
ATOM 2423 N N . ARG A 1 339 ? 31.835 5.531 -70.505 1.00 93.88 339 ARG A N 1
ATOM 2424 C CA . ARG A 1 339 ? 32.428 4.695 -71.558 1.00 93.88 339 ARG A CA 1
ATOM 2425 C C . ARG A 1 339 ? 33.395 5.466 -72.445 1.00 93.88 339 ARG A C 1
ATOM 2427 O O . ARG A 1 339 ? 34.479 4.961 -72.724 1.00 93.88 339 ARG A O 1
ATOM 2434 N N . ASP A 1 340 ? 33.021 6.667 -72.859 1.00 93.69 340 ASP A N 1
ATOM 2435 C CA . ASP A 1 340 ? 33.844 7.465 -73.765 1.00 93.69 340 ASP A CA 1
ATOM 2436 C C . ASP A 1 340 ? 35.132 7.932 -73.082 1.00 93.69 340 ASP A C 1
ATOM 2438 O O . ASP A 1 340 ? 36.203 7.857 -73.683 1.00 93.69 340 ASP A O 1
ATOM 2442 N N . GLU A 1 341 ? 35.059 8.307 -71.801 1.00 94.06 341 GLU A N 1
ATOM 2443 C CA . GLU A 1 341 ? 36.242 8.623 -70.995 1.00 94.06 341 GLU A CA 1
ATOM 2444 C C . GLU A 1 341 ? 37.177 7.413 -70.885 1.00 94.06 341 GLU A C 1
ATOM 2446 O O . GLU A 1 341 ? 38.361 7.542 -71.183 1.00 94.06 341 GLU A O 1
ATOM 2451 N N . CYS A 1 342 ? 36.652 6.222 -70.568 1.00 94.00 342 CYS A N 1
ATOM 2452 C CA . CYS A 1 342 ? 37.444 4.987 -70.505 1.00 94.00 342 CYS A CA 1
ATOM 2453 C C . CYS A 1 342 ? 38.164 4.687 -71.829 1.00 94.00 342 CYS A C 1
ATOM 2455 O O . CYS A 1 342 ? 39.363 4.407 -71.856 1.00 94.00 342 CYS A O 1
ATOM 2457 N N . LEU A 1 343 ? 37.444 4.774 -72.950 1.00 93.06 343 LEU A N 1
ATOM 2458 C CA . LEU A 1 343 ? 38.004 4.508 -74.276 1.00 93.06 343 LEU A CA 1
ATOM 2459 C C . LEU A 1 343 ? 38.996 5.589 -74.733 1.00 93.06 343 LEU A C 1
ATOM 2461 O O . LEU A 1 343 ? 39.824 5.307 -75.609 1.00 93.06 343 LEU A O 1
ATOM 2465 N N . GLY A 1 344 ? 38.902 6.789 -74.153 1.00 92.38 344 GLY A N 1
ATOM 2466 C CA . GLY A 1 344 ? 39.778 7.932 -74.386 1.00 92.38 344 GLY A CA 1
ATOM 2467 C C . GLY A 1 344 ? 41.084 7.916 -73.586 1.00 92.38 344 GLY A C 1
ATOM 2468 O O . GLY A 1 344 ? 42.036 8.557 -74.025 1.00 92.38 344 GLY A O 1
ATOM 2469 N N . LEU A 1 345 ? 41.169 7.168 -72.475 1.00 90.25 345 LEU A N 1
ATOM 2470 C CA . LEU A 1 345 ? 42.383 7.088 -71.643 1.00 90.25 345 LEU A CA 1
ATOM 2471 C C . LEU A 1 345 ? 43.592 6.562 -72.433 1.00 90.25 345 LEU A C 1
ATOM 2473 O O . LEU A 1 345 ? 44.646 7.194 -72.489 1.00 90.25 345 LEU A O 1
ATOM 2477 N N . ASN A 1 346 ? 43.444 5.394 -73.063 1.00 89.44 346 ASN A N 1
ATOM 2478 C CA . ASN A 1 346 ? 44.472 4.769 -73.897 1.00 89.44 346 ASN A CA 1
ATOM 2479 C C . ASN A 1 346 ? 43.813 3.766 -74.869 1.00 89.44 346 ASN A C 1
ATOM 2481 O O . ASN A 1 346 ? 42.849 3.092 -74.493 1.00 89.44 346 ASN A O 1
ATOM 2485 N N . PRO A 1 347 ? 44.336 3.593 -76.101 1.00 90.69 347 PRO A N 1
ATOM 2486 C CA . PRO A 1 347 ? 43.868 2.569 -77.041 1.00 90.69 347 PRO A CA 1
ATOM 2487 C C . PRO A 1 347 ? 43.804 1.127 -76.497 1.00 90.69 347 PRO A C 1
ATOM 2489 O O . PRO A 1 347 ? 43.146 0.284 -77.105 1.00 90.69 347 PRO A O 1
ATOM 2492 N N . GLN A 1 348 ? 44.494 0.820 -75.393 1.00 90.94 348 GLN A N 1
ATOM 2493 C CA . GLN A 1 348 ? 44.466 -0.487 -74.729 1.00 90.94 348 GLN A CA 1
ATOM 2494 C C . GLN A 1 348 ? 43.323 -0.664 -73.710 1.00 90.94 348 GLN A C 1
ATOM 2496 O O . GLN A 1 348 ? 43.181 -1.772 -73.209 1.00 90.94 348 GLN A O 1
ATOM 2501 N N . TYR A 1 349 ? 42.503 0.345 -73.395 1.00 93.06 349 TYR A N 1
ATOM 2502 C CA . TYR A 1 349 ? 41.384 0.176 -72.448 1.00 93.06 349 TYR A CA 1
ATOM 2503 C C . TYR A 1 349 ? 40.112 -0.331 -73.108 1.00 93.06 349 TYR A C 1
ATOM 2505 O O . TYR A 1 349 ? 39.651 0.259 -74.083 1.00 93.06 349 TYR A O 1
ATOM 2513 N N . ALA A 1 350 ? 39.499 -1.362 -72.532 1.00 92.44 350 ALA A N 1
ATOM 2514 C CA . ALA A 1 350 ? 38.175 -1.847 -72.907 1.00 92.44 350 ALA A CA 1
ATOM 2515 C C . ALA A 1 350 ? 37.139 -1.535 -71.816 1.00 92.44 350 ALA A C 1
ATOM 2517 O O . ALA A 1 350 ? 37.425 -1.622 -70.622 1.00 92.44 350 ALA A O 1
ATOM 2518 N N . ALA A 1 351 ? 35.920 -1.207 -72.241 1.00 94.62 351 ALA A N 1
ATOM 2519 C CA . ALA A 1 351 ? 34.777 -0.937 -71.379 1.00 94.62 351 ALA A CA 1
ATOM 2520 C C . ALA A 1 351 ? 33.875 -2.172 -71.310 1.00 94.62 351 ALA A C 1
ATOM 2522 O O . ALA A 1 351 ? 33.167 -2.481 -72.270 1.00 94.62 351 ALA A O 1
ATOM 2523 N N . ARG A 1 352 ? 33.874 -2.869 -70.173 1.00 93.44 352 ARG A N 1
ATOM 2524 C CA . ARG A 1 352 ? 33.075 -4.082 -69.982 1.00 93.44 352 ARG A CA 1
ATOM 2525 C C . ARG A 1 352 ? 31.948 -3.831 -68.993 1.00 93.44 352 ARG A C 1
ATOM 2527 O O . ARG A 1 352 ? 32.167 -3.226 -67.950 1.00 93.44 352 ARG A O 1
ATOM 2534 N N . TYR A 1 353 ? 30.767 -4.355 -69.302 1.00 93.75 353 TYR A N 1
ATOM 2535 C CA . TYR A 1 353 ? 29.660 -4.438 -68.358 1.00 93.75 353 TYR A CA 1
ATOM 2536 C C . TYR A 1 353 ? 29.452 -5.888 -67.935 1.00 93.75 353 TYR A C 1
ATOM 2538 O O . TYR A 1 353 ? 29.463 -6.800 -68.765 1.00 93.75 353 TYR A O 1
ATOM 2546 N N . GLU A 1 354 ? 29.267 -6.094 -66.640 1.00 92.44 354 GLU A N 1
ATOM 2547 C CA . GLU A 1 354 ? 29.035 -7.394 -66.022 1.00 92.44 354 GLU A CA 1
ATOM 2548 C C . GLU A 1 354 ? 27.726 -7.340 -65.222 1.00 92.44 354 GLU A C 1
ATOM 2550 O O . GLU A 1 354 ? 27.375 -6.274 -64.714 1.00 92.44 354 GLU A O 1
ATOM 2555 N N . PRO A 1 355 ? 26.961 -8.439 -65.117 1.00 90.88 355 PRO A N 1
ATOM 2556 C CA . PRO A 1 355 ? 25.808 -8.484 -64.220 1.00 90.88 355 PRO A CA 1
ATOM 2557 C C . PRO A 1 355 ? 26.226 -8.170 -62.776 1.00 90.88 355 PRO A C 1
ATOM 2559 O O . PRO A 1 355 ? 27.242 -8.684 -62.309 1.00 90.88 355 PRO A O 1
ATOM 2562 N N . SER A 1 356 ? 25.454 -7.341 -62.069 1.00 89.75 356 SER A N 1
ATOM 2563 C CA . SER A 1 356 ? 25.664 -7.102 -60.638 1.00 89.75 356 SER A CA 1
ATOM 2564 C C . SER A 1 356 ? 25.397 -8.374 -59.830 1.00 89.75 356 SER A C 1
ATOM 2566 O O . SER A 1 356 ? 24.515 -9.167 -60.159 1.00 89.75 356 SER A O 1
ATOM 2568 N N . TYR A 1 357 ? 26.128 -8.549 -58.729 1.00 83.19 357 TYR A N 1
ATOM 2569 C CA . TYR A 1 357 ? 25.901 -9.643 -57.780 1.00 83.19 357 TYR A CA 1
ATOM 2570 C C . TYR A 1 357 ? 24.647 -9.449 -56.917 1.00 83.19 357 TYR A C 1
ATOM 2572 O O . TYR A 1 357 ? 24.191 -10.403 -56.290 1.00 83.19 357 TYR A O 1
ATOM 2580 N N . VAL A 1 358 ? 24.104 -8.230 -56.857 1.00 83.75 358 VAL A N 1
ATOM 2581 C CA . VAL A 1 358 ? 23.045 -7.852 -55.907 1.00 83.75 358 VAL A CA 1
ATOM 2582 C C . VAL A 1 358 ? 21.787 -7.274 -56.560 1.00 83.75 358 VAL A C 1
ATOM 2584 O O . VAL A 1 358 ? 20.863 -6.879 -55.853 1.00 83.75 358 VAL A O 1
ATOM 2587 N N . GLY A 1 359 ? 21.687 -7.265 -57.894 1.00 81.62 359 GLY A N 1
ATOM 2588 C CA . GLY A 1 359 ? 20.447 -6.864 -58.559 1.00 81.62 359 GLY A CA 1
ATOM 2589 C C . GLY A 1 359 ? 20.433 -7.025 -60.076 1.00 81.62 359 GLY A C 1
ATOM 2590 O O . GLY A 1 359 ? 21.427 -7.384 -60.701 1.00 81.62 359 GLY A O 1
ATOM 2591 N N . GLU A 1 360 ? 19.279 -6.720 -60.674 1.00 87.12 360 GLU A N 1
ATOM 2592 C CA . GLU A 1 360 ? 19.017 -6.813 -62.120 1.00 87.12 360 GLU A CA 1
ATOM 2593 C C . GLU A 1 360 ? 19.581 -5.614 -62.906 1.00 87.12 360 GLU A C 1
ATOM 2595 O O . GLU A 1 360 ? 18.905 -4.981 -63.714 1.00 87.12 360 GLU A O 1
ATOM 2600 N N . TYR A 1 361 ? 20.832 -5.252 -62.649 1.00 87.88 361 TYR A N 1
ATOM 2601 C CA . TYR A 1 361 ? 21.535 -4.199 -63.377 1.00 87.88 361 TYR A CA 1
ATOM 2602 C C . TYR A 1 361 ? 22.965 -4.633 -63.674 1.00 87.88 361 TYR A C 1
ATOM 2604 O O . TYR A 1 361 ? 23.446 -5.651 -63.176 1.00 87.88 361 TYR A O 1
ATOM 2612 N N . GLN A 1 362 ? 23.643 -3.868 -64.522 1.00 92.62 362 GLN A N 1
ATOM 2613 C CA . GLN A 1 362 ? 25.034 -4.121 -64.868 1.00 92.62 362 GLN A CA 1
ATOM 2614 C C . GLN A 1 362 ? 25.964 -3.164 -64.126 1.00 92.62 362 GLN A C 1
ATOM 2616 O O . GLN A 1 362 ? 25.657 -1.978 -63.972 1.00 92.62 362 GLN A O 1
ATOM 2621 N N . VAL A 1 363 ? 27.116 -3.679 -63.711 1.00 92.50 363 VAL A N 1
ATOM 2622 C CA . VAL A 1 363 ? 28.249 -2.896 -63.222 1.00 92.50 363 VAL A CA 1
ATOM 2623 C C . VAL A 1 363 ? 29.312 -2.799 -64.304 1.00 92.50 363 VAL A C 1
ATOM 2625 O O . VAL A 1 363 ? 29.553 -3.743 -65.054 1.00 92.50 363 VAL A O 1
ATOM 2628 N N . GLY A 1 364 ? 29.915 -1.626 -64.423 1.00 90.88 364 GLY A N 1
ATOM 2629 C CA . GLY A 1 364 ? 30.908 -1.333 -65.440 1.00 90.88 364 GLY A CA 1
ATOM 2630 C C . GLY A 1 364 ? 32.339 -1.374 -64.913 1.00 90.88 364 GLY A C 1
ATOM 2631 O O . GLY A 1 364 ? 32.615 -0.850 -63.832 1.00 90.88 364 GLY A O 1
ATOM 2632 N N . VAL A 1 365 ? 33.272 -1.910 -65.700 1.00 92.38 365 VAL A N 1
ATOM 2633 C CA . VAL A 1 365 ? 34.715 -1.888 -65.412 1.00 92.38 365 VAL A CA 1
ATOM 2634 C C . VAL A 1 365 ? 35.490 -1.415 -66.641 1.00 92.38 365 VAL A C 1
ATOM 2636 O O . VAL A 1 365 ? 35.278 -1.906 -67.753 1.00 92.38 365 VAL A O 1
ATOM 2639 N N . CYS A 1 366 ? 36.393 -0.456 -66.438 1.00 93.94 366 CYS A N 1
ATOM 2640 C CA . CYS A 1 366 ? 37.348 -0.007 -67.443 1.00 93.94 366 CYS A CA 1
ATOM 2641 C C . CYS A 1 366 ? 38.658 -0.779 -67.257 1.00 93.94 366 CYS A C 1
ATOM 2643 O O . CYS A 1 366 ? 39.363 -0.572 -66.275 1.00 93.94 366 CYS A O 1
ATOM 2645 N N . LEU A 1 367 ? 38.960 -1.700 -68.173 1.00 91.62 367 LEU A N 1
ATOM 2646 C CA . LEU A 1 367 ? 40.042 -2.676 -68.033 1.00 91.62 367 LEU A CA 1
ATOM 2647 C C . LEU A 1 367 ? 41.189 -2.355 -68.992 1.00 91.62 367 LEU A C 1
ATOM 2649 O O . LEU A 1 367 ? 40.966 -2.244 -70.198 1.00 91.62 367 LEU A O 1
ATOM 2653 N N . HIS A 1 368 ? 42.422 -2.289 -68.487 1.00 92.56 368 HIS A N 1
ATOM 2654 C CA . HIS A 1 368 ? 43.609 -2.214 -69.340 1.00 92.56 368 HIS A CA 1
ATOM 2655 C C . HIS A 1 368 ? 43.890 -3.593 -69.957 1.00 92.56 368 HIS A C 1
ATOM 2657 O O . HIS A 1 368 ? 44.176 -4.560 -69.245 1.00 92.56 368 HIS A O 1
ATOM 2663 N N . CYS A 1 369 ? 43.858 -3.708 -71.286 1.00 92.50 369 CYS A N 1
ATOM 2664 C CA . CYS A 1 369 ? 44.186 -4.956 -71.966 1.00 92.50 369 CYS A CA 1
ATOM 2665 C C . CYS A 1 369 ? 45.638 -5.367 -71.695 1.00 92.50 369 CYS A C 1
ATOM 2667 O O . CYS A 1 369 ? 46.557 -4.550 -71.727 1.00 92.50 369 CYS A O 1
ATOM 2669 N N . ALA A 1 370 ? 45.866 -6.660 -71.448 1.00 91.62 370 ALA A N 1
ATOM 2670 C CA . ALA A 1 370 ?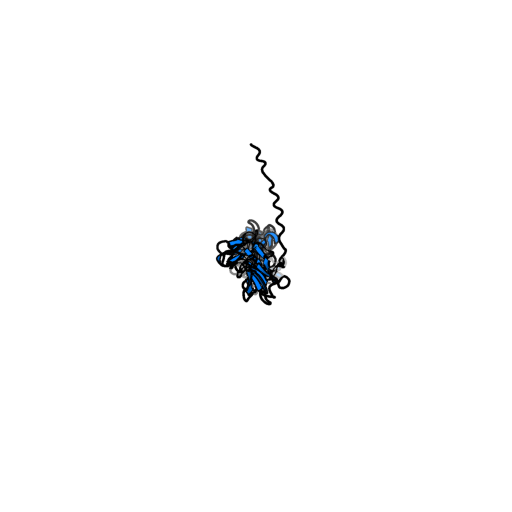 47.220 -7.184 -71.290 1.00 91.62 370 ALA A CA 1
ATOM 2671 C C . ALA A 1 370 ? 48.081 -6.856 -72.530 1.00 91.62 370 ALA A C 1
ATOM 2673 O O . ALA A 1 370 ? 47.539 -6.796 -73.636 1.00 91.62 370 ALA A O 1
ATOM 2674 N N . PRO A 1 371 ? 49.418 -6.736 -72.408 1.00 92.38 371 PRO A N 1
ATOM 2675 C CA . PRO A 1 371 ? 50.288 -6.355 -73.530 1.00 92.38 371 PRO A CA 1
ATOM 2676 C C . PRO A 1 371 ? 50.141 -7.222 -74.797 1.00 92.38 371 PRO A C 1
ATOM 2678 O O . PRO A 1 371 ? 50.394 -6.762 -75.910 1.00 92.38 371 PRO A O 1
ATOM 2681 N N . THR A 1 372 ? 49.722 -8.481 -74.640 1.00 93.94 372 THR A N 1
ATOM 2682 C CA . THR A 1 372 ? 49.487 -9.458 -75.720 1.00 93.94 372 THR A CA 1
ATOM 2683 C C . THR A 1 372 ? 48.099 -9.372 -76.364 1.00 93.94 372 THR A C 1
ATOM 2685 O O . THR A 1 372 ? 47.819 -10.083 -77.331 1.00 93.94 372 THR A O 1
ATOM 2688 N N . HIS A 1 373 ? 47.222 -8.528 -75.833 1.00 95.88 373 HIS A N 1
ATOM 2689 C CA . HIS A 1 373 ? 45.865 -8.307 -76.310 1.00 95.88 373 HIS A CA 1
ATOM 2690 C C . HIS A 1 373 ? 45.756 -6.912 -76.946 1.00 95.88 373 HIS A C 1
ATOM 2692 O O . HIS A 1 373 ? 46.663 -6.079 -76.861 1.00 95.88 373 HIS A O 1
ATOM 2698 N N . LYS A 1 374 ? 44.674 -6.691 -77.681 1.00 93.75 374 LYS A N 1
ATOM 2699 C CA . LYS A 1 374 ? 44.225 -5.391 -78.171 1.00 93.75 374 LYS A CA 1
ATOM 2700 C C . LYS A 1 374 ? 42.747 -5.250 -77.842 1.00 93.75 374 LYS A C 1
ATOM 2702 O O . LYS A 1 374 ? 42.032 -6.244 -77.725 1.00 93.75 374 LYS A O 1
ATOM 2707 N N . ARG A 1 375 ? 42.293 -4.015 -77.714 1.00 95.25 375 ARG A N 1
ATOM 2708 C CA . ARG A 1 375 ? 40.874 -3.693 -77.616 1.00 95.25 375 ARG A CA 1
ATOM 2709 C C . ARG A 1 375 ? 40.126 -4.179 -78.866 1.00 95.25 375 ARG A C 1
ATOM 2711 O O . ARG A 1 375 ? 40.643 -4.030 -79.975 1.00 95.25 375 ARG A O 1
ATOM 2718 N N . SER A 1 376 ? 38.944 -4.768 -78.693 1.00 94.25 376 SER A N 1
ATOM 2719 C CA . SER A 1 376 ? 38.032 -5.099 -79.797 1.00 94.25 376 SER A CA 1
ATOM 2720 C C . SER A 1 376 ? 37.548 -3.833 -80.517 1.00 94.25 376 SER A C 1
ATOM 2722 O O . SER A 1 376 ? 37.597 -2.739 -79.960 1.00 94.25 376 SER A O 1
ATOM 2724 N N . GLU A 1 377 ? 37.075 -3.953 -81.760 1.00 92.94 377 GLU A N 1
ATOM 2725 C CA . GLU A 1 377 ? 36.631 -2.786 -82.547 1.00 92.94 377 GLU A CA 1
ATOM 2726 C C . GLU A 1 377 ? 35.483 -2.015 -81.880 1.00 92.94 377 GLU A C 1
ATOM 2728 O O . GLU A 1 377 ? 35.448 -0.790 -81.930 1.00 92.94 377 GLU A O 1
ATOM 2733 N N . ASP A 1 378 ? 34.587 -2.720 -81.189 1.00 92.75 378 ASP A N 1
ATOM 2734 C CA . ASP A 1 378 ? 33.479 -2.135 -80.426 1.00 92.75 378 ASP A CA 1
ATOM 2735 C C . ASP A 1 378 ? 33.900 -1.588 -79.045 1.00 92.75 378 ASP A C 1
ATOM 2737 O O . ASP A 1 378 ? 33.087 -1.003 -78.326 1.00 92.75 378 ASP A O 1
ATOM 2741 N N . GLY A 1 379 ? 35.159 -1.785 -78.645 1.00 91.44 379 GLY A N 1
ATOM 2742 C CA . GLY A 1 379 ? 35.694 -1.348 -77.360 1.00 91.44 379 GLY A CA 1
ATOM 2743 C C . GLY A 1 379 ? 35.192 -2.127 -76.143 1.00 91.44 379 GLY A C 1
ATOM 2744 O O . GLY A 1 379 ? 35.492 -1.712 -75.025 1.00 91.44 379 GLY A O 1
ATOM 2745 N N . SER A 1 380 ? 34.435 -3.216 -76.320 1.00 92.00 380 SER A N 1
ATOM 2746 C CA . SER A 1 380 ? 33.781 -3.929 -75.210 1.00 92.00 380 SER A CA 1
ATOM 2747 C C . SER A 1 380 ? 34.639 -5.017 -74.552 1.00 92.00 380 SER A C 1
ATOM 2749 O O . SER A 1 380 ? 34.330 -5.482 -73.453 1.00 92.00 380 SER A O 1
ATOM 2751 N N . SER A 1 381 ? 35.719 -5.449 -75.212 1.00 93.25 381 SER A N 1
ATOM 2752 C CA . SER A 1 381 ? 36.536 -6.579 -74.764 1.00 93.25 381 SER A CA 1
ATOM 2753 C C . SER A 1 381 ? 38.011 -6.452 -75.161 1.00 93.25 381 SER A C 1
ATOM 2755 O O . SER A 1 381 ? 38.389 -5.656 -76.022 1.00 93.25 381 SER A O 1
ATOM 2757 N N . CYS A 1 382 ? 38.859 -7.263 -74.527 1.00 93.56 382 CYS A N 1
ATOM 2758 C CA . CYS A 1 382 ? 40.256 -7.445 -74.911 1.00 93.56 382 CYS A CA 1
ATOM 2759 C C . CYS A 1 382 ? 40.399 -8.751 -75.695 1.00 93.56 382 CYS A C 1
ATOM 2761 O O . CYS A 1 382 ? 40.162 -9.831 -75.159 1.00 93.56 382 CYS A O 1
ATOM 2763 N N . VAL A 1 383 ? 40.824 -8.662 -76.952 1.00 94.75 383 VAL A N 1
ATOM 2764 C CA . VAL A 1 383 ? 41.047 -9.810 -77.840 1.00 94.75 383 VAL A CA 1
ATOM 2765 C C . VAL A 1 383 ? 42.540 -10.019 -78.068 1.00 94.75 383 VAL A C 1
ATOM 2767 O O . VAL A 1 383 ? 43.314 -9.064 -78.099 1.00 94.75 383 VAL A O 1
ATOM 2770 N N . ARG A 1 384 ? 42.986 -11.271 -78.199 1.00 93.31 384 ARG A N 1
ATOM 2771 C CA . ARG A 1 384 ? 44.397 -11.574 -78.488 1.00 93.31 384 ARG A CA 1
ATOM 2772 C C . ARG A 1 384 ? 44.786 -10.955 -79.840 1.00 93.31 384 ARG A C 1
ATOM 2774 O O . ARG A 1 384 ? 43.975 -10.981 -80.765 1.00 93.31 384 ARG A O 1
ATOM 2781 N N . ARG A 1 385 ? 45.973 -10.341 -79.913 1.00 87.00 385 ARG A N 1
ATOM 2782 C CA . ARG A 1 385 ? 46.407 -9.565 -81.091 1.00 87.00 385 ARG A CA 1
ATOM 2783 C C . ARG A 1 385 ? 46.432 -10.356 -82.384 1.00 87.00 385 ARG A C 1
ATOM 2785 O O . ARG A 1 385 ? 46.890 -11.519 -82.340 1.00 87.00 385 ARG A O 1
#

Secondary structure (DSSP, 8-state):
----------------------PPTTEEE-TTTSSEEEPPTTEEEESSSS-EEEE-TTEEE-TTS-EEEGGGSPTTEEEETTTTEEEEPSSTTEEEESSSSTT-EEEE-TTEEEETTEEEEGGGPPTTEE-GGGB-EE-TT-TTEEEE-TTS-EEEE-TT-EEEGGGTEEE---BT-EEETTTTEEEPPTTEEEETTTEEEEGGGG-TTEEEEETTEEEEE-TT-EEETTEEESSPPTTEEEETTEEEEGGGGBTSB--HHHHHHHSEEETTTTEEESS--SS--SSS---EEEETTEEEE-SSTTEEEEETTEEEEEETT-EEE---TTTS---EE-HHHHHHH-TTEEEEEEE-SSSSSEEEEEEEPPTTEEE-TTSSSEEE-

Nearest PDB structures (foldseek):
  4c8v-assembly3_C  TM=5.851E-01  e=7.429E-03  Xenopus tropicalis
  4li2-assembly1_B  TM=5.348E-01  e=5.809E-02  Homo sapiens
  4c99-assembly1_B  TM=4.811E-01  e=3.724E-02  Mus musculus
  3ltg-assembly1_A  TM=2.331E-01  e=5.495E-02  Drosophila melanogaster
  5wb8-assembly1_A  TM=4.208E-01  e=1.106E+00  Homo sapiens

Foldseek 3Di:
DDDDDDDDDDDPDPDPCPPQPDADFQWEQDPVPSDTDGEPPQARAANDNAAHPHGDPQWAAEPRRDTDGQVPHQFQWGQDPVRSHTHGACDPQARDFHDNDQQGGPAGHPQWADDNSHTHGQVPDFAQWHAAPRHTGGAPAPPQARDDDNVSQGPDGDPQWDQQNVVSYTHHQFDQWDADNVVRDTDHDFQWEQDPPGGIDGLCVLPPQARHAYPVAGPFGHPQWADDPRHTHNDADQQWDDDPRYTHGLVVQAFPQDDLVNQLRQFAQEPLSNGTHNDFAQFAPLPRAAGFEDDDRYTDHLDDSQQGGAYPQGRPWGFPPWAWEPPDPPDDRIDTHGQVVLCVPDQQWAWEWDQDPPDRTTTIHTDRADPQWGQDPVRHDTHGD

Sequence (385 aa):
MRYITAFAALVAGAALASAAPICASRQYLDAATGLCKQCPSDALTCSSATVALSCQRGSFLTANKDCVTANKCPPKTFADGAGRTCKSCYQVNAATCSDGSPTGATACDSGSCLSAGKCLYANRIRPGFYCPDNVLTACKGGDGVSKCNSDGIPTSCKPGYNLATMRATCVKCNGFEEFDPVSQECFCPSGTYKTDVVGCARCTDFGSLVDACTDTGPTHCMPGARLYEGQCLASCPPGTLPHENTCQECNDFVGTSCDLAKAESCLLFDETTMTCVRTCRAFSDGVLLSATVQDGSICRSCGSPIIDSCDAFGPQSCRAPHLRNTEDYGATPQQCITRDECLGLNPQYAARYEPSYVGEYQVGVCLHCAPTHKRSEDGSSCVRR

InterPro domains:
  IPR009030 Growth factor receptor cysteine-rich domain superfamily [SSF57184] (22-139)
  IPR009030 Growth factor receptor cysteine-rich domain superfamily [SSF57184] (130-252)

Organism: NCBI:txid5288

Radius of gyration: 59.27 Å; Cα contacts (8 Å, |Δi|>4): 902; chains: 1; bounding box: 104×40×180 Å

pLDDT: mean 90.55, std 11.14, range [37.56, 98.0]

Mean predicted aligned error: 13.11 Å

Solvent-accessible surface area (backbone atoms only — not comparable to full-atom values): 21011 Å² total; per-residue (Å²): 134,83,89,82,86,82,81,90,79,90,78,89,73,86,72,79,80,67,76,72,82,81,52,58,91,38,29,20,64,36,85,89,77,74,43,66,40,70,32,44,95,47,34,42,35,28,72,42,79,73,34,39,76,38,36,30,94,77,26,20,29,39,93,84,22,42,56,30,45,58,96,58,40,57,82,32,23,18,52,36,82,89,77,38,25,39,41,62,34,56,49,91,51,23,41,31,26,75,37,66,44,86,51,20,37,75,38,28,32,94,69,16,15,32,51,89,25,29,56,41,48,57,95,68,60,60,71,28,43,38,58,58,94,32,32,60,37,71,33,73,19,57,92,30,22,32,35,39,48,89,87,24,40,49,75,40,39,35,94,80,31,43,74,21,73,94,74,33,28,30,46,65,56,39,75,61,30,42,78,40,85,84,84,54,43,64,44,55,50,91,44,32,23,64,45,98,84,47,39,20,45,57,25,50,79,83,34,88,40,35,41,32,39,50,83,91,36,53,76,38,39,32,93,76,29,23,36,44,97,64,38,52,31,78,64,60,58,93,63,38,39,82,49,93,60,27,40,40,55,51,75,79,42,55,75,34,85,42,47,67,79,67,10,70,72,73,36,22,21,27,67,82,78,40,19,22,32,87,64,52,41,62,49,27,77,63,74,85,42,36,9,20,30,74,57,89,46,31,17,41,60,73,60,58,26,53,32,32,23,47,50,100,73,34,52,75,31,7,33,60,79,23,17,24,46,65,66,58,99,80,80,56,76,40,46,71,37,47,56,66,56,42,50,64,73,39,82,41,27,14,47,35,74,41,80,40,97,86,53,102,49,40,31,16,39,31,41,74,37,55,94,71,34,33,36,38,96,86,31,50,39,67,37,75,107